Protein 6Y2X (pdb70)

Structure (mmCIF, N/CA/C/O backbone):
data_6Y2X
#
_entry.id   6Y2X
#
_cell.length_a   41.756
_cell.length_b   219.585
_cell.length_c   120.822
_cell.angle_alpha   90.000
_cell.angle_beta   90.000
_cell.angle_gamma   90.000
#
_symmetry.space_group_name_H-M   'C 2 2 21'
#
loop_
_entity.id
_entity.type
_entity.pdbx_description
1 polymer 'Probable E3 ubiquitin-protein ligase DTX2'
2 non-polymer 'ZINC ION'
3 water water
#
loop_
_atom_site.group_PDB
_atom_site.id
_atom_site.type_symbol
_atom_site.label_atom_id
_atom_site.label_alt_id
_atom_site.label_comp_id
_atom_site.label_asym_id
_atom_site.label_entity_id
_atom_site.label_seq_id
_atom_site.pdbx_PDB_ins_code
_atom_site.Cartn_x
_atom_site.Cartn_y
_atom_site.Cartn_z
_atom_site.occupancy
_atom_site.B_iso_or_equiv
_atom_site.auth_seq_id
_atom_site.auth_comp_id
_atom_site.auth_asym_id
_atom_site.auth_atom_id
_atom_site.pdbx_PDB_model_num
ATOM 1 N N . PRO A 1 4 ? -12.501 -33.158 -8.880 1.00 94.23 391 PRO A N 1
ATOM 2 C CA . PRO A 1 4 ? -12.414 -34.131 -9.975 1.00 92.03 391 PRO A CA 1
ATOM 3 C C . PRO A 1 4 ? -11.945 -33.498 -11.273 1.00 88.91 391 PRO A C 1
ATOM 4 O O . PRO A 1 4 ? -11.448 -34.201 -12.159 1.00 87.19 391 PRO A O 1
ATOM 6 N N . GLU A 1 5 ? -12.109 -32.175 -11.369 1.00 80.73 392 GLU A N 1
ATOM 7 C CA . GLU A 1 5 ? -11.787 -31.453 -12.596 1.00 79.81 392 GLU A CA 1
ATOM 8 C C . GLU A 1 5 ? -10.273 -31.348 -12.763 1.00 70.08 392 GLU A C 1
ATOM 9 O O . GLU A 1 5 ? -9.549 -31.214 -11.772 1.00 72.88 392 GLU A O 1
ATOM 11 N N . PRO A 1 6 ? -9.770 -31.388 -14.002 1.00 73.99 393 PRO A N 1
ATOM 12 C CA . PRO A 1 6 ? -8.324 -31.608 -14.198 1.00 74.74 393 PRO A CA 1
ATOM 13 C C . PRO A 1 6 ? -7.438 -30.565 -13.540 1.00 80.44 393 PRO A C 1
ATOM 14 O O . PRO A 1 6 ? -6.373 -30.916 -13.014 1.00 78.94 393 PRO A O 1
ATOM 18 N N . GLU A 1 7 ? -7.837 -29.290 -13.546 1.00 72.05 394 GLU A N 1
ATOM 19 C CA . GLU A 1 7 ? -7.074 -28.308 -12.787 1.00 63.69 394 GLU A CA 1
ATOM 20 C C . GLU A 1 7 ? -7.223 -28.536 -11.292 1.00 60.63 394 GLU A C 1
ATOM 21 O O . GLU A 1 7 ? -6.275 -28.298 -10.532 1.00 59.51 394 GLU A O 1
ATOM 23 N N . GLN A 1 8 ? -8.388 -29.015 -10.848 1.00 67.50 395 GLN A N 1
ATOM 24 C CA . GLN A 1 8 ? -8.611 -29.178 -9.413 1.00 65.96 395 GLN A CA 1
ATOM 25 C C . GLN A 1 8 ? -7.725 -30.274 -8.820 1.00 72.02 395 GLN A C 1
ATOM 26 O O . GLN A 1 8 ? -7.245 -30.145 -7.688 1.00 62.25 395 GLN A O 1
ATOM 32 N N . VAL A 1 9 ? -7.488 -31.358 -9.562 1.00 70.57 396 VAL A N 1
ATOM 33 C CA . VAL A 1 9 ? -6.726 -32.455 -8.969 1.00 64.97 396 VAL A CA 1
ATOM 34 C C . VAL A 1 9 ? -5.253 -32.081 -8.814 1.00 53.31 396 VAL A C 1
ATOM 35 O O . VAL A 1 9 ? -4.602 -32.500 -7.847 1.00 54.23 396 VAL A O 1
ATOM 39 N N . ILE A 1 10 ? -4.718 -31.257 -9.721 1.00 67.42 397 ILE A N 1
ATOM 40 C CA . ILE A 1 10 ? -3.324 -30.834 -9.613 1.00 58.48 397 ILE A CA 1
ATOM 41 C C . ILE A 1 10 ? -3.116 -29.971 -8.373 1.00 52.30 397 ILE A C 1
ATOM 42 O O . ILE A 1 10 ? -2.142 -30.152 -7.634 1.00 49.26 397 ILE A O 1
ATOM 47 N N . LYS A 1 11 ? -4.007 -29.000 -8.138 1.00 52.63 398 LYS A N 1
ATOM 48 C CA . LYS A 1 11 ? -3.958 -28.239 -6.894 1.00 57.37 398 LYS A CA 1
ATOM 49 C C . LYS A 1 11 ? -4.151 -29.141 -5.677 1.00 50.24 398 LYS A C 1
ATOM 50 O O . LYS A 1 11 ? -3.547 -28.910 -4.623 1.00 57.89 398 LYS A O 1
ATOM 56 N N . ASN A 1 12 ? -5.000 -30.167 -5.800 1.00 51.36 399 ASN A N 1
ATOM 57 C CA . ASN A 1 12 ? -5.257 -31.064 -4.678 1.00 48.38 399 ASN A CA 1
ATOM 58 C C . ASN A 1 12 ? -3.976 -31.721 -4.183 1.00 45.30 399 ASN A C 1
ATOM 59 O O . ASN A 1 12 ? -3.793 -31.907 -2.975 1.00 46.27 399 ASN A O 1
ATOM 64 N N . TYR A 1 13 ? -3.086 -32.097 -5.105 1.00 45.58 400 TYR A N 1
ATOM 65 C CA . TYR A 1 13 ? -1.903 -32.886 -4.775 1.00 45.26 400 TYR A CA 1
ATOM 66 C C . TYR A 1 13 ? -0.626 -32.061 -4.779 1.00 42.73 400 TYR A C 1
ATOM 67 O O . TYR A 1 13 ? 0.468 -32.626 -4.739 1.00 42.16 400 TYR A O 1
ATOM 76 N N . THR A 1 14 ? -0.725 -30.742 -4.831 1.00 43.33 401 THR A N 1
ATOM 77 C CA . THR A 1 14 ? 0.474 -29.927 -4.854 1.00 43.46 401 THR A CA 1
ATOM 78 C C . THR A 1 14 ? 0.355 -28.809 -3.838 1.00 44.41 401 THR A C 1
ATOM 79 O O . THR A 1 14 ? -0.742 -28.416 -3.437 1.00 43.69 401 THR A O 1
ATOM 83 N N . GLU A 1 15 ? 1.516 -28.297 -3.445 1.00 43.41 402 GLU A N 1
ATOM 84 C CA . GLU A 1 15 ? 1.631 -27.138 -2.577 1.00 41.72 402 GLU A CA 1
ATOM 85 C C . GLU A 1 15 ? 2.583 -26.150 -3.229 1.00 48.07 402 GLU A C 1
ATOM 86 O O . GLU A 1 15 ? 3.634 -26.542 -3.742 1.00 44.37 402 GLU A O 1
ATOM 92 N N . GLU A 1 16 ? 2.200 -24.870 -3.214 1.00 45.00 403 GLU A N 1
ATOM 93 C CA . GLU A 1 16 ? 2.980 -23.836 -3.881 1.00 47.34 403 GLU A CA 1
ATOM 94 C C . GLU A 1 16 ? 4.399 -23.784 -3.336 1.00 47.14 403 GLU A C 1
ATOM 95 O O . GLU A 1 16 ? 4.628 -23.926 -2.131 1.00 51.13 403 GLU A O 1
ATOM 101 N N . LEU A 1 17 ? 5.359 -23.612 -4.234 1.00 49.17 404 LEU A N 1
ATOM 102 C CA . LEU A 1 17 ? 6.745 -23.360 -3.851 1.00 51.82 404 LEU A CA 1
ATOM 103 C C . LEU A 1 17 ? 6.976 -21.867 -4.006 1.00 58.25 404 LEU A C 1
ATOM 104 O O . LEU A 1 17 ? 7.115 -21.366 -5.122 1.00 57.57 404 LEU A O 1
ATOM 109 N N . LYS A 1 18 ? 6.993 -21.159 -2.883 1.00 57.71 405 LYS A N 1
ATOM 110 C CA . LYS A 1 18 ? 7.225 -19.720 -2.872 1.00 54.54 405 LYS A CA 1
ATOM 111 C C . LYS A 1 18 ? 8.477 -19.378 -3.670 1.00 66.93 405 LYS A C 1
ATOM 112 O O . LYS A 1 18 ? 8.393 -18.759 -4.735 1.00 70.60 405 LYS A O 1
ATOM 114 N N . VAL A 1 19 ? 9.632 -19.801 -3.168 1.00 80.94 406 VAL A N 1
ATOM 115 C CA . VAL A 1 19 ? 10.904 -19.679 -3.880 1.00 88.00 406 VAL A CA 1
ATOM 116 C C . VAL A 1 19 ? 11.237 -21.041 -4.472 1.00 92.92 406 VAL A C 1
ATOM 117 O O . VAL A 1 19 ? 11.547 -21.979 -3.715 1.00 94.92 406 VAL A O 1
ATOM 121 N N . PRO A 1 20 ? 11.179 -21.216 -5.788 1.00 89.21 407 PRO A N 1
ATOM 122 C CA . PRO A 1 20 ? 11.650 -22.461 -6.393 1.00 88.64 407 PRO A CA 1
ATOM 123 C C . PRO A 1 20 ? 13.165 -22.536 -6.342 1.00 94.94 407 PRO A C 1
ATOM 124 O O . PRO A 1 20 ? 13.855 -21.658 -6.883 1.00 95.65 407 PRO A O 1
ATOM 128 N N . PRO A 1 21 ? 13.725 -23.558 -5.697 1.00 96.89 408 PRO A N 1
ATOM 129 C CA . PRO A 1 21 ? 15.186 -23.704 -5.677 1.00 97.62 408 PRO A CA 1
ATOM 130 C C . PRO A 1 21 ? 15.738 -23.898 -7.082 1.00 105.64 408 PRO A C 1
ATOM 131 O O . PRO A 1 21 ? 15.014 -24.160 -8.046 1.00 105.83 408 PRO A O 1
ATOM 135 N N . ASP A 1 22 ? 17.056 -23.752 -7.193 1.00 110.96 409 ASP A N 1
ATOM 136 C CA . ASP A 1 22 ? 17.721 -23.816 -8.489 1.00 110.14 409 ASP A CA 1
ATOM 137 C C . ASP A 1 22 ? 17.753 -25.248 -9.005 1.00 105.01 409 ASP A C 1
ATOM 138 O O . ASP A 1 22 ? 18.672 -26.007 -8.687 1.00 108.39 409 ASP A O 1
ATOM 143 N N . GLU A 1 23 ? 16.755 -25.623 -9.801 1.00 95.38 410 GLU A N 1
ATOM 144 C CA . GLU A 1 23 ? 16.669 -26.979 -10.322 1.00 88.53 410 GLU A CA 1
ATOM 145 C C . GLU A 1 23 ? 15.736 -26.985 -11.521 1.00 86.54 410 GLU A C 1
ATOM 146 O O . GLU A 1 23 ? 14.927 -26.073 -11.705 1.00 83.59 410 GLU A O 1
ATOM 148 N N . ASP A 1 24 ? 15.859 -28.031 -12.331 1.00 84.30 411 ASP A N 1
ATOM 149 C CA . ASP A 1 24 ? 15.045 -28.163 -13.527 1.00 84.71 411 ASP A CA 1
ATOM 150 C C . ASP A 1 24 ? 13.802 -28.997 -13.246 1.00 81.03 411 ASP A C 1
ATOM 151 O O . ASP A 1 24 ? 13.769 -29.815 -12.321 1.00 77.35 411 ASP A O 1
ATOM 156 N N . CYS A 1 25 ? 12.764 -28.761 -14.044 1.00 76.89 412 CYS A N 1
ATOM 157 C CA . CYS A 1 25 ? 11.539 -29.550 -13.992 1.00 75.63 412 CYS A CA 1
ATOM 158 C C . CYS A 1 25 ? 11.709 -30.751 -14.909 1.00 76.78 412 CYS A C 1
ATOM 159 O O . CYS A 1 25 ? 11.901 -30.587 -16.120 1.00 78.82 412 CYS A O 1
ATOM 162 N N . ILE A 1 26 ? 11.644 -31.955 -14.334 1.00 70.86 413 ILE A N 1
ATOM 163 C CA . ILE A 1 26 ? 11.931 -33.163 -15.097 1.00 70.63 413 ILE A CA 1
ATOM 164 C C . ILE A 1 26 ? 10.892 -33.451 -16.166 1.00 79.44 413 ILE A C 1
ATOM 165 O O . ILE A 1 26 ? 11.088 -34.371 -16.969 1.00 87.85 413 ILE A O 1
ATOM 167 N N . ILE A 1 27 ? 9.795 -32.699 -16.208 1.00 71.38 414 ILE A N 1
ATOM 168 C CA . ILE A 1 27 ? 8.796 -32.919 -17.251 1.00 75.04 414 ILE A CA 1
ATOM 169 C C . ILE A 1 27 ? 9.133 -32.147 -18.525 1.00 78.10 414 ILE A C 1
ATOM 170 O O . ILE A 1 27 ? 8.942 -32.656 -19.633 1.00 85.13 414 ILE A O 1
ATOM 175 N N . CYS A 1 28 ? 9.648 -30.923 -18.410 1.00 77.71 415 CYS A N 1
ATOM 176 C CA . CYS A 1 28 ? 9.948 -30.110 -19.584 1.00 82.55 415 CYS A CA 1
ATOM 177 C C . CYS A 1 28 ? 11.415 -29.720 -19.706 1.00 87.77 415 CYS A C 1
ATOM 178 O O . CYS A 1 28 ? 11.782 -29.078 -20.698 1.00 90.04 415 CYS A O 1
ATOM 181 N N . MET A 1 29 ? 12.252 -30.063 -18.725 1.00 88.00 416 MET A N 1
ATOM 182 C CA . MET A 1 29 ? 13.693 -29.813 -18.683 1.00 96.52 416 MET A CA 1
ATOM 183 C C . MET A 1 29 ? 14.051 -28.339 -18.499 1.00 100.76 416 MET A C 1
ATOM 184 O O . MET A 1 29 ? 15.241 -28.020 -18.372 1.00 104.47 416 MET A O 1
ATOM 186 N N . GLU A 1 30 ? 13.078 -27.431 -18.479 1.00 101.31 417 GLU A N 1
ATOM 187 C CA . GLU A 1 30 ? 13.356 -26.031 -18.190 1.00 99.67 417 GLU A CA 1
ATOM 188 C C . GLU A 1 30 ? 13.443 -25.823 -16.683 1.00 102.74 417 GLU A C 1
ATOM 189 O O . GLU A 1 30 ? 12.706 -26.449 -15.914 1.00 100.03 417 GLU A O 1
ATOM 191 N N . LYS A 1 31 ? 14.360 -24.949 -16.263 1.00 98.80 418 LYS A N 1
ATOM 192 C CA . LYS A 1 31 ? 14.563 -24.710 -14.838 1.00 83.32 418 LYS A CA 1
ATOM 193 C C . LYS A 1 31 ? 13.288 -24.171 -14.202 1.00 76.81 418 LYS A C 1
ATOM 194 O O . LYS A 1 31 ? 12.536 -23.413 -14.822 1.00 78.49 418 LYS A O 1
ATOM 196 N N . LEU A 1 32 ? 13.037 -24.588 -12.958 1.00 81.07 419 LEU A N 1
ATOM 197 C CA . LEU A 1 32 ? 11.814 -24.175 -12.277 1.00 81.84 419 LEU A CA 1
ATOM 198 C C . LEU A 1 32 ? 11.724 -22.661 -12.155 1.00 88.54 419 LEU A C 1
ATOM 199 O O . LEU A 1 32 ? 10.623 -22.101 -12.207 1.00 92.49 419 LEU A O 1
ATOM 201 N N . SER A 1 33 ? 12.866 -21.984 -12.003 1.00 85.20 420 SER A N 1
ATOM 202 C CA . SER A 1 33 ? 12.867 -20.532 -11.879 1.00 89.60 420 SER A CA 1
ATOM 203 C C . SER A 1 33 ? 12.496 -19.827 -13.176 1.00 94.87 420 SER A C 1
ATOM 204 O O . SER A 1 33 ? 12.295 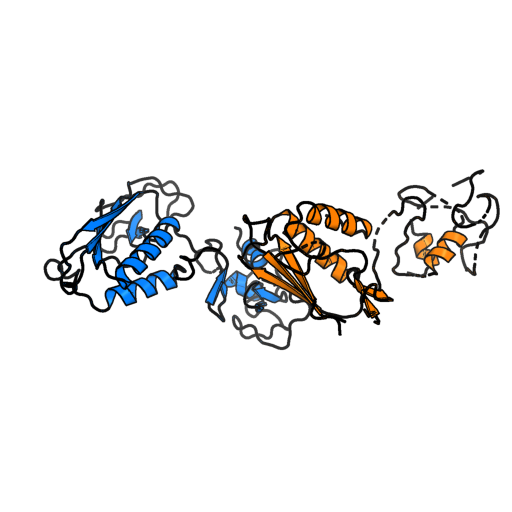-18.608 -13.159 1.00 102.00 420 SER A O 1
ATOM 207 N N . THR A 1 34 ? 12.406 -20.549 -14.287 1.00 79.08 421 THR A N 1
ATOM 208 C CA . THR A 1 34 ? 12.011 -19.994 -15.576 1.00 87.26 421 THR A CA 1
ATOM 209 C C . THR A 1 34 ? 10.725 -20.671 -16.050 1.00 80.27 421 THR A C 1
ATOM 210 O O . THR A 1 34 ? 10.152 -21.512 -15.358 1.00 76.93 421 THR A O 1
ATOM 214 N N . ALA A 1 35 ? 10.283 -20.306 -17.252 1.00 82.85 422 ALA A N 1
ATOM 215 C CA . ALA A 1 35 ? 8.951 -20.666 -17.714 1.00 81.79 422 ALA A CA 1
ATOM 216 C C . ALA A 1 35 ? 8.823 -22.166 -17.977 1.00 88.31 422 ALA A C 1
ATOM 217 O O . ALA A 1 35 ? 9.791 -22.864 -18.294 1.00 87.48 422 ALA A O 1
ATOM 219 N N . SER A 1 36 ? 7.587 -22.650 -17.850 1.00 82.20 423 SER A N 1
ATOM 220 C CA . SER A 1 36 ? 7.254 -24.024 -18.198 1.00 80.57 423 SER A CA 1
ATOM 221 C C . SER A 1 36 ? 7.463 -24.256 -19.687 1.00 87.99 423 SER A C 1
ATOM 222 O O . SER A 1 36 ? 7.005 -23.464 -20.514 1.00 84.06 423 SER A O 1
ATOM 225 N N . GLY A 1 37 ? 8.143 -25.353 -20.028 1.00 82.68 424 GLY A N 1
ATOM 226 C CA . GLY A 1 37 ? 8.355 -25.717 -21.416 1.00 90.01 424 GLY A CA 1
ATOM 227 C C . GLY A 1 37 ? 7.101 -26.123 -22.167 1.00 92.74 424 GLY A C 1
ATOM 228 O O . GLY A 1 37 ? 7.146 -26.223 -23.399 1.00 93.58 424 GLY A O 1
ATOM 229 N N . TYR A 1 38 ? 5.993 -26.361 -21.462 1.00 87.26 425 TYR A N 1
ATOM 230 C CA . TYR A 1 38 ? 4.728 -26.732 -22.086 1.00 90.18 425 TYR A CA 1
ATOM 231 C C . TYR A 1 38 ? 3.692 -25.616 -22.025 1.00 88.57 425 TYR A C 1
ATOM 232 O O . TYR A 1 38 ? 2.512 -25.865 -22.301 1.00 84.86 425 TYR A O 1
ATOM 241 N N . SER A 1 39 ? 4.105 -24.398 -21.661 1.00 85.05 426 SER A N 1
ATOM 242 C CA . SER A 1 39 ? 3.175 -23.274 -21.575 1.00 93.42 426 SER A CA 1
ATOM 243 C C . SER A 1 39 ? 2.556 -22.935 -22.925 1.00 96.48 426 SER A C 1
ATOM 244 O O . SER A 1 39 ? 1.436 -22.414 -22.980 1.00 95.15 426 SER A O 1
ATOM 246 N N . ASP A 1 40 ? 3.270 -23.199 -24.021 1.00 100.07 427 ASP A N 1
ATOM 247 C CA . ASP A 1 40 ? 2.738 -22.881 -25.340 1.00 114.62 427 ASP A CA 1
ATOM 248 C C . ASP A 1 40 ? 1.593 -23.803 -25.738 1.00 112.64 427 ASP A C 1
ATOM 249 O O . ASP A 1 40 ? 0.762 -23.417 -26.567 1.00 114.60 427 ASP A O 1
ATOM 254 N N . VAL A 1 41 ? 1.524 -24.998 -25.159 1.00 107.79 428 VAL A N 1
ATOM 255 C CA . VAL A 1 41 ? 0.549 -26.006 -25.551 1.00 106.62 428 VAL A CA 1
ATOM 256 C C . VAL A 1 41 ? -0.626 -26.071 -24.581 1.00 106.12 428 VAL A C 1
ATOM 257 O O . VAL A 1 41 ? -1.774 -26.199 -25.005 1.00 113.03 428 VAL A O 1
ATOM 259 N N . THR A 1 42 ? -0.358 -25.983 -23.281 1.00 99.83 429 THR A N 1
ATOM 260 C CA . THR A 1 42 ? -1.360 -26.213 -22.247 1.00 84.25 429 THR A CA 1
ATOM 261 C C . THR A 1 42 ? -1.907 -24.884 -21.738 1.00 90.24 429 THR A C 1
ATOM 262 O O . THR A 1 42 ? -1.135 -24.004 -21.342 1.00 82.45 429 THR A O 1
ATOM 266 N N . ASP A 1 43 ? -3.234 -24.742 -21.748 1.00 96.98 430 ASP A N 1
ATOM 267 C CA . ASP A 1 43 ? -3.910 -23.581 -21.183 1.00 96.73 430 ASP A CA 1
ATOM 268 C C . ASP A 1 43 ? -4.716 -24.002 -19.959 1.00 88.36 430 ASP A C 1
ATOM 269 O O . ASP A 1 43 ? -5.264 -25.107 -19.910 1.00 79.71 430 ASP A O 1
ATOM 274 N N . SER A 1 44 ? -4.800 -23.099 -18.978 1.00 77.91 431 SER A N 1
ATOM 275 C CA . SER A 1 44 ? -5.494 -23.351 -17.720 1.00 75.19 431 SER A CA 1
ATOM 276 C C . SER A 1 44 ? -6.158 -22.073 -17.238 1.00 80.36 431 SER A C 1
ATOM 277 O O . SER A 1 44 ? -5.917 -20.981 -17.770 1.00 76.98 431 SER A O 1
ATOM 279 N N . LYS A 1 45 ? -6.990 -22.210 -16.201 1.00 75.54 432 LYS A N 1
ATOM 280 C CA . LYS A 1 45 ? -7.674 -21.047 -15.642 1.00 73.55 432 LYS A CA 1
ATOM 281 C C . LYS A 1 45 ? -6.877 -20.398 -14.517 1.00 76.47 432 LYS A C 1
ATOM 282 O O . LYS A 1 45 ? -6.715 -19.174 -14.488 1.00 74.46 432 LYS A O 1
ATOM 284 N N . ALA A 1 46 ? -6.368 -21.203 -13.587 1.00 68.34 433 ALA A N 1
ATOM 285 C CA . ALA A 1 46 ? -5.725 -20.684 -12.388 1.00 66.11 433 ALA A CA 1
ATOM 286 C C . ALA A 1 46 ? -4.255 -21.078 -12.301 1.00 67.66 433 ALA A C 1
ATOM 287 O O . ALA A 1 46 ? -3.651 -20.944 -11.236 1.00 63.18 433 ALA A O 1
ATOM 289 N N . ILE A 1 47 ? -3.664 -21.547 -13.397 1.00 72.66 434 ILE A N 1
ATOM 290 C CA . ILE A 1 47 ? -2.280 -22.013 -13.405 1.00 65.51 434 ILE A CA 1
ATOM 291 C C . ILE A 1 47 ? -1.557 -21.338 -14.558 1.00 76.24 434 ILE A C 1
ATOM 292 O O . ILE A 1 47 ? -1.907 -21.555 -15.723 1.00 70.65 434 ILE A O 1
ATOM 297 N N . GLY A 1 48 ? -0.537 -20.540 -14.237 1.00 68.45 435 GLY A N 1
ATOM 298 C CA . GLY A 1 48 ? 0.265 -19.865 -15.232 1.00 71.28 435 GLY A CA 1
ATOM 299 C C . GLY A 1 48 ? 1.570 -20.596 -15.518 1.00 76.10 435 GLY A C 1
ATOM 300 O O . GLY A 1 48 ? 1.903 -21.621 -14.923 1.00 69.23 435 GLY A O 1
ATOM 301 N N . SER A 1 49 ? 2.328 -20.026 -16.457 1.00 74.31 436 SER A N 1
ATOM 302 C CA . SER A 1 49 ? 3.529 -20.695 -16.951 1.00 75.28 436 SER A CA 1
ATOM 303 C C . SER A 1 49 ? 4.627 -20.751 -15.897 1.00 73.56 436 SER A C 1
ATOM 304 O O . SER A 1 49 ? 5.494 -21.628 -15.955 1.00 73.37 436 SER A O 1
ATOM 307 N N . LEU A 1 50 ? 4.613 -19.829 -14.937 1.00 72.56 437 LEU A N 1
ATOM 308 C CA . LEU A 1 50 ? 5.653 -19.738 -13.925 1.00 71.37 437 LEU A CA 1
ATOM 309 C C . LEU A 1 50 ? 5.277 -20.429 -12.623 1.00 79.37 437 LEU A C 1
ATOM 310 O O . LEU A 1 50 ? 6.096 -20.455 -11.697 1.00 67.35 437 LEU A O 1
ATOM 312 N N . ALA A 1 51 ? 4.064 -20.968 -12.522 1.00 65.98 438 ALA A N 1
ATOM 313 C CA . ALA A 1 51 ? 3.631 -21.566 -11.271 1.00 62.65 438 ALA A CA 1
ATOM 314 C C . ALA A 1 51 ? 4.370 -22.877 -11.062 1.00 64.98 438 ALA A C 1
ATOM 315 O O . ALA A 1 51 ? 4.389 -23.735 -11.947 1.00 62.07 438 ALA A O 1
ATOM 317 N N . VAL A 1 52 ? 5.016 -23.001 -9.909 1.00 59.23 439 VAL A N 1
ATOM 318 C CA . VAL A 1 52 ? 5.779 -24.183 -9.537 1.00 57.74 439 VAL A CA 1
ATOM 319 C C . VAL A 1 52 ? 5.283 -24.643 -8.179 1.00 54.45 439 VAL A C 1
ATOM 320 O O . VAL A 1 52 ? 4.893 -23.824 -7.340 1.00 53.64 439 VAL A O 1
ATOM 324 N N . GLY A 1 53 ? 5.278 -25.951 -7.968 1.00 52.79 440 GLY A N 1
ATOM 325 C CA . GLY A 1 53 ? 4.786 -26.487 -6.715 1.00 49.80 440 GLY A CA 1
ATOM 326 C C . GLY A 1 53 ? 5.316 -27.893 -6.570 1.00 48.60 440 GLY A C 1
ATOM 327 O O . GLY A 1 53 ? 5.852 -28.471 -7.517 1.00 50.20 440 GLY A O 1
ATOM 328 N N . HIS A 1 54 ? 5.180 -28.432 -5.366 1.00 45.96 441 HIS A N 1
ATOM 329 C CA . HIS A 1 54 ? 5.688 -29.768 -5.087 1.00 44.72 441 HIS A CA 1
ATOM 330 C C . HIS A 1 54 ? 4.550 -30.712 -4.713 1.00 43.03 441 HIS A C 1
ATOM 331 O O . HIS A 1 54 ? 3.535 -30.302 -4.140 1.00 42.03 441 HIS A O 1
ATOM 338 N N . LEU A 1 55 ? 4.720 -31.982 -5.072 1.00 43.09 442 LEU A N 1
ATOM 339 C CA . LEU A 1 55 ? 3.762 -33.001 -4.679 1.00 41.75 442 LEU A CA 1
ATOM 340 C C . LEU A 1 55 ? 3.823 -33.202 -3.167 1.00 38.94 442 LEU A C 1
ATOM 341 O O . LEU A 1 55 ? 4.882 -33.077 -2.549 1.00 38.68 442 LEU A O 1
ATOM 346 N N . THR A 1 56 ? 2.673 -33.508 -2.571 1.00 37.73 443 THR A N 1
ATOM 347 C CA . THR A 1 56 ? 2.488 -33.310 -1.140 1.00 35.41 443 THR A CA 1
ATOM 348 C C . THR A 1 56 ? 2.956 -34.476 -0.272 1.00 37.78 443 THR A C 1
ATOM 349 O O . THR A 1 56 ? 2.845 -34.382 0.952 1.00 37.12 443 THR A O 1
ATOM 353 N N . LYS A 1 57 ? 3.479 -35.560 -0.852 1.00 34.18 444 LYS A N 1
ATOM 354 C CA . LYS A 1 57 ? 4.094 -36.631 -0.072 1.00 32.64 444 LYS A CA 1
ATOM 355 C C . LYS A 1 57 ? 5.592 -36.765 -0.282 1.00 33.16 444 LYS A C 1
ATOM 356 O O . LYS A 1 57 ? 6.313 -37.070 0.674 1.00 31.65 444 LYS A O 1
ATOM 362 N N . CYS A 1 58 ? 6.064 -36.592 -1.523 1.00 35.50 445 CYS A N 1
ATOM 363 C CA . CYS A 1 58 ? 7.444 -36.845 -1.898 1.00 36.64 445 CYS A CA 1
ATOM 364 C C . CYS A 1 58 ? 8.238 -35.569 -2.144 1.00 41.05 445 CYS A C 1
ATOM 365 O O . CYS A 1 58 ? 9.442 -35.653 -2.406 1.00 39.05 445 CYS A O 1
ATOM 368 N N . SER A 1 59 ? 7.596 -34.404 -2.098 1.00 37.80 446 SER A N 1
ATOM 369 C CA . SER A 1 59 ? 8.236 -33.097 -2.243 1.00 39.06 446 SER A CA 1
ATOM 370 C C . SER A 1 59 ? 8.954 -32.894 -3.578 1.00 42.05 446 SER A C 1
ATOM 371 O O . SER A 1 59 ? 9.730 -31.937 -3.709 1.00 43.47 446 SER A O 1
ATOM 374 N N . HIS A 1 60 ? 8.713 -33.731 -4.586 1.00 43.37 447 HIS A N 1
ATOM 375 C CA . HIS A 1 60 ? 9.275 -33.453 -5.904 1.00 46.50 447 HIS A CA 1
ATOM 376 C C . HIS A 1 60 ? 8.516 -32.299 -6.557 1.00 53.09 447 HIS A C 1
ATOM 377 O O . HIS A 1 60 ? 7.293 -32.197 -6.444 1.00 46.75 447 HIS A O 1
ATOM 384 N N . ALA A 1 61 ? 9.251 -31.431 -7.255 1.00 50.16 448 ALA A N 1
ATOM 385 C CA . ALA A 1 61 ? 8.734 -30.148 -7.719 1.00 57.41 448 ALA A CA 1
ATOM 386 C C . ALA A 1 61 ? 8.678 -30.091 -9.240 1.00 60.37 448 ALA A C 1
ATOM 387 O O . ALA A 1 61 ? 9.565 -30.610 -9.925 1.00 60.19 448 ALA A O 1
ATOM 389 N N . PHE A 1 62 ? 7.623 -29.466 -9.760 1.00 55.17 449 PHE A N 1
ATOM 390 C CA . PHE A 1 62 ? 7.427 -29.314 -11.192 1.00 58.21 449 PHE A CA 1
ATOM 391 C C . PHE A 1 62 ? 6.719 -27.994 -11.433 1.00 59.02 449 PHE A C 1
ATOM 392 O O . PHE A 1 62 ? 6.181 -27.384 -10.505 1.00 57.11 449 PHE A O 1
ATOM 400 N N . HIS A 1 63 ? 6.731 -27.555 -12.689 1.00 62.07 450 HIS A N 1
ATOM 401 C CA . HIS A 1 63 ? 5.756 -26.566 -13.121 1.00 65.66 450 HIS A CA 1
ATOM 402 C C . HIS A 1 63 ? 4.374 -27.189 -13.009 1.00 61.66 450 HIS A C 1
ATOM 403 O O . HIS A 1 63 ? 4.161 -28.322 -13.449 1.00 61.97 450 HIS A O 1
ATOM 410 N N . LEU A 1 64 ? 3.436 -26.459 -12.406 1.00 64.45 451 LEU A N 1
ATOM 411 C CA . LEU A 1 64 ? 2.094 -27.010 -12.259 1.00 59.44 451 LEU A CA 1
ATOM 412 C C . LEU A 1 64 ? 1.440 -27.246 -13.614 1.00 62.20 451 LEU A C 1
ATOM 413 O O . LEU A 1 64 ? 0.689 -28.217 -13.776 1.00 62.14 451 LEU A O 1
ATOM 418 N N . LEU A 1 65 ? 1.728 -26.391 -14.601 1.00 64.90 452 LEU A N 1
ATOM 419 C CA . LEU A 1 65 ? 1.200 -26.612 -15.944 1.00 67.86 452 LEU A CA 1
ATOM 420 C C . LEU A 1 65 ? 1.741 -27.897 -16.551 1.00 68.90 452 LEU A C 1
ATOM 421 O O . LEU A 1 65 ? 1.042 -28.567 -17.319 1.00 70.59 452 LEU A O 1
ATOM 426 N N . CYS A 1 66 ? 2.998 -28.236 -16.253 1.00 74.35 453 CYS A N 1
ATOM 427 C CA . CYS A 1 66 ? 3.558 -29.496 -16.737 1.00 69.35 453 CYS A CA 1
ATOM 428 C C . CYS A 1 66 ? 2.790 -30.683 -16.174 1.00 68.08 453 CYS A C 1
ATOM 429 O O . CYS A 1 66 ? 2.394 -31.588 -16.914 1.00 71.84 453 CYS A O 1
ATOM 432 N N . LEU A 1 67 ? 2.557 -30.681 -14.860 1.00 64.20 454 LEU A N 1
ATOM 433 C CA . LEU A 1 67 ? 1.782 -31.741 -14.222 1.00 62.47 454 LEU A CA 1
ATOM 434 C C . LEU A 1 67 ? 0.368 -31.813 -14.788 1.00 74.71 454 LEU A C 1
ATOM 435 O O . LEU A 1 67 ? -0.178 -32.904 -14.981 1.00 64.64 454 LEU A O 1
ATOM 440 N N . LEU A 1 68 ? -0.244 -30.658 -15.053 1.00 64.74 455 LEU A N 1
ATOM 441 C CA . LEU A 1 68 ? -1.573 -30.636 -15.656 1.00 66.58 455 LEU A CA 1
ATOM 442 C C . LEU A 1 68 ? -1.563 -31.260 -17.045 1.00 70.14 455 LEU A C 1
ATOM 443 O O . LEU A 1 68 ? -2.449 -32.058 -17.381 1.00 72.49 455 LEU A O 1
ATOM 448 N N . ALA A 1 69 ? -0.575 -30.907 -17.871 1.00 72.01 456 ALA A N 1
ATOM 449 C CA . ALA A 1 69 ? -0.487 -31.508 -19.200 1.00 82.18 456 ALA A CA 1
ATOM 450 C C . ALA A 1 69 ? -0.315 -33.016 -19.102 1.00 78.76 456 ALA A C 1
ATOM 451 O O . ALA A 1 69 ? -0.837 -33.771 -19.933 1.00 81.00 456 ALA A O 1
ATOM 453 N N . MET A 1 70 ? 0.401 -33.473 -18.078 1.00 78.91 457 MET A N 1
ATOM 454 C CA . MET A 1 70 ? 0.540 -34.906 -17.845 1.00 72.70 457 MET A CA 1
ATOM 455 C C . MET A 1 70 ? -0.794 -35.532 -17.453 1.00 77.55 457 MET A C 1
ATOM 456 O O . MET A 1 70 ? -1.230 -36.515 -18.065 1.00 74.71 457 MET A O 1
ATOM 461 N N . TYR A 1 71 ? -1.459 -34.984 -16.434 1.00 69.47 458 TYR A N 1
ATOM 462 C CA . TYR A 1 71 ? -2.753 -35.536 -16.020 1.00 70.99 458 TYR A CA 1
ATOM 463 C C . TYR A 1 71 ? -3.762 -35.524 -17.165 1.00 85.00 458 TYR A C 1
ATOM 464 O O . TYR A 1 71 ? -4.463 -36.507 -17.390 1.00 74.85 458 TYR A O 1
ATOM 473 N N . ASN A 1 73 ? -3.673 -35.927 -20.566 1.00 88.52 460 ASN A N 1
ATOM 474 C CA . ASN A 1 73 ? -3.078 -36.960 -21.404 1.00 104.61 460 ASN A CA 1
ATOM 475 C C . ASN A 1 73 ? -3.130 -38.340 -20.725 1.00 112.57 460 ASN A C 1
ATOM 476 O O . ASN A 1 73 ? -2.224 -39.158 -20.899 1.00 111.05 460 ASN A O 1
ATOM 478 N N . GLY A 1 74 ? -4.195 -38.596 -19.967 1.00 117.62 461 GLY A N 1
ATOM 479 C CA . GLY A 1 74 ? -4.312 -39.834 -19.225 1.00 113.99 461 GLY A CA 1
ATOM 480 C C . GLY A 1 74 ? -5.749 -40.177 -18.885 1.00 112.47 461 GLY A C 1
ATOM 481 O O . GLY A 1 74 ? -6.694 -39.638 -19.464 1.00 125.12 461 GLY A O 1
ATOM 482 N N . ASN A 1 75 ? -5.898 -41.082 -17.910 1.00 103.42 462 ASN A N 1
ATOM 483 C CA . ASN A 1 75 ? -7.203 -41.663 -17.592 1.00 93.29 462 ASN A CA 1
ATOM 484 C C . ASN A 1 75 ? -8.183 -40.645 -17.016 1.00 89.55 462 ASN A C 1
ATOM 485 O O . ASN A 1 75 ? -9.402 -40.837 -17.122 1.00 84.04 462 ASN A O 1
ATOM 490 N N . LYS A 1 76 ? -7.681 -39.581 -16.385 1.00 78.09 463 LYS A N 1
ATOM 491 C CA . LYS A 1 76 ? -8.519 -38.624 -15.659 1.00 76.26 463 LYS A CA 1
ATOM 492 C C . LYS A 1 76 ? -9.417 -39.336 -14.643 1.00 78.94 463 LYS A C 1
ATOM 493 O O . LYS A 1 76 ? -10.632 -39.137 -14.590 1.00 81.58 463 LYS A O 1
ATOM 495 N N . ASP A 1 77 ? -8.800 -40.190 -13.825 1.00 75.68 464 ASP A N 1
ATOM 496 C CA . ASP A 1 77 ? -9.510 -40.908 -12.778 1.00 72.33 464 ASP A CA 1
ATOM 497 C C . ASP A 1 77 ? -9.266 -40.298 -11.406 1.00 77.59 464 ASP A C 1
ATOM 498 O O . ASP A 1 77 ? -9.436 -40.977 -10.385 1.00 66.24 464 ASP A O 1
ATOM 503 N N . GLY A 1 78 ? -8.863 -39.030 -11.363 1.00 68.63 465 GLY A N 1
ATOM 504 C CA . GLY A 1 78 ? -8.546 -38.375 -10.119 1.00 62.55 465 GLY A CA 1
ATOM 505 C C . GLY A 1 78 ? -7.215 -38.756 -9.510 1.00 67.06 465 GLY A C 1
ATOM 506 O O . GLY A 1 78 ? -6.897 -38.267 -8.422 1.00 70.46 465 GLY A O 1
ATOM 507 N N . SER A 1 79 ? -6.428 -39.604 -10.167 1.00 61.76 466 SER A N 1
ATOM 508 C CA . SER A 1 79 ? -5.146 -40.050 -9.642 1.00 65.55 466 SER A CA 1
ATOM 509 C C . SER A 1 79 ? -4.015 -39.353 -10.383 1.00 68.55 466 SER A C 1
ATOM 510 O O . SER A 1 79 ? -4.165 -38.935 -11.534 1.00 70.62 466 SER A O 1
ATOM 513 N N . LEU A 1 80 ? -2.878 -39.230 -9.704 1.00 57.31 467 LEU A N 1
ATOM 514 C CA . LEU A 1 80 ? -1.709 -38.555 -10.255 1.00 60.02 467 LEU A CA 1
ATOM 515 C C . LEU A 1 80 ? -0.465 -39.269 -9.767 1.00 54.05 467 LEU A C 1
ATOM 516 O O . LEU A 1 80 ? -0.341 -39.548 -8.576 1.00 53.16 467 LEU A O 1
ATOM 521 N N . GLN A 1 81 ? 0.459 -39.530 -10.679 1.00 56.03 468 GLN A N 1
ATOM 522 C CA . GLN A 1 81 ? 1.665 -40.282 -10.387 1.00 55.35 468 GLN A CA 1
ATOM 523 C C . GLN A 1 81 ? 2.892 -39.410 -10.598 1.00 55.18 468 GLN A C 1
ATOM 524 O O . GLN A 1 81 ? 3.065 -38.831 -11.674 1.00 57.60 468 GLN A O 1
ATOM 530 N N . CYS A 1 82 ? 3.737 -39.315 -9.573 1.00 52.56 469 CYS A N 1
ATOM 531 C CA . CYS A 1 82 ? 4.965 -38.535 -9.674 1.00 52.61 469 CYS A CA 1
ATOM 532 C C . CYS A 1 82 ? 5.836 -39.085 -10.798 1.00 59.47 469 CYS A C 1
ATOM 533 O O . CYS A 1 82 ? 6.188 -40.266 -10.767 1.00 56.33 469 CYS A O 1
ATOM 536 N N . PRO A 1 83 ? 6.205 -38.288 -11.799 1.00 58.15 470 PRO A N 1
ATOM 537 C CA . PRO A 1 83 ? 7.108 -38.821 -12.831 1.00 62.76 470 PRO A CA 1
ATOM 538 C C . PRO A 1 83 ? 8.487 -39.149 -12.292 1.00 66.49 470 PRO A C 1
ATOM 539 O O . PRO A 1 83 ? 9.187 -39.975 -12.891 1.00 75.17 470 PRO A O 1
ATOM 543 N N . SER A 1 84 ? 8.871 -38.577 -11.150 1.00 59.84 471 SER A N 1
ATOM 544 C CA . SER A 1 84 ? 10.199 -38.813 -10.596 1.00 65.96 471 SER A CA 1
ATOM 545 C C . SER A 1 84 ? 10.255 -40.121 -9.812 1.00 75.12 471 SER A C 1
ATOM 546 O O . SER A 1 84 ? 11.021 -41.030 -10.150 1.00 81.16 471 SER A O 1
ATOM 549 N N . CYS A 1 85 ? 9.446 -40.242 -8.763 1.00 58.90 472 CYS A N 1
ATOM 550 C CA . CYS A 1 85 ? 9.516 -41.410 -7.899 1.00 54.17 472 CYS A CA 1
ATOM 551 C C . CYS A 1 85 ? 8.346 -42.373 -8.073 1.00 53.55 472 CYS A C 1
ATOM 552 O O . CYS A 1 85 ? 8.324 -43.421 -7.410 1.00 50.32 472 CYS A O 1
ATOM 555 N N . LYS A 1 86 ? 7.405 -42.069 -8.971 1.00 53.08 473 LYS A N 1
ATOM 556 C CA . LYS A 1 86 ? 6.229 -42.875 -9.293 1.00 54.09 473 LYS A CA 1
ATOM 557 C C . LYS A 1 86 ? 5.262 -43.026 -8.122 1.00 51.10 473 LYS A C 1
ATOM 558 O O . LYS A 1 86 ? 4.333 -43.840 -8.196 1.00 51.88 473 LYS A O 1
ATOM 560 N N . THR A 1 87 ? 5.449 -42.262 -7.046 1.00 48.02 474 THR A N 1
ATOM 561 C CA . THR A 1 87 ? 4.460 -42.213 -5.977 1.00 48.35 474 THR A CA 1
ATOM 562 C C . THR A 1 87 ? 3.089 -41.859 -6.540 1.00 46.68 474 THR A C 1
ATOM 563 O O . THR A 1 87 ? 2.951 -40.929 -7.342 1.00 50.14 474 THR A O 1
ATOM 567 N N . ILE A 1 88 ? 2.078 -42.621 -6.132 1.00 46.46 475 ILE A N 1
ATOM 568 C CA . ILE A 1 88 ? 0.726 -42.463 -6.647 1.00 52.24 475 ILE A CA 1
ATOM 569 C C . ILE A 1 88 ? -0.048 -41.584 -5.689 1.00 45.71 475 ILE A C 1
ATOM 570 O O . ILE A 1 88 ? -0.124 -41.872 -4.491 1.00 49.68 475 ILE A O 1
ATOM 575 N N . TYR A 1 89 ? -0.598 -40.500 -6.215 1.00 46.57 476 TYR A N 1
ATOM 576 C CA . TYR A 1 89 ? -1.482 -39.629 -5.467 1.00 45.06 476 TYR A CA 1
ATOM 577 C C . TYR A 1 89 ? -2.916 -39.984 -5.823 1.00 47.07 476 TYR A C 1
ATOM 578 O O . TYR A 1 89 ? -3.262 -40.089 -7.002 1.00 50.01 476 TYR A O 1
ATOM 587 N N . GLY A 1 90 ? -3.735 -40.181 -4.800 1.00 45.75 477 GLY A N 1
ATOM 588 C CA . GLY A 1 90 ? -5.085 -40.626 -5.029 1.00 55.48 477 GLY A CA 1
ATOM 589 C C . GLY A 1 90 ? -5.105 -42.128 -5.256 1.00 49.44 477 GLY A C 1
ATOM 590 O O . GLY A 1 90 ? -4.263 -42.879 -4.755 1.00 48.00 477 GLY A O 1
ATOM 591 N N . GLU A 1 91 ? -6.073 -42.567 -6.040 1.00 53.58 478 GLU A N 1
ATOM 592 C CA . GLU A 1 91 ? -6.255 -44.001 -6.220 1.00 54.71 478 GLU A CA 1
ATOM 593 C C . GLU A 1 91 ? -6.734 -44.258 -7.635 1.00 58.96 478 GLU A C 1
ATOM 594 O O . GLU A 1 91 ? -7.778 -43.741 -8.031 1.00 60.85 478 GLU A O 1
ATOM 600 N N . LYS A 1 92 ? -5.976 -45.048 -8.390 1.00 60.69 479 LYS A N 1
ATOM 601 C CA . LYS A 1 92 ? -6.422 -45.438 -9.718 1.00 65.14 479 LYS A CA 1
ATOM 602 C C . LYS A 1 92 ? -7.643 -46.337 -9.593 1.00 67.80 479 LYS A C 1
ATOM 603 O O . LYS A 1 92 ? -7.622 -47.316 -8.844 1.00 67.22 479 LYS A O 1
ATOM 609 N N . THR A 1 93 ? -8.715 -45.988 -10.303 1.00 38.46 480 THR A N 1
ATOM 610 C CA . THR A 1 93 ? -9.867 -46.868 -10.442 1.00 33.59 480 THR A CA 1
ATOM 611 C C . THR A 1 93 ? -10.203 -47.011 -11.918 1.00 38.91 480 THR A C 1
ATOM 612 O O . THR A 1 93 ? -9.668 -46.298 -12.772 1.00 47.30 480 THR A O 1
ATOM 616 N N . GLY A 1 94 ? -11.106 -47.942 -12.218 1.00 35.56 481 GLY A N 1
ATOM 617 C CA . GLY A 1 94 ? -11.452 -48.221 -13.594 1.00 34.69 481 GLY A CA 1
ATOM 618 C C . GLY A 1 94 ? -12.935 -48.166 -13.899 1.00 36.90 481 GLY A C 1
ATOM 619 O O . GLY A 1 94 ? -13.723 -47.593 -13.142 1.00 39.67 481 GLY A O 1
ATOM 620 N N . THR A 1 95 ? -13.329 -48.802 -14.999 1.00 31.72 482 THR A N 1
ATOM 621 C CA . THR A 1 95 ? -14.687 -48.718 -15.524 1.00 30.07 482 THR A CA 1
ATOM 622 C C . THR A 1 95 ? -15.399 -50.066 -15.491 1.00 30.78 482 THR A C 1
ATOM 623 O O . THR A 1 95 ? -16.407 -50.252 -16.174 1.00 31.36 482 THR A O 1
ATOM 627 N N . GLN A 1 96 ? -14.896 -51.004 -14.705 1.00 28.43 483 GLN A N 1
ATOM 628 C CA . GLN A 1 96 ? -15.555 -52.279 -14.509 1.00 24.85 483 GLN A CA 1
ATOM 629 C C . GLN A 1 96 ? -17.026 -52.085 -14.171 1.00 23.85 483 GLN A C 1
ATOM 630 O O . GLN A 1 96 ? -17.339 -51.419 -13.179 1.00 27.54 483 GLN A O 1
ATOM 636 N N . PRO A 1 97 ? -17.943 -52.684 -14.919 1.00 25.34 484 PRO A N 1
ATOM 637 C CA . PRO A 1 97 ? -19.363 -52.532 -14.592 1.00 29.95 484 PRO A CA 1
ATOM 638 C C . PRO A 1 97 ? -19.714 -53.334 -13.349 1.00 28.46 484 PRO A C 1
ATOM 639 O O . PRO A 1 97 ? -18.901 -54.073 -12.800 1.00 25.07 484 PRO A O 1
ATOM 643 N N . GLN A 1 98 ? -20.946 -53.165 -12.888 1.00 27.47 485 GLN A N 1
ATOM 644 C CA . GLN A 1 98 ? -21.363 -53.844 -11.668 1.00 30.77 485 GLN A CA 1
ATOM 645 C C . GLN A 1 98 ? -21.384 -55.345 -11.910 1.00 27.55 485 GLN A C 1
ATOM 646 O O . GLN A 1 98 ? -21.684 -55.803 -13.016 1.00 22.87 485 GLN A O 1
ATOM 652 N N . GLY A 1 99 ? -21.083 -56.098 -10.858 1.00 29.26 486 GLY A N 1
ATOM 653 C CA . GLY A 1 99 ? -21.076 -57.548 -10.959 1.00 22.53 486 GLY A CA 1
ATOM 654 C C . GLY A 1 99 ? -20.735 -58.187 -9.628 1.00 24.31 486 GLY A C 1
ATOM 655 O O . GLY A 1 99 ? -20.882 -57.573 -8.568 1.00 23.59 486 GLY A O 1
ATOM 656 N N . LYS A 1 100 ? -20.256 -59.426 -9.686 1.00 18.70 487 LYS A N 1
ATOM 657 C CA . LYS A 1 100 ? -20.100 -60.226 -8.473 1.00 21.10 487 LYS A CA 1
ATOM 658 C C . LYS A 1 100 ? -18.812 -61.022 -8.560 1.00 20.65 487 LYS A C 1
ATOM 659 O O . LYS A 1 100 ? -18.482 -61.562 -9.618 1.00 21.00 487 LYS A O 1
ATOM 665 N N . MET A 1 101 ? -18.063 -61.059 -7.461 1.00 17.44 488 MET A N 1
ATOM 666 C CA . MET A 1 101 ? -16.852 -61.865 -7.377 1.00 19.97 488 MET A CA 1
ATOM 667 C C . MET A 1 101 ? -16.989 -62.813 -6.194 1.00 20.92 488 MET A C 1
ATOM 668 O O . MET A 1 101 ? -17.328 -62.388 -5.085 1.00 19.34 488 MET A O 1
ATOM 673 N N . GLU A 1 102 ? -16.720 -64.093 -6.418 1.00 17.25 489 GLU A N 1
ATOM 674 C CA . GLU A 1 102 ? -16.860 -65.076 -5.356 1.00 20.53 489 GLU A CA 1
ATOM 675 C C . GLU A 1 102 ? -15.577 -65.883 -5.306 1.00 19.70 489 GLU A C 1
ATOM 676 O O . GLU A 1 102 ? -14.968 -66.148 -6.349 1.00 22.52 489 GLU A O 1
ATOM 682 N N . VAL A 1 103 ? -15.162 -66.281 -4.108 1.00 17.99 490 VAL A N 1
ATOM 683 C CA . VAL A 1 103 ? -13.881 -66.956 -3.937 1.00 18.58 490 VAL A CA 1
ATOM 684 C C . VAL A 1 103 ? -14.113 -68.255 -3.187 1.00 24.47 490 VAL A C 1
ATOM 685 O O . VAL A 1 103 ? -14.839 -68.275 -2.188 1.00 25.06 490 VAL A O 1
ATOM 689 N N . LEU A 1 104 ? -13.543 -69.345 -3.708 1.00 21.45 491 LEU A N 1
ATOM 690 C CA . LEU A 1 104 ? -13.625 -70.671 -3.111 1.00 23.16 491 LEU A CA 1
ATOM 691 C C . LEU A 1 104 ? -12.225 -71.248 -2.993 1.00 25.20 491 LEU A C 1
ATOM 692 O O . LEU A 1 104 ? -11.269 -70.766 -3.599 1.00 22.62 491 LEU A O 1
ATOM 697 N N . ARG A 1 105 ? -12.110 -72.324 -2.236 1.00 27.46 492 ARG A N 1
ATOM 698 C CA . ARG A 1 105 ? -10.823 -72.981 -2.101 1.00 30.93 492 ARG A CA 1
ATOM 699 C C . ARG A 1 105 ? -11.064 -74.483 -2.058 1.00 34.17 492 ARG A C 1
ATOM 700 O O . ARG A 1 105 ? -11.913 -74.935 -1.289 1.00 30.61 492 ARG A O 1
ATOM 708 N N . PHE A 1 106 ? -10.347 -75.255 -2.876 1.00 27.87 493 PHE A N 1
ATOM 709 C CA . PHE A 1 106 ? -10.471 -76.706 -2.782 1.00 32.78 493 PHE A CA 1
ATOM 710 C C . PHE A 1 106 ? -9.098 -77.359 -2.699 1.00 35.84 493 PHE A C 1
ATOM 711 O O . PHE A 1 106 ? -8.065 -76.731 -2.949 1.00 28.40 493 PHE A O 1
ATOM 719 N N . GLN A 1 107 ? -9.103 -78.648 -2.330 1.00 31.52 494 GLN A N 1
ATOM 720 C CA . GLN A 1 107 ? -7.853 -79.332 -2.009 1.00 30.31 494 GLN A CA 1
ATOM 721 C C . GLN A 1 107 ? -7.090 -79.798 -3.243 1.00 39.59 494 GLN A C 1
ATOM 722 O O . GLN A 1 107 ? -5.861 -79.934 -3.183 1.00 32.56 494 GLN A O 1
ATOM 728 N N . MET A 1 108 ? -7.783 -80.061 -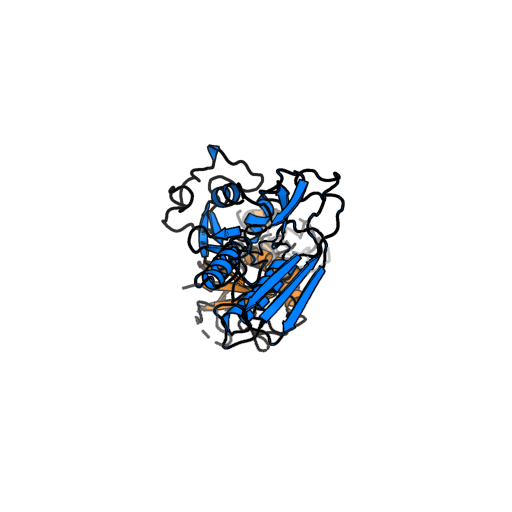4.349 1.00 38.97 495 MET A N 1
ATOM 729 C CA . MET A 1 108 ? -7.109 -80.545 -5.547 1.00 45.82 495 MET A CA 1
ATOM 730 C C . MET A 1 108 ? -6.047 -79.547 -5.999 1.00 46.33 495 MET A C 1
ATOM 731 O O . MET A 1 108 ? -6.215 -78.332 -5.858 1.00 38.97 495 MET A O 1
ATOM 736 N N . SER A 1 109 ? -4.946 -80.071 -6.538 1.00 38.91 496 SER A N 1
ATOM 737 C CA . SER A 1 109 ? -3.794 -79.261 -6.905 1.00 32.71 496 SER A CA 1
ATOM 738 C C . SER A 1 109 ? -3.850 -78.873 -8.375 1.00 40.49 496 SER A C 1
ATOM 739 O O . SER A 1 109 ? -4.367 -79.609 -9.219 1.00 36.45 496 SER A O 1
ATOM 742 N N . LEU A 1 110 ? -3.314 -77.698 -8.667 1.00 30.11 497 LEU A N 1
ATOM 743 C CA . LEU A 1 110 ? -3.034 -77.302 -10.034 1.00 29.04 497 LEU A CA 1
ATOM 744 C C . LEU A 1 110 ? -1.768 -77.981 -10.542 1.00 38.77 497 LEU A C 1
ATOM 745 O O . LEU A 1 110 ? -0.849 -78.242 -9.764 1.00 37.32 497 LEU A O 1
ATOM 750 N N . PRO A 1 111 ? -1.687 -78.243 -11.846 1.00 32.65 498 PRO A N 1
ATOM 751 C CA . PRO A 1 111 ? -0.429 -78.733 -12.429 1.00 38.54 498 PRO A CA 1
ATOM 752 C C . PRO A 1 111 ? 0.725 -77.790 -12.111 1.00 42.52 498 PRO A C 1
ATOM 753 O O . PRO A 1 111 ? 0.631 -76.576 -12.307 1.00 39.37 498 PRO A O 1
ATOM 757 N N . GLY A 1 112 ? 1.812 -78.357 -11.606 1.00 46.34 499 GLY A N 1
ATOM 758 C CA . GLY A 1 112 ? 2.960 -77.588 -11.181 1.00 47.08 499 GLY A CA 1
ATOM 759 C C . GLY A 1 112 ? 2.902 -77.108 -9.749 1.00 54.84 499 GLY A C 1
ATOM 760 O O . GLY A 1 112 ? 3.852 -76.457 -9.292 1.00 52.19 499 GLY A O 1
ATOM 761 N N . HIS A 1 113 ? 1.821 -77.402 -9.029 1.00 45.90 500 HIS A N 1
ATOM 762 C CA . HIS A 1 113 ? 1.631 -76.941 -7.653 1.00 34.42 500 HIS A CA 1
ATOM 763 C C . HIS A 1 113 ? 1.044 -78.071 -6.821 1.00 39.56 500 HIS A C 1
ATOM 764 O O . HIS A 1 113 ? 0.025 -77.921 -6.145 1.00 36.08 500 HIS A O 1
ATOM 771 N N . GLU A 1 114 ? 1.693 -79.237 -6.887 1.00 43.20 501 GLU A N 1
ATOM 772 C CA . GLU A 1 114 ? 1.211 -80.434 -6.212 1.00 41.95 501 GLU A CA 1
ATOM 773 C C . GLU A 1 114 ? 1.349 -80.356 -4.700 1.00 46.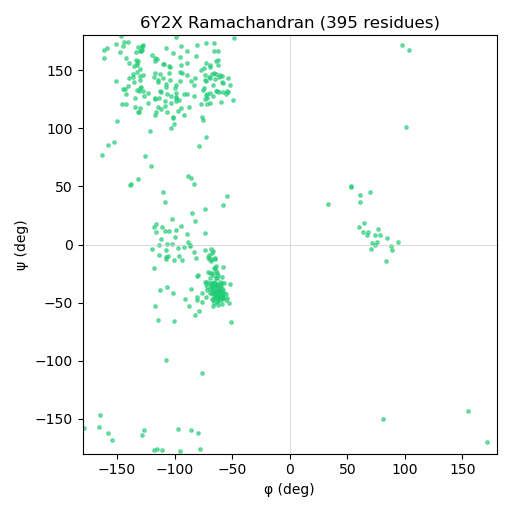33 501 GLU A C 1
ATOM 774 O O . GLU A 1 114 ? 0.786 -81.200 -3.998 1.00 49.13 501 GLU A O 1
ATOM 780 N N . ASP A 1 115 ? 2.063 -79.366 -4.183 1.00 45.02 502 ASP A N 1
ATOM 781 C CA . ASP A 1 115 ? 2.241 -79.198 -2.750 1.00 41.57 502 ASP A CA 1
ATOM 782 C C . ASP A 1 115 ? 1.149 -78.352 -2.091 1.00 47.28 502 ASP A C 1
ATOM 783 O O . ASP A 1 115 ? 1.226 -78.113 -0.883 1.00 42.68 502 ASP A O 1
ATOM 788 N N . CYS A 1 116 ? 0.138 -77.890 -2.833 1.00 37.72 503 CYS A N 1
ATOM 789 C CA . CYS A 1 116 ? -0.930 -77.096 -2.231 1.00 33.33 503 CYS A CA 1
ATOM 790 C C . CYS A 1 116 ? -2.226 -77.305 -3.006 1.00 36.29 503 CYS A C 1
ATOM 791 O O . CYS A 1 116 ? -2.250 -77.959 -4.054 1.00 38.93 503 CYS A O 1
ATOM 794 N N . GLY A 1 117 ? -3.308 -76.751 -2.465 1.00 31.54 504 GLY A N 1
ATOM 795 C CA . GLY A 1 117 ? -4.608 -76.756 -3.110 1.00 32.48 504 GLY A CA 1
ATOM 796 C C . GLY A 1 117 ? -4.786 -75.602 -4.088 1.00 31.38 504 GLY A C 1
ATOM 797 O O . GLY A 1 117 ? -3.823 -74.992 -4.566 1.00 28.76 504 GLY A O 1
ATOM 798 N N . THR A 1 118 ? -6.048 -75.296 -4.387 1.00 25.87 505 THR A N 1
ATOM 799 C CA . THR A 1 118 ? -6.361 -74.357 -5.461 1.00 22.92 505 THR A CA 1
ATOM 800 C C . THR A 1 118 ? -7.354 -73.300 -5.006 1.00 34.74 505 THR A C 1
ATOM 801 O O . THR A 1 118 ? -8.388 -73.620 -4.413 1.00 29.38 505 THR A O 1
ATOM 805 N N . ILE A 1 119 ? -7.048 -72.046 -5.307 1.00 20.46 506 ILE A N 1
ATOM 806 C CA . ILE A 1 119 ? -7.995 -70.952 -5.140 1.00 18.35 506 ILE A CA 1
ATOM 807 C C . ILE A 1 119 ? -8.805 -70.804 -6.424 1.00 19.21 506 ILE A C 1
ATOM 808 O O . ILE A 1 119 ? -8.243 -70.655 -7.520 1.00 23.64 506 ILE A O 1
ATOM 813 N N . LEU A 1 120 ? -10.124 -70.764 -6.281 1.00 20.62 507 LEU A N 1
ATOM 814 C CA . LEU A 1 120 ? -11.046 -70.597 -7.395 1.00 18.61 507 LEU A CA 1
ATOM 815 C C . LEU A 1 120 ? -11.756 -69.258 -7.244 1.00 22.35 507 LEU A C 1
ATOM 816 O O . LEU A 1 120 ? -12.420 -69.009 -6.237 1.00 20.82 507 LEU A O 1
ATOM 821 N N . ILE A 1 121 ? -11.573 -68.377 -8.212 1.00 20.04 508 ILE A N 1
ATOM 822 C CA . ILE A 1 121 ? -12.269 -67.094 -8.243 1.00 16.76 508 ILE A CA 1
ATOM 823 C C . ILE A 1 121 ? -13.312 -67.214 -9.331 1.00 18.83 508 ILE A C 1
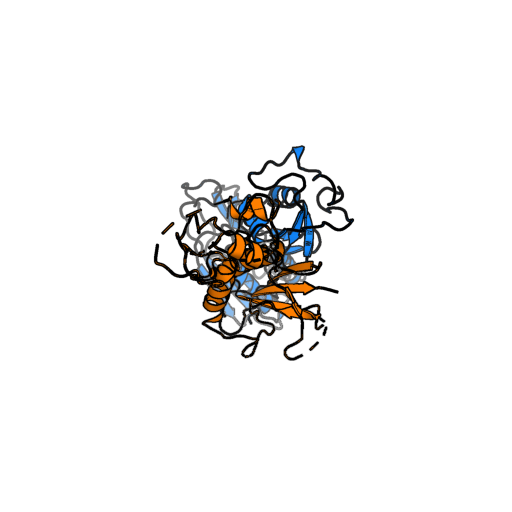ATOM 824 O O . ILE A 1 121 ? -12.991 -67.622 -10.457 1.00 19.96 508 ILE A O 1
ATOM 829 N N . VAL A 1 122 ? -14.551 -66.863 -9.011 1.00 17.70 509 VAL A N 1
ATOM 830 C CA . VAL A 1 122 ? -15.615 -66.839 -10.009 1.00 22.03 509 VAL A CA 1
ATOM 831 C C . VAL A 1 122 ? -16.108 -65.403 -10.147 1.00 24.92 509 VAL A C 1
ATOM 832 O O . VAL A 1 122 ? -16.538 -64.799 -9.155 1.00 20.64 509 VAL A O 1
ATOM 836 N N . TYR A 1 123 ? -16.097 -64.888 -11.376 1.00 20.91 510 TYR A N 1
ATOM 837 C CA . TYR A 1 123 ? -16.592 -63.549 -11.678 1.00 23.00 510 TYR A CA 1
ATOM 838 C C . TYR A 1 123 ? -17.883 -63.622 -12.474 1.00 21.69 510 TYR A C 1
ATOM 839 O O . TYR A 1 123 ? -18.047 -64.470 -13.357 1.00 18.04 510 TYR A O 1
ATOM 848 N N . SER A 1 124 ? -18.801 -62.711 -12.202 1.00 17.42 511 SER A N 1
ATOM 849 C CA . SER A 1 124 ? -19.983 -62.649 -13.045 1.00 24.05 511 SER A CA 1
ATOM 850 C C . SER A 1 124 ? -20.371 -61.192 -13.236 1.00 30.62 511 SER A C 1
ATOM 851 O O . SER A 1 124 ? -20.619 -60.490 -12.256 1.00 26.09 511 SER A O 1
ATOM 854 N N . ILE A 1 125 ? -20.413 -60.729 -14.481 1.00 23.30 512 ILE A N 1
ATOM 855 C CA . ILE A 1 125 ? -20.834 -59.367 -14.786 1.00 23.70 512 ILE A CA 1
ATOM 856 C C . ILE A 1 125 ? -22.008 -59.440 -15.757 1.00 27.42 512 ILE A C 1
ATOM 857 O O . ILE A 1 125 ? -21.894 -60.052 -16.825 1.00 23.26 512 ILE A O 1
ATOM 862 N N . PRO A 1 126 ? -23.164 -58.885 -15.415 1.00 27.66 513 PRO A N 1
ATOM 863 C CA . PRO A 1 126 ? -24.296 -58.907 -16.343 1.00 29.71 513 PRO A CA 1
ATOM 864 C C . PRO A 1 126 ? -24.166 -57.816 -17.390 1.00 24.50 513 PRO A C 1
ATOM 865 O O . PRO A 1 126 ? -23.411 -56.850 -17.238 1.00 27.22 513 PRO A O 1
ATOM 869 N N A HIS A 1 127 ? -24.916 -57.995 -18.472 0.50 25.94 514 HIS A N 1
ATOM 870 N N B HIS A 1 127 ? -24.934 -57.975 -18.462 0.50 25.91 514 HIS A N 1
ATOM 871 C CA A HIS A 1 127 ? -25.098 -56.924 -19.435 0.50 23.91 514 HIS A CA 1
ATOM 872 C CA B HIS A 1 127 ? -25.051 -56.899 -19.431 0.50 23.12 514 HIS A CA 1
ATOM 873 C C A HIS A 1 127 ? -25.689 -55.702 -18.735 0.50 29.22 514 HIS A C 1
ATOM 874 C C B HIS A 1 127 ? -25.805 -55.727 -18.816 0.50 29.56 514 HIS A C 1
ATOM 875 O O A HIS A 1 127 ? -26.206 -55.789 -17.615 0.50 25.60 514 HIS A O 1
ATOM 876 O O B HIS A 1 127 ? -26.568 -55.879 -17.857 0.50 33.77 514 HIS A O 1
ATOM 889 N N . GLY A 1 128 ? -25.607 -54.554 -19.399 1.00 31.78 515 GLY A N 1
ATOM 890 C CA . GLY A 1 128 ? -26.191 -53.344 -18.844 1.00 27.60 515 GLY A CA 1
ATOM 891 C C . GLY A 1 128 ? -26.050 -52.150 -19.765 1.00 39.91 515 GLY A C 1
ATOM 892 O O . GLY A 1 128 ? -25.903 -52.292 -20.982 1.00 34.33 515 GLY A O 1
ATOM 893 N N . ILE A 1 129 ? -26.131 -50.959 -19.169 1.00 35.31 516 ILE A N 1
ATOM 894 C CA . ILE A 1 129 ? -26.076 -49.692 -19.899 1.00 38.77 516 ILE A CA 1
ATOM 895 C C . ILE A 1 129 ? -24.785 -48.981 -19.521 1.00 29.93 516 ILE A C 1
ATOM 896 O O . ILE A 1 129 ? -24.462 -48.868 -18.333 1.00 36.77 516 ILE A O 1
ATOM 901 N N . GLN A 1 130 ? -24.051 -48.500 -20.520 1.00 34.71 517 GLN A N 1
ATOM 902 C CA . GLN A 1 130 ? -22.814 -47.784 -20.247 1.00 33.54 517 GLN A CA 1
ATOM 903 C C . GLN A 1 130 ? -23.103 -46.487 -19.493 1.00 39.68 517 GLN A C 1
ATOM 904 O O . GLN A 1 130 ? -24.110 -45.816 -19.736 1.00 39.89 517 GLN A O 1
ATOM 910 N N . GLY A 1 131 ? -22.218 -46.156 -18.554 1.00 41.99 518 GLY A N 1
ATOM 911 C CA . GLY A 1 131 ? -22.290 -44.915 -17.821 1.00 46.25 518 GLY A CA 1
ATOM 912 C C . GLY A 1 131 ? -21.405 -43.847 -18.432 1.00 44.18 518 GLY A C 1
ATOM 913 O O . GLY A 1 131 ? -20.771 -44.049 -19.475 1.00 40.43 518 GLY A O 1
ATOM 914 N N . PRO A 1 132 ? -21.354 -42.674 -17.797 1.00 50.60 519 PRO A N 1
ATOM 915 C CA . PRO A 1 132 ? -20.568 -41.568 -18.369 1.00 46.63 519 PRO A CA 1
ATOM 916 C C . PRO A 1 132 ? -19.074 -41.853 -18.443 1.00 50.82 519 PRO A C 1
ATOM 917 O O . PRO A 1 132 ? -18.371 -41.185 -19.210 1.00 47.78 519 PRO A O 1
ATOM 921 N N . GLU A 1 133 ? -18.568 -42.834 -17.696 1.00 46.16 520 GLU A N 1
ATOM 922 C CA . GLU A 1 133 ? -17.150 -43.184 -17.726 1.00 42.28 520 GLU A CA 1
ATOM 923 C C . GLU A 1 133 ? -16.804 -44.176 -18.831 1.00 46.71 520 GLU A C 1
ATOM 924 O O . GLU A 1 133 ? -15.630 -44.526 -18.988 1.00 54.21 520 GLU A O 1
ATOM 930 N N . HIS A 1 134 ? -17.784 -44.619 -19.598 1.00 44.92 521 HIS A N 1
ATOM 931 C CA . HIS A 1 134 ? -17.646 -45.674 -20.588 1.00 41.34 521 HIS A CA 1
ATOM 932 C C . HIS A 1 134 ? -17.544 -45.092 -21.999 1.00 47.97 521 HIS A C 1
ATOM 933 O O . HIS A 1 134 ? -17.860 -43.921 -22.232 1.00 57.29 521 HIS A O 1
ATOM 940 N N . PRO A 1 135 ? -17.104 -45.897 -22.977 1.00 45.39 522 PRO A N 1
ATOM 941 C CA . PRO A 1 135 ? -16.914 -45.363 -24.344 1.00 45.85 522 PRO A CA 1
ATOM 942 C C . PRO A 1 135 ? -18.137 -44.678 -24.935 1.00 57.91 522 PRO A C 1
ATOM 943 O O . PRO A 1 135 ? -18.020 -43.587 -25.512 1.00 64.09 522 PRO A O 1
ATOM 947 N N . ASN A 1 136 ? -19.315 -45.295 -24.814 1.00 51.74 523 ASN A N 1
ATOM 948 C CA . ASN A 1 136 ? -20.553 -44.787 -25.397 1.00 48.09 523 ASN A CA 1
ATOM 949 C C . ASN A 1 136 ? -21.603 -44.671 -24.302 1.00 46.40 523 ASN A C 1
ATOM 950 O O . ASN A 1 136 ? -22.520 -45.505 -24.214 1.00 48.47 523 ASN A O 1
ATOM 955 N N . PRO A 1 137 ? -21.496 -43.651 -23.453 1.00 46.96 524 PRO A N 1
ATOM 956 C CA . PRO A 1 137 ? -22.437 -43.502 -22.336 1.00 45.84 524 PRO A CA 1
ATOM 957 C C . PRO A 1 137 ? -23.884 -43.568 -22.799 1.00 48.28 524 PRO A C 1
ATOM 958 O O . PRO A 1 137 ? -24.262 -42.984 -23.818 1.00 51.88 524 PRO A O 1
ATOM 962 N N . GLY A 1 138 ? -24.701 -44.286 -22.034 1.00 41.20 525 GLY A N 1
ATOM 963 C CA . GLY A 1 138 ? -26.092 -44.474 -22.382 1.00 53.69 525 GLY A CA 1
ATOM 964 C C . GLY A 1 138 ? -26.368 -45.599 -23.357 1.00 49.82 525 GLY A C 1
ATOM 965 O O . GLY A 1 138 ? -27.531 -45.991 -23.507 1.00 54.25 525 GLY A O 1
ATOM 966 N N . LYS A 1 139 ? -25.348 -46.126 -24.031 1.00 44.23 526 LYS A N 1
ATOM 967 C CA . LYS A 1 139 ? -25.548 -47.234 -24.950 1.00 39.91 526 LYS A CA 1
ATOM 968 C C . LYS A 1 139 ? -25.407 -48.560 -24.208 1.00 41.94 526 LYS A C 1
ATOM 969 O O . LYS A 1 139 ? -24.767 -48.634 -23.159 1.00 40.18 526 LYS A O 1
ATOM 975 N N . PRO A 1 140 ? -26.007 -49.636 -24.709 1.00 43.56 527 PRO A N 1
ATOM 976 C CA . PRO A 1 140 ? -25.847 -50.929 -24.036 1.00 39.28 527 PRO A CA 1
ATOM 977 C C . PRO A 1 140 ? -24.398 -51.383 -24.070 1.00 33.13 527 PRO A C 1
ATOM 978 O O . PRO A 1 140 ? -23.603 -50.951 -24.910 1.00 34.68 527 PRO A O 1
ATOM 982 N N . PHE A 1 141 ? -24.058 -52.272 -23.136 1.00 36.83 528 PHE A N 1
ATOM 983 C CA . PHE A 1 141 ? -22.865 -53.097 -23.253 1.00 32.31 528 PHE A CA 1
ATOM 984 C C . PHE A 1 141 ? -23.258 -54.538 -22.999 1.00 32.95 528 PHE A C 1
ATOM 985 O O . PHE A 1 141 ? -24.199 -54.818 -22.254 1.00 27.33 528 PHE A O 1
ATOM 993 N N . THR A 1 142 ? -22.518 -55.451 -23.611 1.00 31.52 529 THR A N 1
ATOM 994 C CA . THR A 1 142 ? -22.756 -56.876 -23.449 1.00 24.87 529 THR A CA 1
ATOM 995 C C . THR A 1 142 ? -21.651 -57.467 -22.601 1.00 24.69 529 THR A C 1
ATOM 996 O O . THR A 1 142 ? -20.632 -56.826 -22.324 1.00 27.10 529 THR A O 1
ATOM 1000 N N . ALA A 1 143 ? -21.868 -58.706 -22.184 1.00 22.36 530 ALA A N 1
ATOM 1001 C CA . ALA A 1 143 ? -20.941 -59.361 -21.260 1.00 23.62 530 ALA A CA 1
ATOM 1002 C C . ALA A 1 143 ? -20.999 -60.848 -21.571 1.00 25.15 530 ALA A C 1
ATOM 1003 O O . ALA A 1 143 ? -21.984 -61.514 -21.232 1.00 27.43 530 ALA A O 1
ATOM 1005 N N . ARG A 1 144 ? -19.949 -61.355 -22.205 1.00 19.49 531 ARG A N 1
ATOM 1006 C CA . ARG A 1 144 ? -19.918 -62.708 -22.722 1.00 21.50 531 ARG A CA 1
ATOM 1007 C C . ARG A 1 144 ? -19.073 -63.605 -21.827 1.00 27.59 531 ARG A C 1
ATOM 1008 O O . ARG A 1 144 ? -18.129 -63.154 -21.176 1.00 21.00 531 ARG A O 1
ATOM 1016 N N . GLY A 1 145 ? -19.406 -64.890 -21.836 1.00 24.64 532 GLY A N 1
ATOM 1017 C CA . GLY A 1 145 ? -18.536 -65.846 -21.183 1.00 24.70 532 GLY A CA 1
ATOM 1018 C C . GLY A 1 145 ? -18.663 -65.898 -19.678 1.00 26.23 532 GLY A C 1
ATOM 1019 O O . GLY A 1 145 ? -17.874 -66.591 -19.033 1.00 25.87 532 GLY A O 1
ATOM 1020 N N . PHE A 1 146 ? -19.641 -65.214 -19.095 1.00 23.44 533 PHE A N 1
ATOM 1021 C CA . PHE A 1 146 ? -19.809 -65.278 -17.639 1.00 19.87 533 PHE A CA 1
ATOM 1022 C C . PHE A 1 146 ? -20.802 -66.363 -17.248 1.00 25.81 533 PHE A C 1
ATOM 1023 O O . PHE A 1 146 ? -21.754 -66.613 -17.970 1.00 25.49 533 PHE A O 1
ATOM 1031 N N . PRO A 1 147 ? -20.606 -66.991 -16.082 1.00 22.04 534 PRO A N 1
ATOM 1032 C CA . PRO A 1 147 ? -19.567 -66.726 -15.068 1.00 22.14 534 PRO A CA 1
ATOM 1033 C C . PRO A 1 147 ? -18.202 -67.202 -15.527 1.00 21.62 534 PRO A C 1
ATOM 1034 O O . PRO A 1 147 ? -18.121 -68.226 -16.173 1.00 22.77 534 PRO A O 1
ATOM 1038 N N . ARG A 1 148 ? -17.150 -66.449 -15.239 1.00 21.26 535 ARG A N 1
ATOM 1039 C CA . ARG A 1 148 ? -15.797 -66.807 -15.642 1.00 25.18 535 ARG A CA 1
ATOM 1040 C C . ARG A 1 148 ? -15.059 -67.358 -14.425 1.00 28.27 535 ARG A C 1
ATOM 1041 O O . ARG A 1 148 ? -15.031 -66.725 -13.369 1.00 27.13 535 ARG A O 1
ATOM 1049 N N . GLN A 1 149 ? -14.469 -68.528 -14.572 1.00 22.04 536 GLN A N 1
ATOM 1050 C CA . GLN A 1 149 ? -13.697 -69.142 -13.493 1.00 25.20 536 GLN A CA 1
ATOM 1051 C C . GLN A 1 149 ? -12.222 -68.876 -13.712 1.00 23.13 536 GLN A C 1
ATOM 1052 O O . GLN A 1 149 ? -11.717 -69.053 -14.828 1.00 24.33 536 GLN A O 1
ATOM 1058 N N . CYS A 1 150 ? -11.518 -68.539 -12.630 1.00 20.77 537 CYS A N 1
ATOM 1059 C CA . CYS A 1 150 ? -10.079 -68.297 -12.636 1.00 17.95 537 CYS A CA 1
ATOM 1060 C C . CYS A 1 150 ? -9.432 -69.038 -11.473 1.00 19.09 537 CYS A C 1
ATOM 1061 O O . CYS A 1 150 ? -10.082 -69.340 -10.465 1.00 21.89 537 CYS A O 1
ATOM 1064 N N . TYR A 1 151 ? -8.137 -69.352 -11.625 1.00 21.21 538 TYR A N 1
ATOM 1065 C CA . TYR A 1 151 ? -7.451 -70.285 -10.744 1.00 19.44 538 TYR A CA 1
ATOM 1066 C C . TYR A 1 151 ? -6.151 -69.687 -10.238 1.00 25.79 538 TYR A C 1
ATOM 1067 O O . TYR A 1 151 ? -5.424 -69.033 -10.994 1.00 22.20 538 TYR A O 1
ATOM 1076 N N . LEU A 1 152 ? -5.844 -69.950 -8.966 1.00 20.08 539 LEU A N 1
ATOM 1077 C CA . LEU A 1 152 ? -4.597 -69.565 -8.348 1.00 18.88 539 LEU A CA 1
ATOM 1078 C C . LEU A 1 152 ? -4.153 -70.718 -7.457 1.00 20.13 539 LEU A C 1
ATOM 1079 O O . LEU A 1 152 ? -5.005 -71.366 -6.817 1.00 24.31 539 LEU A O 1
ATOM 1084 N N . PRO A 1 153 ? -2.855 -70.989 -7.370 1.00 23.27 540 PRO A N 1
ATOM 1085 C CA . PRO A 1 153 ? -2.405 -72.015 -6.417 1.00 26.65 540 PRO A CA 1
ATOM 1086 C C . PRO A 1 153 ? -2.600 -71.493 -5.006 1.00 32.84 540 PRO A C 1
ATOM 1087 O O . PRO A 1 153 ? -2.408 -70.306 -4.745 1.00 28.70 540 PRO A O 1
ATOM 1091 N N . ASP A 1 154 ? -2.985 -72.378 -4.090 1.00 29.03 541 ASP A N 1
ATOM 1092 C CA . ASP A 1 154 ? -3.244 -71.938 -2.718 1.00 30.10 541 ASP A CA 1
ATOM 1093 C C . ASP A 1 154 ? -1.965 -71.991 -1.884 1.00 33.82 541 ASP A C 1
ATOM 1094 O O . ASP A 1 154 ? -1.856 -72.697 -0.877 1.00 32.72 541 ASP A O 1
ATOM 1099 N N . ASN A 1 155 ? -0.961 -71.243 -2.338 1.00 28.69 542 ASN A N 1
ATOM 1100 C CA . ASN A 1 155 ? 0.290 -71.144 -1.601 1.00 31.69 542 ASN A CA 1
ATOM 1101 C C . ASN A 1 155 ? 0.431 -69.697 -1.141 1.00 38.00 542 ASN A C 1
ATOM 1102 O O . ASN A 1 155 ? -0.470 -68.878 -1.350 1.00 30.02 542 ASN A O 1
ATOM 1107 N N . ALA A 1 156 ? 1.567 -69.381 -0.510 1.00 37.85 543 ALA A N 1
ATOM 1108 C CA . ALA A 1 156 ? 1.733 -68.041 0.051 1.00 33.20 543 ALA A CA 1
ATOM 1109 C C . ALA A 1 156 ? 1.584 -66.970 -1.019 1.00 33.94 543 ALA A C 1
ATOM 1110 O O . ALA A 1 156 ? 0.873 -65.978 -0.815 1.00 33.69 543 ALA A O 1
ATOM 1112 N N . GLN A 1 157 ? 2.217 -67.163 -2.182 1.00 34.80 544 GLN A N 1
ATOM 1113 C CA . GLN A 1 157 ? 2.138 -66.149 -3.229 1.00 34.07 544 GLN A CA 1
ATOM 1114 C C . GLN A 1 157 ? 0.733 -66.062 -3.824 1.00 34.37 544 GLN A C 1
ATOM 1115 O O . GLN A 1 157 ? 0.237 -64.965 -4.093 1.00 28.37 544 GLN A O 1
ATOM 1121 N N . GLY A 1 158 ? 0.085 -67.198 -4.069 1.00 24.71 545 GLY A N 1
ATOM 1122 C CA . GLY A 1 158 ? -1.256 -67.151 -4.631 1.00 23.80 545 GLY A CA 1
ATOM 1123 C C . GLY A 1 158 ? -2.246 -66.486 -3.694 1.00 21.38 545 GLY A C 1
ATOM 1124 O O . GLY A 1 158 ? -3.155 -65.771 -4.133 1.00 21.10 545 GLY A O 1
ATOM 1125 N N . ARG A 1 159 ? -2.066 -66.684 -2.393 1.00 24.19 546 ARG A N 1
ATOM 1126 C CA . ARG A 1 159 ? -2.942 -66.057 -1.413 1.00 21.20 546 ARG A CA 1
ATOM 1127 C C . ARG A 1 159 ? -2.750 -64.550 -1.391 1.00 27.01 546 ARG A C 1
ATOM 1128 O O . ARG A 1 159 ? -3.710 -63.802 -1.200 1.00 25.22 546 ARG A O 1
ATOM 1136 N N . LYS A 1 160 ? -1.515 -64.094 -1.597 1.00 27.39 547 LYS A N 1
ATOM 1137 C CA . LYS A 1 160 ? -1.242 -62.668 -1.688 1.00 27.82 547 LYS A CA 1
ATOM 1138 C C . LYS A 1 160 ? -1.884 -62.083 -2.934 1.00 26.59 547 LYS A C 1
ATOM 1139 O O . LYS A 1 160 ? -2.563 -61.052 -2.874 1.00 23.05 547 LYS A O 1
ATOM 1145 N N . VAL A 1 161 ? -1.687 -62.747 -4.082 1.00 23.36 548 VAL A N 1
ATOM 1146 C CA . VAL A 1 161 ? -2.329 -62.309 -5.321 1.00 21.74 548 VAL A CA 1
ATOM 1147 C C . VAL A 1 161 ? -3.839 -62.224 -5.141 1.00 23.97 548 VAL A C 1
ATOM 1148 O O . VAL A 1 161 ? -4.489 -61.296 -5.637 1.00 18.07 548 VAL A O 1
ATOM 1152 N N . LEU A 1 162 ? -4.431 -63.217 -4.464 1.00 23.67 549 LEU A N 1
ATOM 1153 C CA . LEU A 1 162 ? -5.873 -63.174 -4.242 1.00 21.84 549 LEU A CA 1
ATOM 1154 C C . LEU A 1 162 ? -6.272 -61.898 -3.494 1.00 21.40 549 LEU A C 1
ATOM 1155 O O . LEU A 1 162 ? -7.237 -61.218 -3.872 1.00 20.66 549 LEU A O 1
ATOM 1160 N N . GLU A 1 163 ? -5.534 -61.564 -2.435 1.00 19.85 550 GLU A N 1
ATOM 1161 C CA . GLU A 1 163 ? -5.857 -60.366 -1.655 1.00 19.66 550 GLU A CA 1
ATOM 1162 C C . GLU A 1 163 ? -5.741 -59.119 -2.522 1.00 21.16 550 GLU A C 1
ATOM 1163 O O . GLU A 1 163 ? -6.579 -58.209 -2.438 1.00 24.95 550 GLU A O 1
ATOM 1169 N N . LEU A 1 164 ? -4.750 -59.081 -3.406 1.00 23.77 551 LEU A N 1
ATOM 1170 C CA . LEU A 1 164 ? -4.610 -57.930 -4.310 1.00 20.28 551 LEU A CA 1
ATOM 1171 C C . LEU A 1 164 ? -5.701 -57.915 -5.372 1.00 23.38 551 LEU A C 1
ATOM 1172 O O . LEU A 1 164 ? -6.185 -56.845 -5.759 1.00 25.76 551 LEU A O 1
ATOM 1177 N N . LEU A 1 165 ? -6.114 -59.088 -5.864 1.00 20.39 552 LEU A N 1
ATOM 1178 C CA . LEU A 1 165 ? -7.197 -59.103 -6.838 1.00 17.45 552 LEU A CA 1
ATOM 1179 C C . LEU A 1 165 ? -8.486 -58.579 -6.234 1.00 17.62 552 LEU A C 1
ATOM 1180 O O . LEU A 1 165 ? -9.270 -57.920 -6.934 1.00 21.63 552 LEU A O 1
ATOM 1185 N N . LYS A 1 166 ? -8.730 -58.865 -4.949 1.00 18.68 553 LYS A N 1
ATOM 1186 C CA . LYS A 1 166 ? -9.933 -58.331 -4.306 1.00 21.93 553 LYS A CA 1
ATOM 1187 C C . LYS A 1 166 ? -9.886 -56.816 -4.235 1.00 24.76 553 LYS A C 1
ATOM 1188 O O . LYS A 1 166 ? -10.905 -56.133 -4.420 1.00 21.02 553 LYS A O 1
ATOM 1194 N N . VAL A 1 167 ? -8.712 -56.269 -3.966 1.00 20.35 554 VAL A N 1
ATOM 1195 C CA . VAL A 1 167 ? -8.570 -54.806 -4.001 1.00 20.85 554 VAL A CA 1
ATOM 1196 C C . VAL A 1 167 ? -8.811 -54.274 -5.414 1.00 25.38 554 VAL A C 1
ATOM 1197 O O . VAL A 1 167 ? -9.497 -53.253 -5.608 1.00 24.45 554 VAL A O 1
ATOM 1201 N N . ALA A 1 168 ? -8.209 -54.911 -6.428 1.00 26.47 555 ALA A N 1
ATOM 1202 C CA . ALA A 1 168 ? -8.424 -54.457 -7.801 1.00 26.96 555 ALA A CA 1
ATOM 1203 C C . ALA A 1 168 ? -9.895 -54.544 -8.187 1.00 23.09 555 ALA A C 1
ATOM 1204 O O . ALA A 1 168 ? -10.426 -53.649 -8.866 1.00 23.11 555 ALA A O 1
ATOM 1206 N N . TRP A 1 169 ? -10.581 -55.606 -7.749 1.00 22.12 556 TRP A N 1
ATOM 1207 C CA . TRP A 1 169 ? -12.017 -55.715 -7.988 1.00 24.14 556 TRP A CA 1
ATOM 1208 C C . TRP A 1 169 ? -12.771 -54.532 -7.374 1.00 21.09 556 TRP A C 1
ATOM 1209 O O . TRP A 1 169 ? -13.615 -53.906 -8.034 1.00 26.50 556 TRP A O 1
ATOM 1220 N N . LYS A 1 170 ? -12.448 -54.187 -6.139 1.00 23.26 557 LYS A N 1
ATOM 1221 C CA . LYS A 1 170 ? -13.156 -53.089 -5.488 1.00 24.99 557 LYS A CA 1
ATOM 1222 C C . LYS A 1 170 ? -12.838 -51.761 -6.154 1.00 29.59 557 LYS A C 1
ATOM 1223 O O . LYS A 1 170 ? -13.661 -50.843 -6.127 1.00 33.44 557 LYS A O 1
ATOM 1229 N N . ARG A 1 171 ? -11.688 -51.666 -6.808 1.00 27.61 558 ARG A N 1
ATOM 1230 C CA . ARG A 1 171 ? -11.297 -50.491 -7.563 1.00 27.90 558 ARG A CA 1
ATOM 1231 C C . ARG A 1 171 ? -11.751 -50.533 -9.012 1.00 34.01 558 ARG A C 1
ATOM 1232 O O . ARG A 1 171 ? -11.361 -49.664 -9.798 1.00 29.39 558 ARG A O 1
ATOM 1240 N N . ARG A 1 172 ? -12.584 -51.509 -9.381 1.00 26.61 559 ARG A N 1
ATOM 1241 C CA . ARG A 1 172 ? -13.139 -51.593 -10.725 1.00 24.34 559 ARG A CA 1
ATOM 1242 C C . ARG A 1 172 ? -12.049 -51.737 -11.781 1.00 28.70 559 ARG A C 1
ATOM 1243 O O . ARG A 1 172 ? -12.160 -51.218 -12.889 1.00 28.27 559 ARG A O 1
ATOM 1251 N N . LEU A 1 173 ? -10.998 -52.470 -11.451 1.00 23.53 560 LEU A N 1
ATOM 1252 C CA . LEU A 1 173 ? -9.862 -52.642 -12.341 1.00 22.48 560 LEU A CA 1
ATOM 1253 C C . LEU A 1 173 ? -9.776 -54.010 -13.007 1.00 28.26 560 LEU A C 1
ATOM 1254 O O . LEU A 1 173 ? -8.945 -54.179 -13.895 1.00 26.93 560 LEU A O 1
ATOM 1259 N N . ILE A 1 174 ? -10.573 -54.995 -12.605 1.00 19.53 561 ILE A N 1
ATOM 1260 C CA . ILE A 1 174 ? -10.401 -56.325 -13.209 1.00 18.15 561 ILE A CA 1
ATOM 1261 C C . ILE A 1 174 ? -10.914 -56.350 -14.651 1.00 22.44 561 ILE A C 1
ATOM 1262 O O . ILE A 1 174 ? -10.260 -56.907 -15.547 1.00 24.58 561 ILE A O 1
ATOM 1267 N N . PHE A 1 175 ? -12.092 -55.777 -14.897 1.00 20.73 562 PHE A N 1
ATOM 1268 C CA . PHE A 1 175 ? -12.684 -55.736 -16.228 1.00 20.63 562 PHE A CA 1
ATOM 1269 C C . PHE A 1 175 ? -12.884 -54.286 -16.646 1.00 32.28 562 PHE A C 1
ATOM 1270 O O . PHE A 1 175 ? -12.891 -53.371 -15.816 1.00 26.32 562 PHE A O 1
ATOM 1278 N N . THR A 1 176 ? -13.072 -54.104 -17.951 1.00 28.40 563 THR A N 1
ATOM 1279 C CA . THR A 1 176 ? -13.406 -52.811 -18.528 1.00 26.12 563 THR A CA 1
ATOM 1280 C C . THR A 1 176 ? -14.434 -53.050 -19.624 1.00 29.34 563 THR A C 1
ATOM 1281 O O . THR A 1 176 ? -14.791 -54.191 -19.940 1.00 25.73 563 THR A O 1
ATOM 1285 N N . VAL A 1 177 ? -14.949 -51.976 -20.200 1.00 30.19 564 VAL A N 1
ATOM 1286 C CA . VAL A 1 177 ? -15.822 -52.083 -21.358 1.00 26.27 564 VAL A CA 1
ATOM 1287 C C . VAL A 1 177 ? -14.980 -51.711 -22.563 1.00 30.32 564 VAL A C 1
ATOM 1288 O O . VAL A 1 177 ? -14.400 -50.617 -22.601 1.00 35.49 564 VAL A O 1
ATOM 1292 N N . GLY A 1 178 ? -14.877 -52.613 -23.517 1.00 30.51 565 GLY A N 1
ATOM 1293 C CA . GLY A 1 178 ? -14.012 -52.409 -24.663 1.00 32.69 565 GLY A CA 1
ATOM 1294 C C . GLY A 1 178 ? -14.304 -53.368 -25.781 1.00 32.54 565 GLY A C 1
ATOM 1295 O O . GLY A 1 178 ? -15.469 -53.779 -25.975 1.00 32.16 565 GLY A O 1
ATOM 1296 N N . THR A 1 179 ? -13.270 -53.746 -26.515 1.00 32.27 566 THR A N 1
ATOM 1297 C CA . THR A 1 179 ? -13.382 -54.583 -27.705 1.00 31.57 566 THR A CA 1
ATOM 1298 C C . THR A 1 179 ? -12.749 -55.932 -27.406 1.00 34.53 566 THR A C 1
ATOM 1299 O O . THR A 1 179 ? -11.641 -55.999 -26.873 1.00 31.81 566 THR A O 1
ATOM 1303 N N . SER A 1 180 ? -13.449 -57.001 -27.724 1.00 28.53 567 SER A N 1
ATOM 1304 C CA . SER A 1 180 ? -12.949 -58.319 -27.387 1.00 37.71 567 SER A CA 1
ATOM 1305 C C . SER A 1 180 ? -11.800 -58.674 -28.318 1.00 42.23 567 SER A C 1
ATOM 1306 O O . SER A 1 180 ? -11.936 -58.626 -29.546 1.00 35.99 567 SER A O 1
ATOM 1309 N N . SER A 1 181 ? -10.657 -59.009 -27.732 1.00 36.76 568 SER A N 1
ATOM 1310 C CA . SER A 1 181 ? -9.516 -59.428 -28.530 1.00 38.61 568 SER A CA 1
ATOM 1311 C C . SER A 1 181 ? -9.770 -60.736 -29.264 1.00 41.64 568 SER A C 1
ATOM 1312 O O . SER A 1 181 ? -8.982 -61.088 -30.146 1.00 48.90 568 SER A O 1
ATOM 1315 N N . THR A 1 182 ? -10.837 -61.466 -28.945 1.00 38.11 569 THR A N 1
ATOM 1316 C CA . THR A 1 182 ? -11.085 -62.736 -29.627 1.00 43.10 569 THR A CA 1
ATOM 1317 C C . THR A 1 182 ? -12.226 -62.697 -30.633 1.00 39.50 569 THR A C 1
ATOM 1318 O O . THR A 1 182 ? -12.141 -63.361 -31.655 1.00 39.33 569 THR A O 1
ATOM 1322 N N . THR A 1 183 ? -13.309 -61.962 -30.378 1.00 37.43 570 THR A N 1
ATOM 1323 C CA . THR A 1 183 ? -14.434 -61.934 -31.308 1.00 30.48 570 THR A CA 1
ATOM 1324 C C . THR A 1 183 ? -14.546 -60.633 -32.078 1.00 39.89 570 THR A C 1
ATOM 1325 O O . THR A 1 183 ? -15.366 -60.552 -32.998 1.00 33.30 570 THR A O 1
ATOM 1329 N N . GLY A 1 184 ? -13.797 -59.602 -31.694 1.00 34.10 571 GLY A N 1
ATOM 1330 C CA . GLY A 1 184 ? -13.985 -58.298 -32.286 1.00 34.94 571 GLY A CA 1
ATOM 1331 C C . GLY A 1 184 ? -15.230 -57.567 -31.823 1.00 31.93 571 GLY A C 1
ATOM 1332 O O . GLY A 1 184 ? -15.472 -56.446 -32.290 1.00 33.22 571 GLY A O 1
ATOM 1333 N N . GLU A 1 185 ? -16.031 -58.162 -30.938 1.00 29.98 572 GLU A N 1
ATOM 1334 C CA . GLU A 1 185 ? -17.213 -57.476 -30.438 1.00 33.25 572 GLU A CA 1
ATOM 1335 C C . GLU A 1 185 ? -16.814 -56.205 -29.704 1.00 33.48 572 GLU A C 1
ATOM 1336 O O . GLU A 1 185 ? -15.937 -56.222 -28.834 1.00 27.97 572 GLU A O 1
ATOM 1342 N N . THR A 1 186 ? -17.481 -55.109 -30.046 1.00 34.45 573 THR A N 1
ATOM 1343 C CA . THR A 1 186 ? -17.243 -53.816 -29.432 1.00 32.13 573 THR A CA 1
ATOM 1344 C C . THR A 1 186 ? -18.236 -53.580 -28.306 1.00 33.60 573 THR A C 1
ATOM 1345 O O . THR A 1 186 ? -19.276 -54.239 -28.215 1.00 28.23 573 THR A O 1
ATOM 1349 N N . ASP A 1 187 ? -17.886 -52.630 -27.435 1.00 28.55 574 ASP A N 1
ATOM 1350 C CA . ASP A 1 187 ? -18.733 -52.236 -26.310 1.00 28.25 574 ASP A CA 1
ATOM 1351 C C . ASP A 1 187 ? -19.129 -53.452 -25.474 1.00 30.79 574 ASP A C 1
ATOM 1352 O O . ASP A 1 187 ? -20.299 -53.665 -25.156 1.00 27.29 574 ASP A O 1
ATOM 1357 N N . THR A 1 188 ? -18.135 -54.267 -25.116 1.00 29.77 575 THR A N 1
ATOM 1358 C CA . THR A 1 188 ? -18.391 -55.493 -24.375 1.00 28.49 575 THR A CA 1
ATOM 1359 C C . THR A 1 188 ? -17.409 -55.582 -23.217 1.00 25.18 575 THR A C 1
ATOM 1360 O O . THR A 1 188 ? -16.362 -54.929 -23.216 1.00 28.28 575 THR A O 1
ATOM 1364 N N . VAL A 1 189 ? -17.775 -56.378 -22.214 1.00 21.43 576 VAL A N 1
ATOM 1365 C CA . VAL A 1 189 ? -16.970 -56.519 -21.000 1.00 24.32 576 VAL A CA 1
ATOM 1366 C C . VAL A 1 189 ? -15.775 -57.416 -21.302 1.00 28.85 576 VAL A C 1
ATOM 1367 O O . VAL A 1 189 ? -15.949 -58.579 -21.703 1.00 22.54 576 VAL A O 1
ATOM 1371 N N . VAL A 1 190 ? -14.557 -56.877 -21.114 1.00 22.45 577 VAL A N 1
ATOM 1372 C CA . VAL A 1 190 ? -13.324 -57.587 -21.440 1.00 21.83 577 VAL A CA 1
ATOM 1373 C C . VAL A 1 190 ? -12.345 -57.448 -20.281 1.00 27.26 577 VAL A C 1
ATOM 1374 O O . VAL A 1 190 ? -12.498 -56.597 -19.407 1.00 23.79 577 VAL A O 1
ATOM 1378 N N . TRP A 1 191 ? -11.300 -58.271 -20.305 1.00 26.94 578 TRP A N 1
ATOM 1379 C CA . TRP A 1 191 ? -10.216 -58.117 -19.331 1.00 27.79 578 TRP A CA 1
ATOM 1380 C C . TRP A 1 191 ? -9.513 -56.760 -19.479 1.00 25.32 578 TRP A C 1
ATOM 1381 O O . TRP A 1 191 ? -9.517 -56.138 -20.539 1.00 31.47 578 TRP A O 1
ATOM 1392 N N . ASN A 1 192 ? -8.832 -56.341 -18.409 1.00 32.16 579 ASN A N 1
ATOM 1393 C CA . ASN A 1 192 ? -8.267 -54.987 -18.301 1.00 38.36 579 ASN A CA 1
ATOM 1394 C C . ASN A 1 192 ? -6.804 -55.036 -17.838 1.00 42.28 579 ASN A C 1
ATOM 1395 O O . ASN A 1 192 ? -6.433 -54.429 -16.835 1.00 47.72 579 ASN A O 1
ATOM 1400 N N . GLU A 1 193 ? -5.960 -55.759 -18.577 1.00 44.13 580 GLU A N 1
ATOM 1401 C CA . GLU A 1 193 ? -4.511 -55.810 -18.321 1.00 48.30 580 GLU A CA 1
ATOM 1402 C C . GLU A 1 193 ? -4.141 -56.444 -16.975 1.00 36.20 580 GLU A C 1
ATOM 1403 O O . GLU A 1 193 ? -3.033 -56.224 -16.478 1.00 31.41 580 GLU A O 1
ATOM 1409 N N . ILE A 1 194 ? -5.020 -57.209 -16.339 1.00 27.97 581 ILE A N 1
ATOM 1410 C CA . ILE A 1 194 ? -4.634 -58.024 -15.188 1.00 25.59 581 ILE A CA 1
ATOM 1411 C C . ILE A 1 194 ? -4.962 -59.458 -15.576 1.00 28.65 581 ILE A C 1
ATOM 1412 O O . ILE A 1 194 ? -6.119 -59.882 -15.481 1.00 29.42 581 ILE A O 1
ATOM 1417 N N . HIS A 1 195 ? -3.942 -60.193 -16.037 1.00 31.08 582 HIS A N 1
ATOM 1418 C CA . HIS A 1 195 ? -4.135 -61.487 -16.679 1.00 34.09 582 HIS A CA 1
ATOM 1419 C C . HIS A 1 195 ? -4.541 -62.527 -15.647 1.00 24.74 582 HIS A C 1
ATOM 1420 O O . HIS A 1 195 ? -3.901 -62.662 -14.605 1.00 29.94 582 HIS A O 1
ATOM 1427 N N . HIS A 1 196 ? -5.616 -63.248 -15.927 1.00 24.68 583 HIS A N 1
ATOM 1428 C CA . HIS A 1 196 ? -6.055 -64.347 -15.093 1.00 24.45 583 HIS A CA 1
ATOM 1429 C C . HIS A 1 196 ? -5.828 -65.662 -15.825 1.00 29.41 583 HIS A C 1
ATOM 1430 O O . HIS A 1 196 ? -5.820 -65.704 -17.054 1.00 27.26 583 HIS A O 1
ATOM 1437 N N . LYS A 1 197 ? -5.688 -66.736 -15.056 1.00 24.18 584 LYS A N 1
ATOM 1438 C CA . LYS A 1 197 ? -5.660 -68.091 -15.597 1.00 29.53 584 LYS A CA 1
ATOM 1439 C C . LYS A 1 197 ? -7.067 -68.664 -15.534 1.00 27.13 584 LYS A C 1
ATOM 1440 O O . LYS A 1 197 ? -7.613 -68.825 -14.438 1.00 30.13 584 LYS A O 1
ATOM 1446 N N . THR A 1 198 ? -7.649 -68.980 -16.695 1.00 28.14 585 THR A N 1
ATOM 1447 C CA . THR A 1 198 ? -9.024 -69.452 -16.798 1.00 27.81 585 THR A CA 1
ATOM 1448 C C . THR A 1 198 ? -9.134 -70.960 -17.009 1.00 38.46 585 THR A C 1
ATOM 1449 O O . THR A 1 198 ? -10.243 -71.489 -17.124 1.00 30.80 585 THR A O 1
ATOM 1453 N N . GLU A 1 199 ? -8.018 -71.667 -17.064 1.00 31.04 586 GLU A N 1
ATOM 1454 C CA . GLU A 1 199 ? -8.036 -73.121 -17.141 1.00 34.20 586 GLU A CA 1
ATOM 1455 C C . GLU A 1 199 ? -6.998 -73.654 -16.167 1.00 37.97 586 GLU A C 1
ATOM 1456 O O . GLU A 1 199 ? -6.025 -72.970 -15.847 1.00 36.31 586 GLU A O 1
ATOM 1462 N N . MET A 1 200 ? -7.205 -74.878 -15.688 1.00 36.45 587 MET A N 1
ATOM 1463 C CA . MET A 1 200 ? -6.186 -75.447 -14.818 1.00 39.61 587 MET A CA 1
ATOM 1464 C C . MET A 1 200 ? -5.025 -76.015 -15.623 1.00 39.82 587 MET A C 1
ATOM 1465 O O . MET A 1 200 ? -3.861 -75.750 -15.305 1.00 42.73 587 MET A O 1
ATOM 1470 N N . ASP A 1 201 ? -5.312 -76.760 -16.679 1.00 43.76 588 ASP A N 1
ATOM 1471 C CA . ASP A 1 201 ? -4.290 -77.490 -17.428 1.00 44.09 588 ASP A CA 1
ATOM 1472 C C . ASP A 1 201 ? -4.045 -76.786 -18.759 1.00 46.05 588 ASP A C 1
ATOM 1473 O O . ASP A 1 201 ? -4.916 -76.793 -19.638 1.00 51.37 588 ASP A O 1
ATOM 1478 N N . ARG A 1 202 ? -2.838 -76.230 -18.926 1.00 41.94 589 ARG A N 1
ATOM 1479 C CA . ARG A 1 202 ? -2.517 -75.458 -20.124 1.00 51.92 589 ARG A CA 1
ATOM 1480 C C . ARG A 1 202 ? -2.515 -76.287 -21.403 1.00 60.51 589 ARG A C 1
ATOM 1481 O O . ARG A 1 202 ? -2.470 -75.703 -22.491 1.00 63.82 589 ARG A O 1
ATOM 1489 N N . ASN A 1 203 ? -2.550 -77.616 -21.317 1.00 69.28 590 ASN A N 1
ATOM 1490 C CA . ASN A 1 203 ? -2.423 -78.424 -22.524 1.00 74.20 590 ASN A CA 1
ATOM 1491 C C . ASN A 1 203 ? -3.722 -78.556 -23.303 1.00 80.13 590 ASN A C 1
ATOM 1492 O O . ASN A 1 203 ? -3.691 -79.035 -24.444 1.00 90.95 590 ASN A O 1
ATOM 1497 N N . ILE A 1 204 ? -4.854 -78.157 -22.732 1.00 67.76 591 ILE A N 1
ATOM 1498 C CA . ILE A 1 204 ? -6.119 -78.282 -23.450 1.00 76.30 591 ILE A CA 1
ATOM 1499 C C . ILE A 1 204 ? -6.273 -77.152 -24.459 1.00 75.51 591 ILE A C 1
ATOM 1500 O O . ILE A 1 204 ? -6.447 -77.387 -25.659 1.00 80.10 591 ILE A O 1
ATOM 1505 N N . THR A 1 205 ? -6.211 -75.907 -23.987 1.00 55.56 592 THR A N 1
ATOM 1506 C CA . THR A 1 205 ? -6.357 -74.757 -24.868 1.00 58.10 592 THR A CA 1
ATOM 1507 C C . THR A 1 205 ? -5.033 -74.108 -25.250 1.00 60.80 592 THR A C 1
ATOM 1508 O O . THR A 1 205 ? -5.007 -73.310 -26.194 1.00 69.24 592 THR A O 1
ATOM 1512 N N . GLY A 1 206 ? -3.939 -74.441 -24.570 1.00 55.00 593 GLY A N 1
ATOM 1513 C CA . GLY A 1 206 ? -2.716 -73.681 -24.692 1.00 55.69 593 GLY A CA 1
ATOM 1514 C C . GLY A 1 206 ? -2.571 -72.607 -23.641 1.00 58.99 593 GLY A C 1
ATOM 1515 O O . GLY A 1 206 ? -1.578 -71.867 -23.658 1.00 60.65 593 GLY A O 1
ATOM 1516 N N . HIS A 1 207 ? -3.532 -72.503 -22.723 1.00 58.94 594 HIS A N 1
ATOM 1517 C CA . HIS A 1 207 ? -3.542 -71.498 -21.668 1.00 49.16 594 HIS A CA 1
ATOM 1518 C C . HIS A 1 207 ? -3.896 -72.170 -20.353 1.00 41.78 594 HIS A C 1
ATOM 1519 O O . HIS A 1 207 ? -4.930 -72.836 -20.259 1.00 41.74 594 HIS A O 1
ATOM 1526 N N . GLY A 1 208 ? -3.064 -71.983 -19.345 1.00 40.62 595 GLY A N 1
ATOM 1527 C CA . GLY A 1 208 ? -3.355 -72.481 -18.015 1.00 38.01 595 GLY A CA 1
ATOM 1528 C C . GLY A 1 208 ? -2.071 -72.701 -17.220 1.00 35.08 595 GLY A C 1
ATOM 1529 O O . GLY A 1 208 ? -1.113 -71.925 -17.348 1.00 42.28 595 GLY A O 1
ATOM 1530 N N . TYR A 1 209 ? -2.073 -73.763 -16.417 1.00 36.87 596 TYR A N 1
ATOM 1531 C CA . TYR A 1 209 ? -0.921 -74.143 -15.602 1.00 36.52 596 TYR A CA 1
ATOM 1532 C C . TYR A 1 209 ? -0.265 -75.415 -16.144 1.00 38.24 596 TYR A C 1
ATOM 1533 O O . TYR A 1 209 ? -0.923 -76.212 -16.811 1.00 41.79 596 TYR A O 1
ATOM 1542 N N . PRO A 1 210 ? 1.037 -75.621 -15.858 1.00 44.83 597 PRO A N 1
ATOM 1543 C CA . PRO A 1 210 ? 1.919 -74.739 -15.079 1.00 43.71 597 PRO A CA 1
ATOM 1544 C C . PRO A 1 210 ? 2.306 -73.478 -15.837 1.00 43.74 597 PRO A C 1
ATOM 1545 O O . PRO A 1 210 ? 2.283 -73.425 -17.070 1.00 39.94 597 PRO A O 1
ATOM 1549 N N . ASP A 1 211 ? 2.651 -72.452 -15.065 1.00 38.04 598 ASP A N 1
ATOM 1550 C CA . ASP A 1 211 ? 3.178 -71.207 -15.615 1.00 41.79 598 ASP A CA 1
ATOM 1551 C C . ASP A 1 211 ? 4.054 -70.600 -14.532 1.00 39.88 598 ASP A C 1
ATOM 1552 O O . ASP A 1 211 ? 3.588 -69.822 -13.692 1.00 33.77 598 ASP A O 1
ATOM 1557 N N . PRO A 1 212 ? 5.331 -70.969 -14.494 1.00 48.57 599 PRO A N 1
ATOM 1558 C CA . PRO A 1 212 ? 6.196 -70.503 -13.398 1.00 47.16 599 PRO A CA 1
ATOM 1559 C C . PRO A 1 212 ? 6.271 -68.993 -13.250 1.00 41.39 599 PRO A C 1
ATOM 1560 O O . PRO A 1 212 ? 6.399 -68.510 -12.120 1.00 54.02 599 PRO A O 1
ATOM 1564 N N . ASN A 1 213 ? 6.184 -68.228 -14.336 1.00 49.03 600 ASN A N 1
ATOM 1565 C CA . ASN A 1 213 ? 6.260 -66.776 -14.232 1.00 48.07 600 ASN A CA 1
ATOM 1566 C C . ASN A 1 213 ? 4.938 -66.114 -13.868 1.00 50.11 600 ASN A C 1
ATOM 1567 O O . ASN A 1 213 ? 4.936 -64.900 -13.628 1.00 36.23 600 ASN A O 1
ATOM 1569 N N . TYR A 1 214 ? 3.826 -66.863 -13.814 1.00 41.33 601 TYR A N 1
ATOM 1570 C CA . TYR A 1 214 ? 2.509 -66.228 -13.775 1.00 35.27 601 TYR A CA 1
ATOM 1571 C C . TYR A 1 214 ? 2.347 -65.302 -12.574 1.00 34.50 601 TYR A C 1
ATOM 1572 O O . TYR A 1 214 ? 1.899 -64.155 -12.713 1.00 34.69 601 TYR A O 1
ATOM 1581 N N . LEU A 1 215 ? 2.646 -65.803 -11.375 1.00 27.33 602 LEU A N 1
ATOM 1582 C CA . LEU A 1 215 ? 2.301 -65.050 -10.171 1.00 34.43 602 LEU A CA 1
ATOM 1583 C C . LEU A 1 215 ? 3.136 -63.782 -10.081 1.00 36.94 602 LEU A C 1
ATOM 1584 O O . LEU A 1 215 ? 2.646 -62.721 -9.673 1.00 31.13 602 LEU A O 1
ATOM 1589 N N . GLN A 1 216 ? 4.400 -63.883 -10.473 1.00 34.36 603 GLN A N 1
ATOM 1590 C CA . GLN A 1 216 ? 5.272 -62.720 -10.541 1.00 36.38 603 GLN A CA 1
ATOM 1591 C C . GLN A 1 216 ? 4.748 -61.722 -11.566 1.00 42.08 603 GLN A C 1
ATOM 1592 O O . GLN A 1 216 ? 4.713 -60.512 -11.307 1.00 32.43 603 GLN A O 1
ATOM 1598 N N . ASN A 1 217 ? 4.303 -62.222 -12.725 1.00 39.48 604 ASN A N 1
ATOM 1599 C CA . ASN A 1 217 ? 3.754 -61.355 -13.768 1.00 38.28 604 ASN A CA 1
ATOM 1600 C C . ASN A 1 217 ? 2.509 -60.610 -13.296 1.00 34.26 604 ASN A C 1
ATOM 1601 O O . ASN A 1 217 ? 2.372 -59.405 -13.547 1.00 33.60 604 ASN A O 1
ATOM 1606 N N . VAL A 1 218 ? 1.572 -61.308 -12.648 1.00 29.00 605 VAL A N 1
ATOM 1607 C CA . VAL A 1 218 ? 0.321 -60.645 -12.308 1.00 24.53 605 VAL A CA 1
ATOM 1608 C C . VAL A 1 218 ? 0.527 -59.654 -11.148 1.00 31.04 605 VAL A C 1
ATOM 1609 O O . VAL A 1 218 ? -0.154 -58.622 -11.074 1.00 28.20 605 VAL A O 1
ATOM 1613 N N . LEU A 1 219 ? 1.445 -59.936 -10.229 1.00 26.76 606 LEU A N 1
ATOM 1614 C CA . LEU A 1 219 ? 1.775 -58.939 -9.218 1.00 31.42 606 LEU A CA 1
ATOM 1615 C C . LEU A 1 219 ? 2.278 -57.660 -9.875 1.00 35.76 606 LEU A C 1
ATOM 1616 O O . LEU A 1 219 ? 1.925 -56.551 -9.459 1.00 35.49 606 LEU A O 1
ATOM 1621 N N . ALA A 1 220 ? 3.111 -57.804 -10.901 1.00 31.38 607 ALA A N 1
ATOM 1622 C CA . ALA A 1 220 ? 3.610 -56.643 -11.624 1.00 37.42 607 ALA A CA 1
ATOM 1623 C C . ALA A 1 220 ? 2.475 -55.911 -12.324 1.00 39.21 607 ALA A C 1
ATOM 1624 O O . ALA A 1 220 ? 2.438 -54.675 -12.335 1.00 35.40 607 ALA A O 1
ATOM 1626 N N . GLU A 1 221 ? 1.537 -56.658 -12.909 1.00 35.29 608 GLU A N 1
ATOM 1627 C CA . GLU A 1 221 ? 0.400 -56.029 -13.571 1.00 33.06 608 GLU A CA 1
ATOM 1628 C C . GLU A 1 221 ? -0.475 -55.288 -12.573 1.00 31.79 608 GLU A C 1
ATOM 1629 O O . GLU A 1 221 ? -0.968 -54.193 -12.859 1.00 36.61 608 GLU A O 1
ATOM 1635 N N . LEU A 1 222 ? -0.682 -55.879 -11.401 1.00 26.32 609 LEU A N 1
ATOM 1636 C CA . LEU A 1 222 ? -1.433 -55.217 -10.342 1.00 27.21 609 LEU A CA 1
ATOM 1637 C C . LEU A 1 222 ? -0.724 -53.942 -9.894 1.00 31.24 609 LEU A C 1
ATOM 1638 O O . LEU A 1 222 ? -1.350 -52.887 -9.746 1.00 37.46 609 LEU A O 1
ATOM 1643 N N . ALA A 1 223 ? 0.590 -54.016 -9.701 1.00 32.37 610 ALA A N 1
ATOM 1644 C CA . ALA A 1 223 ? 1.337 -52.845 -9.251 1.00 39.13 610 ALA A CA 1
ATOM 1645 C C . ALA A 1 223 ? 1.284 -51.722 -10.283 1.00 41.51 610 ALA A C 1
ATOM 1646 O O . ALA A 1 223 ? 1.185 -50.549 -9.919 1.00 37.95 610 ALA A O 1
ATOM 1648 N N . ALA A 1 224 ? 1.324 -52.064 -11.576 1.00 43.13 611 ALA A N 1
ATOM 1649 C CA . ALA A 1 224 ? 1.222 -51.048 -12.621 1.00 45.32 611 ALA A CA 1
ATOM 1650 C C . ALA A 1 224 ? -0.109 -50.317 -12.564 1.00 45.06 611 ALA A C 1
ATOM 1651 O O . ALA A 1 224 ? -0.190 -49.158 -12.983 1.00 43.33 611 ALA A O 1
ATOM 1653 N N . GLN A 1 225 ? -1.149 -50.959 -12.039 1.00 39.36 612 GLN A N 1
ATOM 1654 C CA . GLN A 1 225 ? -2.437 -50.319 -11.824 1.00 37.52 612 GLN A CA 1
ATOM 1655 C C . GLN A 1 225 ? -2.577 -49.763 -10.417 1.00 34.10 612 GLN A C 1
ATOM 1656 O O . GLN A 1 225 ? -3.700 -49.504 -9.968 1.00 32.44 612 GLN A O 1
ATOM 1662 N N . GLY A 1 226 ? -1.465 -49.626 -9.696 1.00 30.96 613 GLY A N 1
ATOM 1663 C CA . GLY A 1 226 ? -1.480 -49.053 -8.365 1.00 36.07 613 GLY A CA 1
ATOM 1664 C C . GLY A 1 226 ? -1.979 -49.957 -7.265 1.00 37.84 613 GLY A C 1
ATOM 1665 O O . GLY A 1 226 ? -2.270 -49.471 -6.167 1.00 27.84 613 GLY A O 1
ATOM 1666 N N . VAL A 1 227 ? -2.106 -51.255 -7.513 1.00 26.04 614 VAL A N 1
ATOM 1667 C CA . VAL A 1 227 ? -2.554 -52.204 -6.501 1.00 28.35 614 VAL A CA 1
ATOM 1668 C C . VAL A 1 227 ? -1.311 -52.911 -5.977 1.00 30.87 614 VAL A C 1
ATOM 1669 O O . VAL A 1 227 ? -0.696 -53.708 -6.691 1.00 29.54 614 VAL A O 1
ATOM 1673 N N . THR A 1 228 ? -0.921 -52.612 -4.734 1.00 25.72 615 THR A N 1
ATOM 1674 C CA . THR A 1 228 ? 0.352 -53.069 -4.187 1.00 28.78 615 THR A CA 1
ATOM 1675 C C . THR A 1 228 ? 0.149 -53.687 -2.809 1.00 28.51 615 THR A C 1
ATOM 1676 O O . THR A 1 228 ? -0.915 -53.580 -2.197 1.00 28.07 615 THR A O 1
ATOM 1680 N N . GLU A 1 229 ? 1.210 -54.320 -2.305 1.00 33.65 616 GLU A N 1
ATOM 1681 C CA . GLU A 1 229 ? 1.144 -54.901 -0.973 1.00 36.66 616 GLU A CA 1
ATOM 1682 C C . GLU A 1 229 ? 0.770 -53.850 0.059 1.00 32.32 616 GLU A C 1
ATOM 1683 O O . GLU A 1 229 ? 0.037 -54.149 1.009 1.00 33.45 616 GLU A O 1
ATOM 1689 N N A ASP A 1 230 ? 1.262 -52.615 -0.104 0.50 30.72 617 ASP A N 1
ATOM 1690 N N B ASP A 1 230 ? 1.279 -52.621 -0.100 0.50 30.58 617 ASP A N 1
ATOM 1691 C CA A ASP A 1 230 ? 0.908 -51.551 0.838 0.50 27.94 617 ASP A CA 1
ATOM 1692 C CA B ASP A 1 230 ? 0.905 -51.536 0.807 0.50 28.61 617 ASP A CA 1
ATOM 1693 C C A ASP A 1 230 ? -0.601 -51.336 0.896 0.50 31.57 617 ASP A C 1
ATOM 1694 C C B ASP A 1 230 ? -0.606 -51.404 0.913 0.50 31.36 617 ASP A C 1
ATOM 1695 O O A ASP A 1 230 ? -1.128 -50.938 1.941 0.50 32.84 617 ASP A O 1
ATOM 1696 O O B ASP A 1 230 ? -1.137 -51.124 1.993 0.50 29.82 617 ASP A O 1
ATOM 1705 N N . CYS A 1 231 ? -1.319 -51.616 -0.201 1.00 27.34 618 CYS A N 1
ATOM 1706 C CA . CYS A 1 231 ? -2.773 -51.421 -0.213 1.00 26.26 618 CYS A CA 1
ATOM 1707 C C . CYS A 1 231 ? -3.484 -52.366 0.726 1.00 29.92 618 CYS A C 1
ATOM 1708 O O . CYS A 1 231 ? -4.630 -52.110 1.106 1.00 34.85 618 CYS A O 1
ATOM 1711 N N . LEU A 1 232 ? -2.839 -53.466 1.085 1.00 29.88 619 LEU A N 1
ATOM 1712 C CA . LEU A 1 232 ? -3.431 -54.425 1.992 1.00 31.47 619 LEU A CA 1
ATOM 1713 C C . LEU A 1 232 ? -3.313 -54.019 3.453 1.00 38.69 619 LEU A C 1
ATOM 1714 O O . LEU A 1 232 ? -3.989 -54.619 4.295 1.00 38.43 619 LEU A O 1
ATOM 1719 N N A GLU A 1 233 ? -2.426 -53.063 3.774 0.38 30.49 620 GLU A N 1
ATOM 1720 N N C GLU A 1 233 ? -2.519 -53.016 3.785 0.62 30.62 620 GLU A N 1
ATOM 1721 C CA A GLU A 1 233 ? -2.161 -52.623 5.143 0.38 29.99 620 GLU A CA 1
ATOM 1722 C CA C GLU A 1 233 ? -2.262 -52.767 5.192 0.62 26.90 620 GLU A CA 1
ATOM 1723 C C A GLU A 1 233 ? -3.243 -51.655 5.614 0.38 30.81 620 GLU A C 1
ATOM 1724 C C C GLU A 1 233 ? -3.031 -51.541 5.668 0.62 30.41 620 GLU A C 1
ATOM 1725 O O A GLU A 1 233 ? -3.883 -50.971 4.815 0.38 34.90 620 GLU A O 1
ATOM 1726 O O C GLU A 1 233 ? -3.287 -50.603 4.911 0.62 35.54 620 GLU A O 1
ATOM 1737 N N . GLN A 1 234 ? -3.428 -51.588 6.934 1.00 33.33 621 GLN A N 1
ATOM 1738 C CA . GLN A 1 234 ? -4.376 -50.650 7.515 1.00 50.03 621 GLN A CA 1
ATOM 1739 C C . GLN A 1 234 ? -3.879 -50.205 8.878 1.00 40.04 621 GLN A C 1
ATOM 1740 O O . GLN A 1 234 ? -3.420 -51.019 9.691 1.00 37.16 621 GLN A O 1
ATOM 1746 N N . GLN A 1 235 ? -3.970 -48.905 9.138 1.00 35.01 622 GLN A N 1
ATOM 1747 C CA . GLN A 1 235 ? -3.442 -48.415 10.398 1.00 39.33 622 GLN A CA 1
ATOM 1748 C C . GLN A 1 235 ? -4.302 -48.867 11.575 1.00 49.30 622 GLN A C 1
ATOM 1749 O O . GLN A 1 235 ? -3.880 -48.764 12.728 1.00 57.25 622 GLN A O 1
ATOM 1756 N N . PRO B 1 4 ? 1.714 3.806 4.237 1.00 89.17 391 PRO B N 1
ATOM 1757 C CA . PRO B 1 4 ? 1.438 5.243 4.324 1.00 95.84 391 PRO B CA 1
ATOM 1758 C C . PRO B 1 4 ? 1.905 5.863 5.638 1.00 97.43 391 PRO B C 1
ATOM 1759 O O . PRO B 1 4 ? 2.129 5.139 6.613 1.00 100.42 391 PRO B O 1
ATOM 1763 N N . GLU B 1 5 ? 2.048 7.190 5.649 1.00 88.49 392 GLU B N 1
ATOM 1764 C CA . GLU B 1 5 ? 2.521 7.889 6.833 1.00 82.12 392 GLU B CA 1
ATOM 1765 C C . GLU B 1 5 ? 1.519 7.720 7.975 1.00 80.12 392 GLU B C 1
ATOM 1766 O O . GLU B 1 5 ? 0.310 7.646 7.739 1.00 76.37 392 GLU B O 1
ATOM 1768 N N . PRO B 1 6 ? 1.998 7.662 9.223 1.00 76.48 393 PRO B N 1
ATOM 1769 C CA . PRO B 1 6 ? 1.097 7.369 10.351 1.00 76.51 393 PRO B CA 1
ATOM 1770 C C . PRO B 1 6 ? -0.141 8.247 10.417 1.00 81.71 393 PRO B C 1
ATOM 1771 O O . PRO B 1 6 ? -1.202 7.771 10.841 1.00 76.31 393 PRO B O 1
ATOM 1775 N N . GLU B 1 7 ? -0.042 9.519 10.015 1.00 75.66 394 GLU B N 1
ATOM 1776 C CA . GLU B 1 7 ? -1.201 10.404 10.096 1.00 75.37 394 GLU B CA 1
ATOM 1777 C C . GLU B 1 7 ? -2.242 10.065 9.038 1.00 75.52 394 GLU B C 1
ATOM 1778 O O . GLU B 1 7 ? -3.445 10.201 9.283 1.00 75.62 394 GLU B O 1
ATOM 1784 N N . GLN B 1 8 ? -1.808 9.626 7.853 1.00 75.69 395 GLN B N 1
ATOM 1785 C CA . GLN B 1 8 ? -2.773 9.272 6.816 1.00 76.01 395 GLN B CA 1
ATOM 1786 C C . GLN B 1 8 ? -3.548 8.013 7.189 1.00 78.91 395 GLN B C 1
ATOM 1787 O O . GLN B 1 8 ? -4.751 7.919 6.920 1.00 79.07 395 GLN B O 1
ATOM 1793 N N . VAL B 1 9 ? -2.878 7.034 7.806 1.00 76.67 396 VAL B N 1
ATOM 1794 C CA . VAL B 1 9 ? -3.573 5.815 8.211 1.00 79.45 396 VAL B CA 1
ATOM 1795 C C . VAL B 1 9 ? -4.688 6.138 9.200 1.00 77.26 396 VAL B C 1
ATOM 1796 O O . VAL B 1 9 ? -5.734 5.475 9.207 1.00 83.89 396 VAL B O 1
ATOM 1798 N N . ILE B 1 10 ? -4.501 7.169 10.031 1.00 78.30 397 ILE B N 1
ATOM 1799 C CA . ILE B 1 10 ? -5.565 7.574 10.942 1.00 77.05 397 ILE B CA 1
ATOM 1800 C C . ILE B 1 10 ? -6.739 8.145 10.157 1.00 80.41 397 ILE B C 1
ATOM 1801 O O . ILE B 1 10 ? -7.896 7.776 10.387 1.00 81.21 397 ILE B O 1
ATOM 1806 N N . LYS B 1 11 ? -6.456 9.044 9.204 1.00 82.19 398 LYS B N 1
ATOM 1807 C CA . LYS B 1 11 ? -7.513 9.680 8.422 1.00 84.00 398 LYS B CA 1
ATOM 1808 C C . LYS B 1 11 ? -8.289 8.681 7.571 1.00 86.76 398 LYS B C 1
ATOM 1809 O O . LYS B 1 11 ? -9.432 8.965 7.189 1.00 89.11 398 LYS B O 1
ATOM 1811 N N . ASN B 1 12 ? -7.698 7.533 7.256 1.00 88.53 399 ASN B N 1
ATOM 1812 C CA . ASN B 1 12 ? -8.411 6.473 6.555 1.00 90.65 399 ASN B CA 1
ATOM 1813 C C . ASN B 1 12 ? -9.391 5.791 7.504 1.00 85.65 399 ASN B C 1
ATOM 1814 O O . ASN B 1 12 ? -10.354 5.163 7.073 1.00 94.17 399 ASN B O 1
ATOM 1819 N N . ASP B 1 22 ? -20.292 14.865 25.055 1.00 107.43 409 ASP B N 1
ATOM 1820 C CA . ASP B 1 22 ? -19.738 14.919 26.403 1.00 102.07 409 ASP B CA 1
ATOM 1821 C C . ASP B 1 22 ? -19.310 13.529 26.878 1.00 103.22 409 ASP B C 1
ATOM 1822 O O . ASP B 1 22 ? -19.541 13.154 28.027 1.00 107.51 409 ASP B O 1
ATOM 1824 N N . GLU B 1 23 ? -18.688 12.770 25.985 1.00 94.48 410 GLU B N 1
ATOM 1825 C CA . GLU B 1 23 ? -18.132 11.472 26.332 1.00 100.94 410 GLU B CA 1
ATOM 1826 C C . GLU B 1 23 ? -16.654 11.611 26.695 1.00 105.46 410 GLU B C 1
ATOM 1827 O O . GLU B 1 23 ? -16.039 12.665 26.516 1.00 106.20 410 GLU B O 1
ATOM 1829 N N . ASP B 1 24 ? -16.080 10.523 27.205 1.00 107.55 411 ASP B N 1
ATOM 1830 C CA . ASP B 1 24 ? -14.698 10.504 27.667 1.00 104.45 411 ASP B CA 1
ATOM 1831 C C . ASP B 1 24 ? -13.818 9.723 26.696 1.00 100.76 411 ASP B C 1
ATOM 1832 O O . ASP B 1 24 ? -14.211 8.664 26.195 1.00 94.02 411 ASP B O 1
ATOM 1834 N N . CYS B 1 25 ? -12.624 10.258 26.433 1.00 101.44 412 CYS B N 1
ATOM 1835 C CA . CYS B 1 25 ? -11.664 9.650 25.514 1.00 97.12 412 CYS B CA 1
ATOM 1836 C C . CYS B 1 25 ? -11.009 8.470 26.220 1.00 94.00 412 CYS B C 1
ATOM 1837 O O . CYS B 1 25 ? -10.217 8.659 27.149 1.00 93.16 412 CYS B O 1
ATOM 1840 N N . ILE B 1 26 ? -11.332 7.250 25.780 1.00 93.88 413 ILE B N 1
ATOM 1841 C CA . ILE B 1 26 ? -10.931 6.053 26.512 1.00 94.94 413 ILE B CA 1
ATOM 1842 C C . ILE B 1 26 ? -9.432 5.799 26.484 1.00 94.50 413 ILE B C 1
ATOM 1843 O O . ILE B 1 26 ? -8.946 4.979 27.270 1.00 89.09 413 ILE B O 1
ATOM 1845 N N . ILE B 1 27 ? -8.682 6.473 25.607 1.00 86.61 414 ILE B N 1
ATOM 1846 C CA . ILE B 1 27 ? -7.234 6.275 25.569 1.00 86.05 414 ILE B CA 1
ATOM 1847 C C . ILE B 1 27 ? -6.550 7.076 26.672 1.00 93.76 414 ILE B C 1
ATOM 1848 O O . ILE B 1 27 ? -5.692 6.554 27.395 1.00 91.79 414 ILE B O 1
ATOM 1853 N N . CYS B 1 28 ? -6.906 8.356 26.805 1.00 86.48 415 CYS B N 1
ATOM 1854 C CA . CYS B 1 28 ? -6.380 9.199 27.875 1.00 87.02 415 CYS B CA 1
ATOM 1855 C C . CYS B 1 28 ? -7.457 9.468 28.927 1.00 88.51 415 CYS B C 1
ATOM 1856 O O . CYS B 1 28 ? -7.464 10.517 29.568 1.00 97.93 415 CYS B O 1
ATOM 1859 N N . GLU B 1 30 ? -9.378 12.106 29.326 1.00 98.09 417 GLU B N 1
ATOM 1860 C CA . GLU B 1 30 ? -10.003 13.427 29.276 1.00 98.16 417 GLU B CA 1
ATOM 1861 C C . GLU B 1 30 ? -11.259 13.398 28.408 1.00 99.21 417 GLU B C 1
ATOM 1862 O O . GLU B 1 30 ? -11.501 12.431 27.689 1.00 103.13 417 GLU B O 1
ATOM 1864 N N . LYS B 1 31 ? -12.058 14.459 28.485 1.00 93.06 418 LYS B N 1
ATOM 1865 C CA . LYS B 1 31 ? -13.304 14.519 27.736 1.00 91.82 418 LYS B CA 1
ATOM 1866 C C . LYS B 1 31 ? -13.025 14.564 26.233 1.00 95.58 418 LYS B C 1
ATOM 1867 O O . LYS B 1 31 ? -11.893 14.773 25.786 1.00 95.13 418 LYS B O 1
ATOM 1869 N N . LEU B 1 32 ? -14.082 14.345 25.442 1.00 100.63 419 LEU B N 1
ATOM 1870 C CA . LEU B 1 32 ? -13.963 14.530 23.998 1.00 97.07 419 LEU B CA 1
ATOM 1871 C C . LEU B 1 32 ? -13.763 16.000 23.659 1.00 96.86 419 LEU B C 1
ATOM 1872 O O . LEU B 1 32 ? -13.077 16.340 22.688 1.00 91.87 419 LEU B O 1
ATOM 1874 N N . SER B 1 33 ? -14.357 16.887 24.454 1.00 95.78 420 SER B N 1
ATOM 1875 C CA . SER B 1 33 ? -14.129 18.314 24.273 1.00 87.14 420 SER B CA 1
ATOM 1876 C C . SER B 1 33 ? -12.699 18.692 24.634 1.00 86.27 420 SER B C 1
ATOM 1877 O O . SER B 1 33 ? -12.104 19.566 23.996 1.00 94.37 420 SER B O 1
ATOM 1879 N N . THR B 1 34 ? -12.125 18.036 25.641 1.00 91.81 421 THR B N 1
ATOM 1880 C CA . THR B 1 34 ? -10.814 18.408 26.150 1.00 91.47 421 THR B CA 1
ATOM 1881 C C . THR B 1 34 ? -9.694 17.840 25.272 1.00 93.88 421 THR B C 1
ATOM 1882 O O . THR B 1 34 ? -9.914 17.023 24.370 1.00 84.24 421 THR B O 1
ATOM 1884 N N . ALA B 1 35 ? -8.469 18.280 25.562 1.00 96.46 422 ALA B N 1
ATOM 1885 C CA . ALA B 1 35 ? -7.305 17.957 24.751 1.00 97.78 422 ALA B CA 1
ATOM 1886 C C . ALA B 1 35 ? -6.750 16.574 25.093 1.00 102.58 422 ALA B C 1
ATOM 1887 O O . ALA B 1 35 ? -7.031 16.002 26.150 1.00 116.89 422 ALA B O 1
ATOM 1889 N N . SER B 1 36 ? -5.945 16.042 24.174 1.00 100.16 423 SER B N 1
ATOM 1890 C CA . SER B 1 36 ? -5.326 14.727 24.344 1.00 103.08 423 SER B CA 1
ATOM 1891 C C . SER B 1 36 ? -4.152 14.790 25.311 1.00 117.68 423 SER B C 1
ATOM 1892 O O . SER B 1 36 ? -3.014 15.029 24.902 1.00 123.38 423 SER B O 1
ATOM 1894 N N . THR B 1 42 ? 3.565 13.767 22.511 1.00 81.39 429 THR B N 1
ATOM 1895 C CA . THR B 1 42 ? 2.904 13.305 21.294 1.00 88.76 429 THR B CA 1
ATOM 1896 C C . THR B 1 42 ? 2.897 14.393 20.220 1.00 93.70 429 THR B C 1
ATOM 1897 O O . THR B 1 42 ? 2.075 15.308 20.261 1.00 90.67 429 THR B O 1
ATOM 1899 N N . ASP B 1 43 ? 3.802 14.281 19.250 1.00 87.30 430 ASP B N 1
ATOM 1900 C CA . ASP B 1 43 ? 4.003 15.310 18.237 1.00 88.46 430 ASP B CA 1
ATOM 1901 C C . ASP B 1 43 ? 3.379 14.892 16.909 1.00 83.99 430 ASP B C 1
ATOM 1902 O O . ASP B 1 43 ? 3.448 13.725 16.520 1.00 76.33 430 ASP B O 1
ATOM 1907 N N . SER B 1 44 ? 2.787 15.861 16.206 1.00 81.04 431 SER B N 1
ATOM 1908 C CA . SER B 1 44 ? 2.068 15.603 14.962 1.00 74.95 431 SER B CA 1
ATOM 1909 C C . SER B 1 44 ? 2.278 16.765 13.992 1.00 80.12 431 SER B C 1
ATOM 1910 O O . SER B 1 44 ? 2.884 17.787 14.335 1.00 74.35 431 SER B O 1
ATOM 1913 N N . LYS B 1 45 ? 1.768 16.595 12.766 1.00 74.08 432 LYS B N 1
ATOM 1914 C CA . LYS B 1 45 ? 1.791 17.653 11.757 1.00 76.52 432 LYS B CA 1
ATOM 1915 C C . LYS B 1 45 ? 0.379 18.114 11.422 1.00 73.38 432 LYS B C 1
ATOM 1916 O O . LYS B 1 45 ? 0.036 19.261 11.709 1.00 73.15 432 LYS B O 1
ATOM 1922 N N . ALA B 1 46 ? -0.462 17.262 10.831 1.00 73.49 433 ALA B N 1
ATOM 1923 C CA . ALA B 1 46 ? -1.803 17.666 10.430 1.00 73.42 433 ALA B CA 1
ATOM 1924 C C . ALA B 1 46 ? -2.881 17.246 11.421 1.00 74.55 433 ALA B C 1
ATOM 1925 O O . ALA B 1 46 ? -4.069 17.428 11.135 1.00 76.51 433 ALA B O 1
ATOM 1927 N N . ILE B 1 47 ? -2.499 16.689 12.569 1.00 73.98 434 ILE B N 1
ATOM 1928 C CA . ILE B 1 47 ? -3.440 16.288 13.613 1.00 74.43 434 ILE B CA 1
ATOM 1929 C C . ILE B 1 47 ? -3.144 17.112 14.861 1.00 74.54 434 ILE B C 1
ATOM 1930 O O . ILE B 1 47 ? -2.094 16.938 15.491 1.00 74.66 434 ILE B O 1
ATOM 1935 N N . GLY B 1 48 ? -4.069 18.009 15.228 1.00 74.61 435 GLY B N 1
ATOM 1936 C CA . GLY B 1 48 ? -3.917 18.778 16.445 1.00 74.86 435 GLY B CA 1
ATOM 1937 C C . GLY B 1 48 ? -4.515 18.085 17.665 1.00 75.69 435 GLY B C 1
ATOM 1938 O O . GLY B 1 48 ? -5.277 17.127 17.556 1.00 76.06 435 GLY B O 1
ATOM 1939 N N . SER B 1 49 ? -4.151 18.604 18.845 1.00 76.10 436 SER B N 1
ATOM 1940 C CA . SER B 1 49 ? -4.587 18.046 20.124 1.00 86.13 436 SER B CA 1
ATOM 1941 C C . SER B 1 49 ? -6.088 18.192 20.367 1.00 86.67 436 SER B C 1
ATOM 1942 O O . SER B 1 49 ? -6.585 17.661 21.368 1.00 78.58 436 SER B O 1
ATOM 1945 N N . LEU B 1 50 ? -6.822 18.881 19.492 1.00 88.36 437 LEU B N 1
ATOM 1946 C CA . LEU B 1 50 ? -8.260 19.052 19.646 1.00 88.40 437 LEU B CA 1
ATOM 1947 C C . LEU B 1 50 ? -9.080 18.231 18.658 1.00 78.68 437 LEU B C 1
ATOM 1948 O O . LEU B 1 50 ? -10.298 18.126 18.829 1.00 78.58 437 LEU B O 1
ATOM 1950 N N . ALA B 1 51 ? -8.457 17.660 17.632 1.00 77.13 438 ALA B N 1
ATOM 1951 C CA . ALA B 1 51 ? -9.207 16.921 16.629 1.00 81.86 438 ALA B CA 1
ATOM 1952 C C . ALA B 1 51 ? -9.743 15.625 17.223 1.00 78.07 438 ALA B C 1
ATOM 1953 O O . ALA B 1 51 ? -9.093 14.991 18.058 1.00 78.30 438 ALA B O 1
ATOM 1955 N N . VAL B 1 52 ? -10.941 15.242 16.789 1.00 78.64 439 VAL B N 1
ATOM 1956 C CA . VAL B 1 52 ? -11.640 14.081 17.324 1.00 79.62 439 VAL B CA 1
ATOM 1957 C C . VAL B 1 52 ? -12.525 13.501 16.226 1.00 85.80 439 VAL B C 1
ATOM 1958 O O . VAL B 1 52 ? -12.878 14.201 15.270 1.00 79.58 439 VAL B O 1
ATOM 1960 N N . LEU B 1 55 ? -14.245 5.722 14.206 1.00 98.35 442 LEU B N 1
ATOM 1961 C CA . LEU B 1 55 ? -13.789 4.811 13.158 1.00 93.76 442 LEU B CA 1
ATOM 1962 C C . LEU B 1 55 ? -14.853 4.656 12.076 1.00 100.91 442 LEU B C 1
ATOM 1963 O O . LEU B 1 55 ? -16.049 4.725 12.359 1.00 107.52 442 LEU B O 1
ATOM 1965 N N . THR B 1 56 ? -14.408 4.450 10.833 1.00 101.92 443 THR B N 1
ATOM 1966 C CA . THR B 1 56 ? -15.341 4.372 9.715 1.00 98.80 443 THR B CA 1
ATOM 1967 C C . THR B 1 56 ? -16.299 3.201 9.847 1.00 104.05 443 THR B C 1
ATOM 1968 O O . THR B 1 56 ? -17.399 3.250 9.287 1.00 109.16 443 THR B O 1
ATOM 1970 N N . LYS B 1 57 ? -15.916 2.163 10.592 1.00 107.21 444 LYS B N 1
ATOM 1971 C CA . LYS B 1 57 ? -16.672 0.917 10.632 1.00 104.25 444 LYS B CA 1
ATOM 1972 C C . LYS B 1 57 ? -17.552 0.808 11.871 1.00 107.75 444 LYS B C 1
ATOM 1973 O O . LYS B 1 57 ? -18.782 0.794 11.760 1.00 114.00 444 LYS B O 1
ATOM 1975 N N . CYS B 1 58 ? -16.941 0.722 13.055 1.00 102.79 445 CYS B N 1
ATOM 1976 C CA . CYS B 1 58 ? -17.692 0.488 14.283 1.00 101.11 445 CYS B CA 1
ATOM 1977 C C . CYS B 1 58 ? -18.082 1.772 15.011 1.00 109.36 445 CYS B C 1
ATOM 1978 O O . CYS B 1 58 ? -18.906 1.712 15.932 1.00 113.05 445 CYS B O 1
ATOM 1981 N N . SER B 1 59 ? -17.500 2.917 14.640 1.00 108.57 446 SER B N 1
ATOM 1982 C CA . SER B 1 59 ? -17.973 4.238 15.070 1.00 110.64 446 SER B CA 1
ATOM 1983 C C . SER B 1 59 ? -17.715 4.491 16.561 1.00 106.58 446 SER B C 1
ATOM 1984 O O . SER B 1 59 ? -18.581 4.987 17.284 1.00 109.69 446 SER B O 1
ATOM 1987 N N . HIS B 1 60 ? -16.510 4.157 17.013 1.00 99.26 447 HIS B N 1
ATOM 1988 C CA . HIS B 1 60 ? -16.062 4.538 18.353 1.00 87.60 447 HIS B CA 1
ATOM 1989 C C . HIS B 1 60 ? -15.219 5.808 18.272 1.00 91.62 447 HIS B C 1
ATOM 1990 O O . HIS B 1 60 ? -14.158 5.813 17.643 1.00 84.40 447 HIS B O 1
ATOM 1997 N N . HIS B 1 63 ? -9.678 11.200 20.912 1.00 81.43 450 HIS B N 1
ATOM 1998 C CA . HIS B 1 63 ? -8.905 12.233 20.221 1.00 89.17 450 HIS B CA 1
ATOM 1999 C C . HIS B 1 63 ? -8.065 11.568 19.129 1.00 86.39 450 HIS B C 1
ATOM 2000 O O . HIS B 1 63 ? -7.504 10.496 19.341 1.00 79.66 450 HIS B O 1
ATOM 2007 N N . LEU B 1 64 ? -7.969 12.205 17.960 1.00 88.18 451 LEU B N 1
ATOM 2008 C CA . LEU B 1 64 ? -7.169 11.614 16.891 1.00 82.22 451 LEU B CA 1
ATOM 2009 C C . LEU B 1 64 ? -5.690 11.570 17.251 1.00 78.80 451 LEU B C 1
ATOM 2010 O O . LEU B 1 64 ? -4.980 10.640 16.838 1.00 77.49 451 LEU B O 1
ATOM 2015 N N . LEU B 1 65 ? -5.215 12.548 18.028 1.00 77.52 452 LEU B N 1
ATOM 2016 C CA . LEU B 1 65 ? -3.835 12.515 18.502 1.00 77.48 452 LEU B CA 1
ATOM 2017 C C . LEU B 1 65 ? -3.583 11.329 19.431 1.00 82.36 452 LEU B C 1
ATOM 2018 O O . LEU B 1 65 ? -2.453 10.831 19.505 1.00 78.39 452 LEU B O 1
ATOM 2023 N N . CYS B 1 66 ? -4.613 10.861 20.144 1.00 79.68 453 CYS B N 1
ATOM 2024 C CA . CYS B 1 66 ? -4.434 9.701 21.01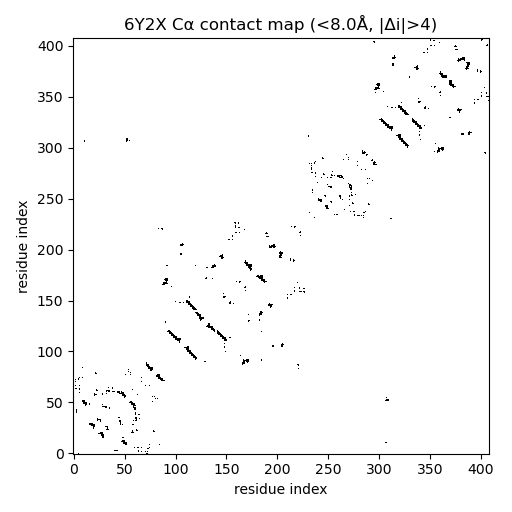6 1.00 80.08 453 CYS B CA 1
ATOM 2025 C C . CYS B 1 66 ? -4.389 8.402 20.215 1.00 82.08 453 CYS B C 1
ATOM 2026 O O . CYS B 1 66 ? -3.568 7.522 20.505 1.00 87.99 453 CYS B O 1
ATOM 2029 N N . LEU B 1 67 ? -5.261 8.252 19.213 1.00 82.55 454 LEU B N 1
ATOM 2030 C CA . LEU B 1 67 ? -5.090 7.149 18.271 1.00 79.45 454 LEU B CA 1
ATOM 2031 C C . LEU B 1 67 ? -3.718 7.213 17.618 1.00 83.88 454 LEU B C 1
ATOM 2032 O O . LEU B 1 67 ? -3.049 6.191 17.454 1.00 79.00 454 LEU B O 1
ATOM 2037 N N . LEU B 1 68 ? -3.278 8.417 17.246 1.00 78.10 455 LEU B N 1
ATOM 2038 C CA . LEU B 1 68 ? -1.987 8.553 16.584 1.00 77.61 455 LEU B CA 1
ATOM 2039 C C . LEU B 1 68 ? -0.849 8.126 17.498 1.00 78.14 455 LEU B C 1
ATOM 2040 O O . LEU B 1 68 ? 0.099 7.473 17.053 1.00 78.19 455 LEU B O 1
ATOM 2045 N N . ALA B 1 69 ? -0.916 8.494 18.777 1.00 78.69 456 ALA B N 1
ATOM 2046 C CA . ALA B 1 69 ? 0.109 8.047 19.713 1.00 79.43 456 ALA B CA 1
ATOM 2047 C C . ALA B 1 69 ? 0.042 6.537 19.910 1.00 80.13 456 ALA B C 1
ATOM 2048 O O . ALA B 1 69 ? 1.080 5.867 19.970 1.00 82.52 456 ALA B O 1
ATOM 2050 N N . MET B 1 70 ? -1.171 5.985 19.987 1.00 80.38 457 MET B N 1
ATOM 2051 C CA . MET B 1 70 ? -1.326 4.532 20.057 1.00 81.02 457 MET B CA 1
ATOM 2052 C C . MET B 1 70 ? -0.781 3.856 18.805 1.00 80.96 457 MET B C 1
ATOM 2053 O O . MET B 1 70 ? -0.049 2.860 18.890 1.00 81.02 457 MET B O 1
ATOM 2058 N N . TYR B 1 71 ? -1.138 4.372 17.626 1.00 79.67 458 TYR B N 1
ATOM 2059 C CA . TYR B 1 71 ? -0.693 3.740 16.388 1.00 83.83 458 TYR B CA 1
ATOM 2060 C C . TYR B 1 71 ? 0.799 3.905 16.147 1.00 89.15 458 TYR B C 1
ATOM 2061 O O . TYR B 1 71 ? 1.339 3.234 15.261 1.00 96.40 458 TYR B O 1
ATOM 2063 N N . CYS B 1 72 ? 1.473 4.774 16.904 1.00 94.40 459 CYS B N 1
ATOM 2064 C CA . CYS B 1 72 ? 2.911 4.966 16.778 1.00 98.50 459 CYS B CA 1
ATOM 2065 C C . CYS B 1 72 ? 3.718 4.156 17.785 1.00 107.18 459 CYS B C 1
ATOM 2066 O O . CYS B 1 72 ? 4.944 4.089 17.658 1.00 113.76 459 CYS B O 1
ATOM 2069 N N . ASN B 1 73 ? 3.072 3.542 18.772 1.00 106.44 460 ASN B N 1
ATOM 2070 C CA . ASN B 1 73 ? 3.790 2.761 19.773 1.00 106.57 460 ASN B CA 1
ATOM 2071 C C . ASN B 1 73 ? 3.522 1.262 19.616 1.00 102.13 460 ASN B C 1
ATOM 2072 O O . ASN B 1 73 ? 4.195 0.575 18.845 1.00 102.53 460 ASN B O 1
ATOM 2074 N N . LYS B 1 76 ? 4.025 -0.260 12.873 1.00 86.87 463 LYS B N 1
ATOM 2075 C CA . LYS B 1 76 ? 3.016 0.522 12.163 1.00 90.54 463 LYS B CA 1
ATOM 2076 C C . LYS B 1 76 ? 2.789 -0.060 10.776 1.00 83.26 463 LYS B C 1
ATOM 2077 O O . LYS B 1 76 ? 3.264 0.476 9.770 1.00 79.66 463 LYS B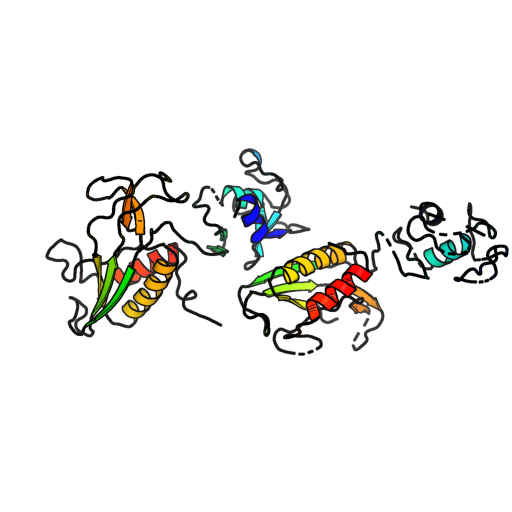 O 1
ATOM 2079 N N . ASP B 1 77 ? 2.053 -1.170 10.741 1.00 96.84 464 ASP B N 1
ATOM 2080 C CA . ASP B 1 77 ? 1.768 -1.914 9.522 1.00 95.62 464 ASP B CA 1
ATOM 2081 C C . ASP B 1 77 ? 0.576 -1.360 8.758 1.00 96.82 464 ASP B C 1
ATOM 2082 O O . ASP B 1 77 ? -0.101 -2.113 8.037 1.00 88.45 464 ASP B O 1
ATOM 2084 N N . GLY B 1 78 ? 0.286 -0.068 8.899 1.00 79.42 465 GLY B N 1
ATOM 2085 C CA . GLY B 1 78 ? -0.892 0.460 8.255 1.00 79.16 465 GLY B CA 1
ATOM 2086 C C . GLY B 1 78 ? -2.199 -0.049 8.813 1.00 79.42 465 GLY B C 1
ATOM 2087 O O . GLY B 1 78 ? -3.251 0.179 8.204 1.00 84.62 465 GLY B O 1
ATOM 2088 N N . SER B 1 79 ? -2.165 -0.737 9.951 1.00 79.76 466 SER B N 1
ATOM 2089 C CA . SER B 1 79 ? -3.346 -1.308 10.581 1.00 88.55 466 SER B CA 1
ATOM 2090 C C . SER B 1 79 ? -3.561 -0.687 11.954 1.00 80.13 466 SER B C 1
ATOM 2091 O O . SER B 1 79 ? -2.601 -0.413 12.682 1.00 80.03 466 SER B O 1
ATOM 2094 N N . LEU B 1 80 ? -4.825 -0.492 12.314 1.00 80.35 467 LEU B N 1
ATOM 2095 C CA . LEU B 1 80 ? -5.193 0.101 13.591 1.00 83.89 467 LEU B CA 1
ATOM 2096 C C . LEU B 1 80 ? -6.284 -0.738 14.233 1.00 81.36 467 LEU B C 1
ATOM 2097 O O . LEU B 1 80 ? -7.266 -1.096 13.574 1.00 84.53 467 LEU B O 1
ATOM 2099 N N . GLN B 1 81 ? -6.113 -1.044 15.513 1.00 82.26 468 GLN B N 1
ATOM 2100 C CA . GLN B 1 81 ? -7.064 -1.853 16.265 1.00 83.68 468 GLN B CA 1
ATOM 2101 C C . GLN B 1 81 ? -7.736 -0.974 17.312 1.00 86.29 468 GLN B C 1
ATOM 2102 O O . GLN B 1 81 ? -7.063 -0.451 18.206 1.00 86.59 468 GLN B O 1
ATOM 2104 N N . CYS B 1 82 ? -9.053 -0.808 17.189 1.00 83.70 469 CYS B N 1
ATOM 2105 C CA . CYS B 1 82 ? -9.813 -0.010 18.140 1.00 86.81 469 CYS B CA 1
ATOM 2106 C C . CYS B 1 82 ? -9.557 -0.501 19.564 1.00 87.24 469 CYS B C 1
ATOM 2107 O O . CYS B 1 82 ? -9.634 -1.707 19.817 1.00 85.96 469 CYS B O 1
ATOM 2110 N N . PRO B 1 83 ? -9.244 0.388 20.513 1.00 85.64 470 PRO B N 1
ATOM 2111 C CA . PRO B 1 83 ? -9.013 -0.071 21.889 1.00 88.15 470 PRO B CA 1
ATOM 2112 C C . PRO B 1 83 ? -10.296 -0.256 22.689 1.00 99.20 470 PRO B C 1
ATOM 2113 O O . PRO B 1 83 ? -10.255 -0.278 23.923 1.00 103.77 470 PRO B O 1
ATOM 2117 N N . SER B 1 84 ? -11.436 -0.400 22.012 1.00 105.68 471 SER B N 1
ATOM 2118 C CA . SER B 1 84 ? -12.709 -0.646 22.685 1.00 111.60 471 SER B CA 1
ATOM 2119 C C . SER B 1 84 ? -13.319 -1.989 22.316 1.00 110.93 471 SER B C 1
ATOM 2120 O O . SER B 1 84 ? -13.651 -2.781 23.208 1.00 123.03 471 SER B O 1
ATOM 2122 N N . CYS B 1 85 ? -13.475 -2.274 21.023 1.00 98.28 472 CYS B N 1
ATOM 2123 C CA . CYS B 1 85 ? -14.031 -3.539 20.553 1.00 95.59 472 CYS B CA 1
ATOM 2124 C C . CYS B 1 85 ? -13.001 -4.403 19.836 1.00 96.11 472 CYS B C 1
ATOM 2125 O O . CYS B 1 85 ? -13.359 -5.453 19.290 1.00 89.84 472 CYS B O 1
ATOM 2128 N N . LYS B 1 86 ? -11.738 -3.975 19.800 1.00 88.30 473 LYS B N 1
ATOM 2129 C CA . LYS B 1 86 ? -10.608 -4.763 19.315 1.00 89.65 473 LYS B CA 1
ATOM 2130 C C . LYS B 1 86 ? -10.664 -5.034 17.816 1.00 86.99 473 LYS B C 1
ATOM 2131 O O . LYS B 1 86 ? -9.848 -5.813 17.306 1.00 86.69 473 LYS B O 1
ATOM 2133 N N . THR B 1 87 ? -11.592 -4.406 17.097 1.00 86.83 474 THR B N 1
ATOM 2134 C CA . THR B 1 87 ? -11.730 -4.553 15.648 1.00 94.07 474 THR B CA 1
ATOM 2135 C C . THR B 1 87 ? -10.409 -4.401 14.888 1.00 99.55 474 THR B C 1
ATOM 2136 O O . THR B 1 87 ? -9.474 -3.763 15.368 1.00 103.12 474 THR B O 1
ATOM 2140 N N . GLU B 1 91 ? -5.275 -4.358 7.504 1.00 83.55 478 GLU B N 1
ATOM 2141 C CA . GLU B 1 91 ? -4.677 -5.689 7.491 1.00 86.81 478 GLU B CA 1
ATOM 2142 C C . GLU B 1 91 ? -3.567 -5.771 8.533 1.00 88.00 478 GLU B C 1
ATOM 2143 O O . GLU B 1 91 ? -2.488 -5.196 8.352 1.00 81.93 478 GLU B O 1
ATOM 2149 N N . LYS B 1 92 ? -3.839 -6.479 9.627 1.00 82.78 479 LYS B N 1
ATOM 2150 C CA . LYS B 1 92 ? -2.864 -6.588 10.702 1.00 82.80 479 LYS B CA 1
ATOM 2151 C C . LYS B 1 92 ? -1.751 -7.542 10.307 1.00 94.50 479 LYS B C 1
ATOM 2152 O O . LYS B 1 92 ? -2.006 -8.642 9.804 1.00 92.59 479 LYS B O 1
ATOM 2158 N N . THR B 1 93 ? -0.513 -7.122 10.529 1.00 87.30 480 THR B N 1
ATOM 2159 C CA . THR B 1 93 ? 0.625 -8.006 10.361 1.00 83.52 480 THR B CA 1
ATOM 2160 C C . THR B 1 93 ? 1.454 -7.963 11.634 1.00 83.76 480 THR B C 1
ATOM 2161 O O . THR B 1 93 ? 1.209 -7.156 12.535 1.00 83.46 480 THR B O 1
ATOM 2165 N N . GLY B 1 94 ? 2.436 -8.854 11.704 1.00 84.45 481 GLY B N 1
ATOM 2166 C CA . GLY B 1 94 ? 3.243 -8.993 12.898 1.00 84.96 481 GLY B CA 1
ATOM 2167 C C . GLY B 1 94 ? 4.736 -8.942 12.650 1.00 85.30 481 GLY B C 1
ATOM 2168 O O . GLY B 1 94 ? 5.188 -8.518 11.582 1.00 85.01 481 GLY B O 1
ATOM 2169 N N . THR B 1 95 ? 5.508 -9.386 13.639 1.00 80.62 482 THR B N 1
ATOM 2170 C CA . THR B 1 95 ? 6.962 -9.263 13.654 1.00 87.04 482 THR B CA 1
ATOM 2171 C C . THR B 1 95 ? 7.631 -10.614 13.442 1.00 98.73 482 THR B C 1
ATOM 2172 O O . THR B 1 95 ? 8.669 -10.916 14.036 1.00 100.53 482 THR B O 1
ATOM 2176 N N . GLN B 1 96 ? 7.027 -11.438 12.606 1.00 96.05 483 GLN B N 1
ATOM 2177 C CA . GLN B 1 96 ? 7.555 -12.756 12.320 1.00 78.79 483 GLN B CA 1
ATOM 2178 C C . GLN B 1 96 ? 8.844 -12.650 11.517 1.00 73.04 483 GLN B C 1
ATOM 2179 O O . GLN B 1 96 ? 8.835 -12.068 10.425 1.00 77.48 483 GLN B O 1
ATOM 2185 N N . PRO B 1 97 ? 9.959 -13.188 12.006 1.00 73.58 484 PRO B N 1
ATOM 2186 C CA . PRO B 1 97 ? 11.215 -13.131 11.247 1.00 72.06 484 PRO B CA 1
ATOM 2187 C C . PRO B 1 97 ? 11.130 -13.945 9.964 1.00 84.76 484 PRO B C 1
ATOM 2188 O O . PRO B 1 97 ? 10.165 -14.671 9.704 1.00 77.30 484 PRO B O 1
ATOM 2192 N N . GLN B 1 98 ? 12.180 -13.824 9.153 1.00 75.61 485 GLN B N 1
ATOM 2193 C CA . GLN B 1 98 ? 12.252 -14.591 7.920 1.00 68.92 485 GLN B CA 1
ATOM 2194 C C . GLN B 1 98 ? 12.272 -16.082 8.237 1.00 69.92 485 GLN B C 1
ATOM 2195 O O . GLN B 1 98 ? 12.676 -16.506 9.322 1.00 66.65 485 GLN B O 1
ATOM 2197 N N . GLY B 1 99 ? 11.823 -16.886 7.286 1.00 62.56 486 GLY B N 1
ATOM 2198 C CA . GLY B 1 99 ? 11.760 -18.309 7.543 1.00 59.36 486 GLY B CA 1
ATOM 2199 C C . GLY B 1 99 ? 11.032 -19.033 6.434 1.00 64.72 486 GLY B C 1
ATOM 2200 O O . GLY B 1 99 ? 10.757 -18.474 5.365 1.00 58.07 486 GLY B O 1
ATOM 2201 N N . LYS B 1 100 ? 10.747 -20.306 6.711 1.00 55.94 487 LYS B N 1
ATOM 2202 C CA . LYS B 1 100 ? 10.151 -21.198 5.735 1.00 58.34 487 LYS B CA 1
ATOM 2203 C C . LYS B 1 100 ? 9.057 -21.998 6.414 1.00 52.28 487 LYS B C 1
ATOM 2204 O O . LYS B 1 100 ? 9.161 -22.343 7.595 1.00 50.16 487 LYS B O 1
ATOM 2210 N N . MET B 1 101 ? 7.994 -22.249 5.660 1.00 55.55 488 MET B N 1
ATOM 2211 C CA . MET B 1 101 ? 6.836 -23.015 6.102 1.00 50.19 488 MET B CA 1
ATOM 2212 C C . MET B 1 101 ? 6.584 -24.031 5.004 1.00 58.52 488 MET B C 1
ATOM 2213 O O . MET B 1 101 ? 6.262 -23.653 3.874 1.00 63.24 488 MET B O 1
ATOM 2218 N N . GLU B 1 102 ? 6.763 -25.311 5.321 1.00 44.75 489 GLU B N 1
ATOM 2219 C CA . GLU B 1 102 ? 6.628 -26.373 4.339 1.00 38.60 489 GLU B CA 1
ATOM 2220 C C . GLU B 1 102 ? 5.441 -27.238 4.734 1.00 36.18 489 GLU B C 1
ATOM 2221 O O .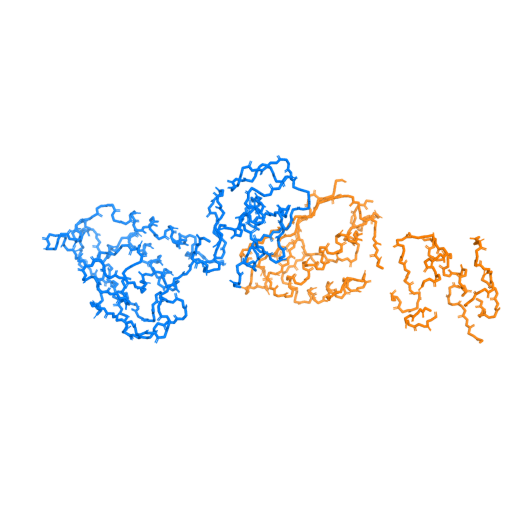 GLU B 1 102 ? 5.211 -27.469 5.924 1.00 39.51 489 GLU B O 1
ATOM 2227 N N . VAL B 1 103 ? 4.656 -27.666 3.745 1.00 35.58 490 VAL B N 1
ATOM 2228 C CA . VAL B 1 103 ? 3.398 -28.363 3.992 1.00 36.72 490 VAL B CA 1
ATOM 2229 C C . VAL B 1 103 ? 3.396 -29.676 3.228 1.00 32.23 490 VAL B C 1
ATOM 2230 O O . VAL B 1 103 ? 3.630 -29.697 2.014 1.00 38.98 490 VAL B O 1
ATOM 2234 N N . LEU B 1 104 ? 3.118 -30.766 3.937 1.00 30.14 491 LEU B N 1
ATOM 2235 C CA . LEU B 1 104 ? 2.937 -32.084 3.345 1.00 28.68 491 LEU B CA 1
ATOM 2236 C C . LEU B 1 104 ? 1.624 -32.652 3.838 1.00 31.01 491 LEU B C 1
ATOM 2237 O O . LEU B 1 104 ? 1.014 -32.148 4.774 1.00 32.70 491 LEU B O 1
ATOM 2242 N N . ARG B 1 105 ? 1.220 -33.758 3.244 1.00 30.21 492 ARG B N 1
ATOM 2243 C CA . ARG B 1 105 ? -0.022 -34.378 3.670 1.00 32.23 492 ARG B CA 1
ATOM 2244 C C . ARG B 1 105 ? 0.190 -35.875 3.587 1.00 40.88 492 ARG B C 1
ATOM 2245 O O . ARG B 1 105 ? 0.796 -36.350 2.631 1.00 42.44 492 ARG B O 1
ATOM 2253 N N . PHE B 1 106 ? -0.214 -36.609 4.611 1.00 40.65 493 PHE B N 1
ATOM 2254 C CA . PHE B 1 106 ? -0.135 -38.056 4.490 1.00 44.03 493 PHE B CA 1
ATOM 2255 C C . PHE B 1 106 ? -1.463 -38.690 4.862 1.00 40.80 493 PHE B C 1
ATOM 2256 O O . PHE B 1 106 ? -2.374 -38.047 5.394 1.00 30.61 493 PHE B O 1
ATOM 2264 N N . GLN B 1 107 ? -1.575 -39.967 4.510 1.00 29.23 494 GLN B N 1
ATOM 2265 C CA . GLN B 1 107 ? -2.846 -40.659 4.655 1.00 31.51 494 GLN B CA 1
ATOM 2266 C C . GLN B 1 107 ? -3.075 -41.107 6.089 1.00 24.46 494 GLN B C 1
ATOM 2267 O O . GLN B 1 107 ? -4.226 -41.255 6.507 1.00 30.49 494 GLN B O 1
ATOM 2273 N N . MET B 1 108 ? -2.000 -41.319 6.846 1.00 24.93 495 MET B N 1
ATOM 2274 C CA . MET B 1 108 ? -2.126 -41.741 8.241 1.00 26.22 495 MET B CA 1
ATOM 2275 C C . MET B 1 108 ? -3.027 -40.782 9.018 1.00 36.83 495 MET B C 1
ATOM 2276 O O . MET B 1 108 ? -2.986 -39.567 8.812 1.00 31.55 495 MET B O 1
ATOM 2281 N N . SER B 1 109 ? -3.815 -41.340 9.937 1.00 33.37 496 SER B N 1
ATOM 2282 C CA . SER B 1 109 ? -4.842 -40.617 10.681 1.00 33.78 496 SER B CA 1
ATOM 2283 C C . SER B 1 109 ? -4.302 -40.146 12.022 1.00 37.18 496 SER B C 1
ATOM 2284 O O . SER B 1 109 ? -3.558 -40.866 12.687 1.00 36.57 496 SER B O 1
ATOM 2287 N N . LEU B 1 110 ? -4.679 -38.928 12.426 1.00 30.24 497 LEU B N 1
ATOM 2288 C CA . LEU B 1 110 ? -4.408 -38.489 13.787 1.00 27.84 497 LEU B CA 1
ATOM 2289 C C . LEU B 1 110 ? -5.361 -39.173 14.765 1.00 25.56 497 LEU B C 1
ATOM 2290 O O . LEU B 1 110 ? -6.493 -39.506 14.402 1.00 32.29 497 LEU B O 1
ATOM 2295 N N . PRO B 1 111 ? -4.935 -39.367 16.010 1.00 31.71 498 PRO B N 1
ATOM 2296 C CA . PRO B 1 111 ? -5.865 -39.847 17.043 1.00 39.84 498 PRO B CA 1
ATOM 2297 C C . PRO B 1 111 ? -7.037 -38.894 17.171 1.00 37.27 498 PRO B C 1
ATOM 2298 O O . PRO B 1 111 ? -6.855 -37.686 17.288 1.00 41.06 498 PRO B O 1
ATOM 2302 N N . GLY B 1 112 ? -8.244 -39.438 17.172 1.00 34.11 499 GLY B N 1
ATOM 2303 C CA . GLY B 1 112 ? -9.426 -38.609 17.252 1.00 38.81 499 GLY B CA 1
ATOM 2304 C C . GLY B 1 112 ? -9.943 -38.147 15.915 1.00 39.84 499 GLY B C 1
ATOM 2305 O O . GLY B 1 112 ? -10.999 -37.506 15.863 1.00 43.16 499 GLY B O 1
ATOM 2306 N N . HIS B 1 113 ? -9.233 -38.454 14.834 1.00 36.51 500 HIS B N 1
ATOM 2307 C CA . HIS B 1 113 ? -9.642 -38.092 13.486 1.00 37.59 500 HIS B CA 1
ATOM 2308 C C . HIS B 1 113 ? -9.385 -39.271 12.563 1.00 41.84 500 HIS B C 1
ATOM 2309 O O . HIS B 1 113 ? -8.745 -39.154 11.515 1.00 38.07 500 HIS B O 1
ATOM 2316 N N . GLU B 1 114 ? -9.893 -40.439 12.961 1.00 45.47 501 GLU B N 1
ATOM 2317 C CA . GLU B 1 114 ? -9.618 -41.672 12.236 1.00 44.74 501 GLU B CA 1
ATOM 2318 C C . GLU B 1 114 ? -10.268 -41.702 10.872 1.00 41.22 501 GLU B C 1
ATOM 2319 O O . GLU B 1 114 ? -10.028 -42.652 10.119 1.00 47.69 501 GLU B O 1
ATOM 2325 N N . ASP B 1 115 ? -11.058 -40.683 10.530 1.00 34.66 502 ASP B N 1
ATOM 2326 C CA . ASP B 1 115 ? -11.765 -40.618 9.263 1.00 37.11 502 ASP B CA 1
ATOM 2327 C C . ASP B 1 115 ? -11.068 -39.750 8.229 1.00 36.80 502 ASP B C 1
ATOM 2328 O O . ASP B 1 115 ? -11.672 -39.434 7.201 1.00 47.40 502 ASP B O 1
ATOM 2333 N N . CYS B 1 116 ? -9.815 -39.359 8.461 1.00 38.50 503 CYS B N 1
ATOM 2334 C CA . CYS B 1 116 ? -9.102 -38.568 7.471 1.00 30.60 503 CYS B CA 1
ATOM 2335 C C . CYS B 1 116 ? -7.603 -38.697 7.713 1.00 23.47 503 CYS B C 1
ATOM 2336 O O . CYS B 1 116 ? -7.157 -39.232 8.726 1.00 27.74 503 CYS B O 1
ATOM 2339 N N . GLY B 1 117 ? -6.838 -38.210 6.751 1.00 29.96 504 GLY B N 1
ATOM 2340 C CA . GLY B 1 117 ? -5.400 -38.150 6.864 1.00 29.53 504 GLY B CA 1
ATOM 2341 C C . GLY B 1 117 ? -4.940 -36.968 7.692 1.00 27.46 504 GLY B C 1
ATOM 2342 O O . GLY B 1 117 ? -5.706 -36.348 8.441 1.00 29.49 504 GLY B O 1
ATOM 2343 N N . THR B 1 118 ? -3.663 -36.637 7.528 1.00 26.61 505 THR B N 1
ATOM 2344 C CA . THR B 1 118 ? -3.002 -35.651 8.376 1.00 24.95 505 THR B CA 1
ATOM 2345 C C . THR B 1 118 ? -2.290 -34.628 7.512 1.00 30.21 505 THR B C 1
ATOM 2346 O O . THR B 1 118 ? -1.585 -34.989 6.563 1.00 30.30 505 THR B O 1
ATOM 2350 N N . ILE B 1 119 ? -2.452 -33.369 7.858 1.00 25.71 506 ILE B N 1
ATOM 2351 C CA . ILE B 1 119 ? -1.665 -32.294 7.277 1.00 26.84 506 ILE B CA 1
ATOM 2352 C C . ILE B 1 119 ? -0.447 -32.064 8.162 1.00 26.95 506 ILE B C 1
ATOM 2353 O O . ILE B 1 119 ? -0.582 -31.901 9.375 1.00 27.35 506 ILE B O 1
ATOM 2358 N N . LEU B 1 120 ? 0.737 -32.042 7.560 1.00 26.96 507 LEU B N 1
ATOM 2359 C CA . LEU B 1 120 ? 1.982 -31.788 8.275 1.00 27.51 507 LEU B CA 1
ATOM 2360 C C . LEU B 1 120 ? 2.499 -30.398 7.908 1.00 29.44 507 LEU B C 1
ATOM 2361 O O . LEU B 1 120 ? 2.707 -30.099 6.730 1.00 30.28 507 LEU B O 1
ATOM 2366 N N . ILE B 1 121 ? 2.711 -29.556 8.912 1.00 30.78 508 ILE B N 1
ATOM 2367 C CA . ILE B 1 121 ? 3.290 -28.230 8.708 1.00 32.92 508 ILE B CA 1
ATOM 2368 C C . ILE B 1 121 ? 4.650 -28.217 9.385 1.00 33.64 508 ILE B C 1
ATOM 2369 O O . ILE B 1 121 ? 4.761 -28.553 10.573 1.00 38.17 508 ILE B O 1
ATOM 2374 N N . VAL B 1 122 ? 5.682 -27.849 8.636 1.00 35.10 509 VAL B N 1
ATOM 2375 C CA . VAL B 1 122 ? 7.029 -27.744 9.170 1.00 38.52 509 VAL B CA 1
ATOM 2376 C C . VAL B 1 122 ? 7.447 -26.284 9.067 1.00 45.88 509 VAL B C 1
ATOM 2377 O O . VAL B 1 122 ? 7.571 -25.740 7.960 1.00 43.33 509 VAL B O 1
ATOM 2381 N N . TYR B 1 123 ? 7.638 -25.647 10.220 1.00 40.35 510 TYR B N 1
ATOM 2382 C CA . TYR B 1 123 ? 8.129 -24.284 10.318 1.00 49.39 510 TYR B CA 1
ATOM 2383 C C . TYR B 1 123 ? 9.616 -24.307 10.628 1.00 51.51 510 TYR B C 1
ATOM 2384 O O . TYR B 1 123 ? 10.062 -25.049 11.508 1.00 57.42 510 TYR B O 1
ATOM 2393 N N . SER B 1 124 ? 10.385 -23.488 9.915 1.00 50.06 511 SER B N 1
ATOM 2394 C CA . SER B 1 124 ? 11.808 -23.362 10.196 1.00 55.65 511 SER B CA 1
ATOM 2395 C C . SER B 1 124 ? 12.188 -21.890 10.206 1.00 58.88 511 SER B C 1
ATOM 2396 O O . SER B 1 124 ? 12.054 -21.202 9.189 1.00 53.00 511 SER B O 1
ATOM 2399 N N . ILE B 1 125 ? 12.664 -21.422 11.353 1.00 57.10 512 ILE B N 1
ATOM 2400 C CA . ILE B 1 125 ? 13.147 -20.054 11.515 1.00 62.83 512 ILE B CA 1
ATOM 2401 C C . ILE B 1 125 ? 14.504 -20.126 12.202 1.00 64.27 512 ILE B C 1
ATOM 2402 O O . ILE B 1 125 ? 14.591 -20.564 13.358 1.00 67.61 512 ILE B O 1
ATOM 2407 N N . PRO B 1 126 ? 15.590 -19.739 11.526 1.00 78.06 513 PRO B N 1
ATOM 2408 C CA . PRO B 1 126 ? 16.951 -19.796 12.073 1.00 83.43 513 PRO B CA 1
ATOM 2409 C C . PRO B 1 126 ? 17.281 -18.641 13.022 1.00 73.24 513 PRO B C 1
ATOM 2410 O O . PRO B 1 126 ? 16.721 -17.554 12.875 1.00 69.84 513 PRO B O 1
ATOM 2414 N N . ARG B 1 144 ? 14.697 -21.234 18.745 1.00 68.97 531 ARG B N 1
ATOM 2415 C CA . ARG B 1 144 ? 14.662 -22.421 19.596 1.00 70.43 531 ARG B CA 1
ATOM 2416 C C . ARG B 1 144 ? 13.636 -23.457 19.112 1.00 77.18 531 ARG B C 1
ATOM 2417 O O . ARG B 1 144 ? 12.519 -23.111 18.719 1.00 70.09 531 ARG B O 1
ATOM 2419 N N . GLY B 1 145 ? 14.035 -24.730 19.134 1.00 74.27 532 GLY B N 1
ATOM 2420 C CA . GLY B 1 145 ? 13.137 -25.823 18.818 1.00 78.34 532 GLY B CA 1
ATOM 2421 C C . GLY B 1 145 ? 12.782 -25.989 17.359 1.00 68.39 532 GLY B C 1
ATOM 2422 O O . GLY B 1 145 ? 11.897 -26.786 17.044 1.00 64.68 532 GLY B O 1
ATOM 2423 N N . PHE B 1 146 ? 13.427 -25.255 16.459 1.00 71.52 533 PHE B N 1
ATOM 2424 C CA . PHE B 1 146 ? 13.159 -25.403 15.031 1.00 70.32 533 PHE B CA 1
ATOM 2425 C C . PHE B 1 146 ? 14.074 -26.475 14.446 1.00 70.67 533 PHE B C 1
ATOM 2426 O O . PHE B 1 146 ? 15.203 -26.621 14.904 1.00 65.32 533 PHE B O 1
ATOM 2434 N N . PRO B 1 147 ? 13.590 -27.246 13.446 1.00 71.49 534 PRO B N 1
ATOM 2435 C CA . PRO B 1 147 ? 12.280 -27.215 12.776 1.00 66.56 534 PRO B CA 1
ATOM 2436 C C . PRO B 1 147 ? 11.132 -27.668 13.667 1.00 56.21 534 PRO B C 1
ATOM 2437 O O . PRO B 1 147 ? 11.233 -28.727 14.277 1.00 63.13 534 PRO B O 1
ATOM 2441 N N . ARG B 1 148 ? 10.061 -26.876 13.721 1.00 49.08 535 ARG B N 1
ATOM 2442 C CA . ARG B 1 148 ? 8.889 -27.181 14.530 1.00 47.56 535 ARG B CA 1
ATOM 2443 C C . ARG B 1 148 ? 7.824 -27.844 13.658 1.00 52.14 535 ARG B C 1
ATOM 2444 O O . ARG B 1 148 ? 7.282 -27.216 12.737 1.00 51.11 535 ARG B O 1
ATOM 2452 N N . GLN B 1 149 ? 7.528 -29.105 13.949 1.00 49.86 536 GLN B N 1
ATOM 2453 C CA . GLN B 1 149 ? 6.497 -29.848 13.236 1.00 46.18 536 GLN B CA 1
ATOM 2454 C C . GLN B 1 149 ? 5.128 -29.595 13.847 1.00 47.57 536 GLN B C 1
ATOM 2455 O O . GLN B 1 149 ? 4.978 -29.548 15.072 1.00 40.73 536 GLN B O 1
ATOM 2461 N N . CYS B 1 150 ? 4.122 -29.466 12.983 1.00 39.97 537 CYS B N 1
ATOM 2462 C CA . CYS B 1 150 ? 2.761 -29.225 13.431 1.00 35.73 537 CYS B CA 1
ATOM 2463 C C . CYS B 1 150 ? 1.794 -30.044 12.585 1.00 31.42 537 CYS B C 1
ATOM 2464 O O . CYS B 1 150 ? 2.073 -30.380 11.432 1.00 30.33 537 CYS B O 1
ATOM 2467 N N . TYR B 1 151 ? 0.632 -30.320 13.159 1.00 31.31 538 TYR B N 1
ATOM 2468 C CA . TYR B 1 151 ? -0.294 -31.284 12.582 1.00 33.93 538 TYR B CA 1
ATOM 2469 C C . TYR B 1 151 ? -1.709 -30.742 12.611 1.00 30.55 538 TYR B C 1
ATOM 2470 O O . TYR B 1 151 ? -2.122 -30.098 13.589 1.00 32.28 538 TYR B O 1
ATOM 2479 N N . LEU B 1 152 ? -2.436 -31.001 11.527 1.00 29.75 539 LEU B N 1
ATOM 2480 C CA . LEU B 1 152 ? -3.867 -30.761 11.418 1.00 30.64 539 LEU B CA 1
ATOM 2481 C C . LEU B 1 152 ? -4.532 -31.993 10.836 1.00 30.22 539 LEU B C 1
ATOM 2482 O O . LEU B 1 152 ? -3.933 -32.682 10.010 1.00 27.97 539 LEU B O 1
ATOM 2487 N N . PRO B 1 153 ? -5.776 -32.276 11.215 1.00 29.68 540 PRO B N 1
ATOM 2488 C CA . PRO B 1 153 ? -6.524 -33.323 10.509 1.00 35.17 540 PRO B CA 1
ATOM 2489 C C . PRO B 1 153 ? -6.793 -32.883 9.082 1.00 30.87 540 PRO B C 1
ATOM 2490 O O . PRO B 1 153 ? -7.125 -31.727 8.834 1.00 30.85 540 PRO B O 1
ATOM 2494 N N . ASP B 1 154 ? -6.622 -33.804 8.134 1.00 29.86 541 ASP B N 1
ATOM 2495 C CA . ASP B 1 154 ? -6.861 -33.476 6.725 1.00 30.50 541 ASP B CA 1
ATOM 2496 C C . ASP B 1 154 ? -8.339 -33.651 6.369 1.00 38.74 541 ASP B C 1
ATOM 2497 O O . ASP B 1 154 ? -8.723 -34.415 5.486 1.00 44.52 541 ASP B O 1
ATOM 2502 N N . ASN B 1 155 ? -9.178 -32.937 7.090 1.00 36.68 542 ASN B N 1
ATOM 2503 C CA . ASN B 1 155 ? -10.598 -32.894 6.787 1.00 35.35 542 ASN B CA 1
ATOM 2504 C C . ASN B 1 155 ? -10.949 -31.498 6.281 1.00 44.30 542 ASN B C 1
ATOM 2505 O O . ASN B 1 155 ? -10.081 -30.636 6.118 1.00 48.13 542 ASN B O 1
ATOM 2510 N N . ALA B 1 156 ? -12.241 -31.282 6.030 1.00 50.56 543 ALA B N 1
ATOM 2511 C CA . ALA B 1 156 ? -12.676 -30.011 5.462 1.00 50.51 543 ALA B CA 1
ATOM 2512 C C . ALA B 1 156 ? -12.287 -28.842 6.361 1.00 49.52 543 ALA B C 1
ATOM 2513 O O . ALA B 1 156 ? -11.792 -27.812 5.886 1.00 43.85 543 ALA B O 1
ATOM 2515 N N . GLN B 1 157 ? -12.505 -28.982 7.671 1.00 44.61 544 GLN B N 1
ATOM 2516 C CA . GLN B 1 157 ? -12.197 -27.877 8.575 1.00 57.26 544 GLN B CA 1
ATOM 2517 C C . GLN B 1 157 ? -10.691 -27.703 8.733 1.00 59.43 544 GLN B C 1
ATOM 2518 O O . GLN B 1 157 ? -10.191 -26.572 8.795 1.00 43.30 544 GLN B O 1
ATOM 2524 N N . GLY B 1 158 ? -9.953 -28.813 8.801 1.00 39.88 545 GLY B N 1
ATOM 2525 C CA . GLY B 1 158 ? -8.503 -28.720 8.850 1.00 41.52 545 GLY B CA 1
ATOM 2526 C C . GLY B 1 158 ? -7.919 -28.035 7.631 1.00 42.63 545 GLY B C 1
ATOM 2527 O O . GLY B 1 158 ? -7.018 -27.201 7.750 1.00 38.21 545 GLY B O 1
ATOM 2528 N N . ARG B 1 159 ? -8.430 -28.368 6.440 1.00 38.53 546 ARG B N 1
ATOM 2529 C CA . ARG B 1 159 ? -7.914 -27.729 5.235 1.00 43.22 546 ARG B CA 1
ATOM 2530 C C . ARG B 1 159 ? -8.211 -26.234 5.228 1.00 43.09 546 ARG B C 1
ATOM 2531 O O . ARG B 1 159 ? -7.405 -25.443 4.728 1.00 47.78 546 ARG B O 1
ATOM 2539 N N . LYS B 1 160 ? -9.346 -25.827 5.796 1.00 48.27 547 LYS B N 1
ATOM 2540 C CA . LYS B 1 160 ? -9.627 -24.401 5.943 1.00 47.59 547 LYS B CA 1
ATOM 2541 C C . LYS B 1 160 ? -8.623 -23.736 6.877 1.00 52.75 547 LYS B C 1
ATOM 2542 O O . LYS B 1 160 ? -8.088 -22.667 6.565 1.00 49.25 547 LYS B O 1
ATOM 2544 N N . VAL B 1 161 ? -8.320 -24.376 8.009 1.00 50.93 548 VAL B N 1
ATOM 2545 C CA . VAL B 1 161 ? -7.338 -23.820 8.940 1.00 45.39 548 VAL B CA 1
ATOM 2546 C C . VAL B 1 161 ? -5.979 -23.683 8.269 1.00 45.58 548 VAL B C 1
ATOM 2547 O O . VAL B 1 161 ? -5.295 -22.664 8.423 1.00 46.56 548 VAL B O 1
ATOM 2551 N N . LEU B 1 162 ? -5.561 -24.711 7.525 1.00 42.98 549 LEU B N 1
ATOM 2552 C CA . LEU B 1 162 ? -4.289 -24.642 6.811 1.00 41.03 549 LEU B CA 1
ATOM 2553 C C . LEU B 1 162 ? -4.204 -23.390 5.940 1.00 51.35 549 LEU B C 1
ATOM 2554 O O . LEU B 1 162 ? -3.220 -22.641 5.996 1.00 44.90 549 LEU B O 1
ATOM 2559 N N . GLU B 1 163 ? -5.234 -23.148 5.126 1.00 45.68 550 GLU B N 1
ATOM 2560 C CA . GLU B 1 163 ? -5.210 -21.981 4.247 1.00 48.88 550 GLU B CA 1
ATOM 2561 C C . GLU B 1 163 ? -5.081 -20.693 5.053 1.00 54.56 550 GLU B C 1
ATOM 2562 O O . GLU B 1 163 ? -4.295 -19.811 4.700 1.00 53.17 550 GLU B O 1
ATOM 2568 N N . LEU B 1 164 ? -5.822 -20.580 6.159 1.00 51.89 551 LEU B N 1
ATOM 2569 C CA . LEU B 1 164 ? -5.714 -19.385 6.993 1.00 62.04 551 LEU B CA 1
ATOM 2570 C C . LEU B 1 164 ? -4.355 -19.300 7.674 1.00 63.18 551 LEU B C 1
ATOM 2571 O O . LEU B 1 164 ? -3.826 -18.204 7.865 1.00 55.74 551 LEU B O 1
ATOM 2576 N N . LEU B 1 165 ? -3.770 -20.440 8.041 1.00 50.45 552 LEU B N 1
ATOM 2577 C CA . LEU B 1 165 ? -2.420 -20.431 8.597 1.00 49.05 552 LEU B CA 1
ATOM 2578 C C . LEU B 1 165 ? -1.405 -19.927 7.583 1.00 49.88 552 LEU B C 1
ATOM 2579 O O . LEU B 1 165 ? -0.406 -19.299 7.956 1.00 50.99 552 LEU B O 1
ATOM 2584 N N . LYS B 1 166 ? -1.618 -20.238 6.306 1.00 49.56 553 LYS B N 1
ATOM 2585 C CA . LYS B 1 166 ? -0.736 -19.720 5.271 1.00 50.93 553 LYS B CA 1
ATOM 2586 C C . LYS B 1 166 ? -0.837 -18.202 5.184 1.00 67.33 553 LYS B C 1
ATOM 2587 O O . LYS B 1 166 ? 0.183 -17.510 5.084 1.00 56.46 553 LYS B O 1
ATOM 2593 N N . VAL B 1 167 ? -2.061 -17.669 5.242 1.00 62.60 554 VAL B N 1
ATOM 2594 C CA . VAL B 1 167 ? -2.247 -16.219 5.240 1.00 69.64 554 VAL B CA 1
ATOM 2595 C C . VAL B 1 167 ? -1.541 -15.596 6.435 1.00 67.85 554 VAL B C 1
ATOM 2596 O O . VAL B 1 167 ? -0.812 -14.607 6.303 1.00 66.20 554 VAL B O 1
ATOM 2600 N N . ALA B 1 168 ? -1.745 -16.173 7.620 1.00 59.97 555 ALA B N 1
ATOM 2601 C CA . ALA B 1 168 ? -1.089 -15.651 8.813 1.00 60.93 555 ALA B CA 1
ATOM 2602 C C . ALA B 1 168 ? 0.427 -15.730 8.688 1.00 62.03 555 ALA B C 1
ATOM 2603 O O . ALA B 1 168 ? 1.137 -14.794 9.079 1.00 62.61 555 ALA B O 1
ATOM 2605 N N . TRP B 1 169 ? 0.947 -16.834 8.143 1.00 57.03 556 TRP B N 1
ATOM 2606 C CA . TRP B 1 169 ? 2.370 -16.880 7.825 1.00 56.80 556 TRP B CA 1
ATOM 2607 C C . TRP B 1 169 ? 2.759 -15.725 6.909 1.00 68.67 556 TRP B C 1
ATOM 2608 O O . TRP B 1 169 ? 3.753 -15.034 7.155 1.00 62.11 556 TRP B O 1
ATOM 2619 N N . LYS B 1 170 ? 1.981 -15.502 5.841 1.00 77.06 557 LYS B N 1
ATOM 2620 C CA . LYS B 1 170 ? 2.292 -14.418 4.911 1.00 80.50 557 LYS B CA 1
ATOM 2621 C C . LYS B 1 170 ? 2.128 -13.060 5.579 1.00 80.40 557 LYS B C 1
ATOM 2622 O O . LYS B 1 170 ? 2.967 -12.168 5.400 1.00 77.18 557 LYS B O 1
ATOM 2628 N N . ARG B 1 171 ? 1.062 -12.887 6.355 1.00 68.97 558 ARG B N 1
ATOM 2629 C CA . ARG B 1 171 ? 0.915 -11.658 7.131 1.00 72.58 558 ARG B CA 1
ATOM 2630 C C . ARG B 1 171 ? 1.854 -11.611 8.333 1.00 72.19 558 ARG B C 1
ATOM 2631 O O . ARG B 1 171 ? 1.688 -10.719 9.173 1.00 75.00 558 ARG B O 1
ATOM 2639 N N . ARG B 1 172 ? 2.812 -12.539 8.430 1.00 69.17 559 ARG B N 1
ATOM 2640 C CA . ARG B 1 172 ? 3.857 -12.490 9.455 1.00 69.29 559 ARG B CA 1
ATOM 2641 C C . ARG B 1 172 ? 3.266 -12.556 10.862 1.00 69.21 559 ARG B C 1
ATOM 2642 O O . ARG B 1 172 ? 3.693 -11.837 11.767 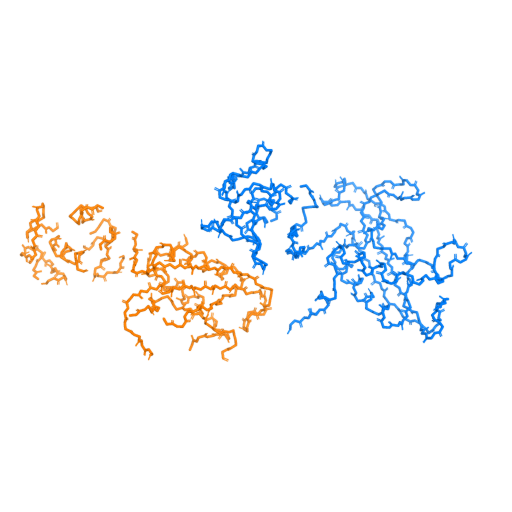1.00 84.40 559 ARG B O 1
ATOM 2650 N N . LEU B 1 173 ? 2.287 -13.439 11.057 1.00 71.58 560 LEU B N 1
ATOM 2651 C CA . LEU B 1 173 ? 1.530 -13.495 12.301 1.00 66.98 560 LEU B CA 1
ATOM 2652 C C . LEU B 1 173 ? 1.739 -14.765 13.119 1.00 68.29 560 LEU B C 1
ATOM 2653 O O . LEU B 1 173 ? 1.264 -14.822 14.259 1.00 65.60 560 LEU B O 1
ATOM 2658 N N . ILE B 1 174 ? 2.427 -15.777 12.588 1.00 68.46 561 ILE B N 1
ATOM 2659 C CA . ILE B 1 174 ? 2.525 -17.049 13.301 1.00 63.28 561 ILE B CA 1
ATOM 2660 C C . ILE B 1 174 ? 3.514 -16.951 14.457 1.00 66.04 561 ILE B C 1
ATOM 2661 O O . ILE B 1 174 ? 3.209 -17.343 15.588 1.00 66.38 561 ILE B O 1
ATOM 2666 N N . PHE B 1 175 ? 4.710 -16.434 14.199 1.00 66.31 562 PHE B N 1
ATOM 2667 C CA . PHE B 1 175 ? 5.730 -16.308 15.226 1.00 68.83 562 PHE B CA 1
ATOM 2668 C C . PHE B 1 175 ? 6.056 -14.837 15.446 1.00 70.83 562 PHE B C 1
ATOM 2669 O O . PHE B 1 175 ? 5.771 -13.986 14.600 1.00 75.68 562 PHE B O 1
ATOM 2677 N N . THR B 1 176 ? 6.654 -14.552 16.600 1.00 72.53 563 THR B N 1
ATOM 2678 C CA . THR B 1 176 ? 7.083 -13.197 16.934 1.00 78.23 563 THR B CA 1
ATOM 2679 C C . THR B 1 176 ? 8.357 -13.286 17.768 1.00 87.02 563 THR B C 1
ATOM 2680 O O . THR B 1 176 ? 8.855 -14.376 18.064 1.00 85.69 563 THR B O 1
ATOM 2684 N N . VAL B 1 177 ? 8.889 -12.125 18.143 1.00 91.91 564 VAL B N 1
ATOM 2685 C CA . VAL B 1 177 ? 10.131 -12.029 18.903 1.00 97.70 564 VAL B CA 1
ATOM 2686 C C . VAL B 1 177 ? 9.790 -11.601 20.327 1.00 96.75 564 VAL B C 1
ATOM 2687 O O . VAL B 1 177 ? 9.240 -10.513 20.541 1.00 96.78 564 VAL B O 1
ATOM 2689 N N . GLY B 1 178 ? 10.123 -12.448 21.293 1.00 88.47 565 GLY B N 1
ATOM 2690 C CA . GLY B 1 178 ? 9.818 -12.184 22.680 1.00 86.23 565 GLY B CA 1
ATOM 2691 C C . GLY B 1 178 ? 10.591 -13.095 23.613 1.00 88.57 565 GLY B C 1
ATOM 2692 O O . GLY B 1 178 ? 11.642 -13.631 23.260 1.00 85.74 565 GLY B O 1
ATOM 2693 N N . THR B 1 179 ? 10.052 -13.265 24.817 1.00 97.91 566 THR B N 1
ATOM 2694 C CA . THR B 1 179 ? 10.696 -14.036 25.872 1.00 104.30 566 THR B CA 1
ATOM 2695 C C . THR B 1 179 ? 9.960 -15.353 26.061 1.00 103.42 566 THR B C 1
ATOM 2696 O O . THR B 1 179 ? 8.726 -15.385 26.097 1.00 98.54 566 THR B O 1
ATOM 2698 N N . SER B 1 180 ? 10.723 -16.436 26.189 1.00 115.87 567 SER B N 1
ATOM 2699 C CA . SER B 1 180 ? 10.137 -17.770 26.172 1.00 116.21 567 SER B CA 1
ATOM 2700 C C . SER B 1 180 ? 9.376 -18.043 27.462 1.00 119.43 567 SER B C 1
ATOM 2701 O O . SER B 1 180 ? 9.908 -17.869 28.562 1.00 126.61 567 SER B O 1
ATOM 2704 N N . SER B 1 181 ? 8.124 -18.480 27.320 1.00 115.93 568 SER B N 1
ATOM 2705 C CA . SER B 1 181 ? 7.377 -18.965 28.473 1.00 115.73 568 SER B CA 1
ATOM 2706 C C . SER B 1 181 ? 8.000 -20.226 29.060 1.00 119.26 568 SER B C 1
ATOM 2707 O O . SER B 1 181 ? 7.744 -20.547 30.225 1.00 127.72 568 SER B O 1
ATOM 2710 N N . THR B 1 182 ? 8.818 -20.935 28.286 1.00 112.57 569 THR B N 1
ATOM 2711 C CA . THR B 1 182 ? 9.503 -22.135 28.759 1.00 106.99 569 THR B CA 1
ATOM 2712 C C . THR B 1 182 ? 11.016 -21.940 28.705 1.00 102.27 569 THR B C 1
ATOM 2713 O O . THR B 1 182 ? 11.705 -22.020 29.721 1.00 101.25 569 THR B O 1
ATOM 2717 N N . THR B 1 188 ? 13.613 -13.873 21.804 1.00 84.64 575 THR B N 1
ATOM 2718 C CA . THR B 1 188 ? 13.655 -15.089 20.993 1.00 80.71 575 THR B CA 1
ATOM 2719 C C . THR B 1 188 ? 12.351 -15.282 20.215 1.00 80.12 575 THR B C 1
ATOM 2720 O O . THR B 1 188 ? 11.375 -14.554 20.419 1.00 77.51 575 THR B O 1
ATOM 2724 N N . VAL B 1 189 ? 12.351 -16.268 19.320 1.00 72.76 576 VAL B N 1
ATOM 2725 C CA . VAL B 1 189 ? 11.192 -16.590 18.498 1.00 74.70 576 VAL B CA 1
ATOM 2726 C C . VAL B 1 189 ? 10.246 -17.477 19.300 1.00 79.18 576 VAL B C 1
ATOM 2727 O O . VAL B 1 189 ? 10.651 -18.517 19.837 1.00 69.28 576 VAL B O 1
ATOM 2729 N N . VAL B 1 190 ? 8.978 -17.072 19.371 1.00 82.83 577 VAL B N 1
ATOM 2730 C CA . VAL B 1 190 ? 7.970 -17.747 20.178 1.00 79.45 577 VAL B CA 1
ATOM 2731 C C . VAL B 1 190 ? 6.655 -17.725 19.416 1.00 77.55 577 VAL B C 1
ATOM 2732 O O . VAL B 1 190 ? 6.451 -16.911 18.512 1.00 76.19 577 VAL B O 1
ATOM 2736 N N . TRP B 1 191 ? 5.752 -18.628 19.800 1.00 72.09 578 TRP B N 1
ATOM 2737 C CA . TRP B 1 191 ? 4.404 -18.595 19.249 1.00 70.36 578 TRP B CA 1
ATOM 2738 C C . TRP B 1 191 ? 3.737 -17.270 19.596 1.00 71.95 578 TRP B C 1
ATOM 2739 O O . TRP B 1 191 ? 3.959 -16.707 20.672 1.00 73.85 578 TRP B O 1
ATOM 2750 N N . ASN B 1 192 ? 2.906 -16.775 18.686 1.00 72.77 579 ASN B N 1
ATOM 2751 C CA . ASN B 1 192 ? 2.211 -15.501 18.866 1.00 76.94 579 ASN B CA 1
ATOM 2752 C C . ASN B 1 192 ? 0.698 -15.724 18.809 1.00 79.11 579 ASN B C 1
ATOM 2753 O O . ASN B 1 192 ? 0.029 -15.261 17.880 1.00 84.20 579 ASN B O 1
ATOM 2758 N N . GLU B 1 193 ? 0.161 -16.420 19.810 1.00 66.47 580 GLU B N 1
ATOM 2759 C CA . GLU B 1 193 ? -1.271 -16.520 20.089 1.00 71.38 580 GLU B CA 1
ATOM 2760 C C . GLU B 1 193 ? -2.051 -17.356 19.078 1.00 71.96 580 GLU B C 1
ATOM 2761 O O . GLU B 1 193 ? -3.278 -17.458 19.209 1.00 77.89 580 GLU B O 1
ATOM 2763 N N . ILE B 1 194 ? -1.403 -17.937 18.073 1.00 72.84 581 ILE B N 1
ATOM 2764 C CA . ILE B 1 194 ? -2.022 -18.942 17.216 1.00 73.96 581 ILE B CA 1
ATOM 2765 C C . ILE B 1 194 ? -1.464 -20.285 17.677 1.00 63.57 581 ILE B C 1
ATOM 2766 O O . ILE B 1 194 ? -0.339 -20.662 17.333 1.00 53.90 581 ILE B O 1
ATOM 2768 N N . HIS B 1 195 ? -2.251 -21.001 18.474 1.00 65.83 582 HIS B N 1
ATOM 2769 C CA . HIS B 1 195 ? -1.797 -22.241 19.086 1.00 57.19 582 HIS B CA 1
ATOM 2770 C C . HIS B 1 195 ? -1.760 -23.357 18.049 1.00 55.26 582 HIS B C 1
ATOM 2771 O O . HIS B 1 195 ? -2.698 -23.510 17.260 1.00 56.26 582 HIS B O 1
ATOM 2778 N N . HIS B 1 196 ? -0.665 -24.120 18.040 1.00 48.38 583 HIS B N 1
ATOM 2779 C CA . HIS B 1 196 ? -0.461 -25.245 17.137 1.00 47.51 583 HIS B CA 1
ATOM 2780 C C . HIS B 1 196 ? -0.351 -26.548 17.930 1.00 49.66 583 HIS B C 1
ATOM 2781 O O . HIS B 1 196 ? -0.023 -26.552 19.120 1.00 53.44 583 HIS B O 1
ATOM 2788 N N . LYS B 1 197 ? -0.627 -27.661 17.252 1.00 42.36 584 LYS B N 1
ATOM 2789 C CA . LYS B 1 197 ? -0.424 -28.999 17.800 1.00 41.07 584 LYS B CA 1
ATOM 2790 C C . LYS B 1 197 ? 0.895 -29.576 17.292 1.00 40.56 584 LYS B C 1
ATOM 2791 O O . LYS B 1 197 ? 1.110 -29.657 16.078 1.00 42.01 584 LYS B O 1
ATOM 2797 N N . THR B 1 198 ? 1.755 -30.021 18.217 1.00 43.06 585 THR B N 1
ATOM 2798 C CA . THR B 1 198 ? 3.119 -30.443 17.897 1.00 42.94 585 THR B CA 1
ATOM 2799 C C . THR B 1 198 ? 3.389 -31.936 18.096 1.00 52.13 585 THR B C 1
ATOM 2800 O O . THR B 1 198 ? 4.515 -32.383 17.841 1.00 51.97 585 THR B O 1
ATOM 2804 N N . GLU B 1 199 ? 2.403 -32.715 18.546 1.00 47.45 586 GLU B N 1
ATOM 2805 C CA . GLU B 1 199 ? 2.507 -34.162 18.667 1.00 46.22 586 GLU B CA 1
ATOM 2806 C C . GLU B 1 199 ? 1.259 -34.785 18.059 1.00 46.31 586 GLU B C 1
ATOM 2807 O O . GLU B 1 199 ? 0.204 -34.155 17.987 1.00 46.80 586 GLU B O 1
ATOM 2813 N N . MET B 1 200 ? 1.374 -36.040 17.633 1.00 50.44 587 MET B N 1
ATOM 2814 C CA . MET B 1 200 ? 0.195 -36.703 17.093 1.00 54.35 587 MET B CA 1
ATOM 2815 C C . MET B 1 200 ? -0.627 -37.381 18.189 1.00 69.14 587 MET B C 1
ATOM 2816 O O . MET B 1 200 ? -1.827 -37.119 18.309 1.00 76.49 587 MET B O 1
ATOM 2821 N N . ASP B 1 201 ? -0.003 -38.219 19.015 1.00 64.64 588 ASP B N 1
ATOM 2822 C CA . ASP B 1 201 ? -0.671 -38.806 20.173 1.00 67.52 588 ASP B CA 1
ATOM 2823 C C . ASP B 1 201 ? -0.296 -38.009 21.419 1.00 75.33 588 ASP B C 1
ATOM 2824 O O . ASP B 1 201 ? 0.890 -37.862 21.729 1.00 89.26 588 ASP B O 1
ATOM 2829 N N . ARG B 1 202 ? -1.301 -37.493 22.125 1.00 71.83 589 ARG B N 1
ATOM 2830 C CA . ARG B 1 202 ? -1.057 -36.650 23.296 1.00 73.68 589 ARG B CA 1
ATOM 2831 C C . ARG B 1 202 ? -0.672 -37.490 24.507 1.00 83.68 589 ARG B C 1
ATOM 2832 O O . ARG B 1 202 ? -0.740 -38.719 24.466 1.00 85.75 589 ARG B O 1
ATOM 2834 N N . GLY B 1 206 ? -1.378 -29.400 26.423 1.00 89.03 593 GLY B N 1
ATOM 2835 C CA . GLY B 1 206 ? -2.311 -29.313 25.314 1.00 86.00 593 GLY B CA 1
ATOM 2836 C C . GLY B 1 206 ? -1.628 -29.145 23.972 1.00 85.85 593 GLY B C 1
ATOM 2837 O O . GLY B 1 206 ? -1.955 -28.239 23.205 1.00 86.43 593 GLY B O 1
ATOM 2838 N N . HIS B 1 207 ? -0.679 -30.031 23.680 1.00 84.56 594 HIS B N 1
ATOM 2839 C CA . HIS B 1 207 ? 0.107 -29.957 22.456 1.00 78.14 594 HIS B CA 1
ATOM 2840 C C . HIS B 1 207 ? -0.202 -31.084 21.478 1.00 83.89 594 HIS B C 1
ATOM 2841 O O . HIS B 1 207 ? 0.576 -31.298 20.544 1.00 79.99 594 HIS B O 1
ATOM 2843 N N . GLY B 1 208 ? -1.314 -31.803 21.657 1.00 80.40 595 GLY B N 1
ATOM 2844 C CA . GLY B 1 208 ? -1.596 -32.949 20.809 1.00 65.77 595 GLY B CA 1
ATOM 2845 C C . GLY B 1 208 ? -3.054 -33.341 20.638 1.00 52.25 595 GLY B C 1
ATOM 2846 O O . GLY B 1 208 ? -3.969 -32.594 21.003 1.00 46.44 595 GLY B O 1
ATOM 2847 N N . TYR B 1 209 ? -3.268 -34.525 20.067 1.00 46.73 596 TYR B N 1
ATOM 2848 C CA . TYR B 1 209 ? -4.600 -35.039 19.751 1.00 47.08 596 TYR B CA 1
ATOM 2849 C C . TYR B 1 209 ? -4.909 -36.295 20.582 1.00 47.25 596 TYR B C 1
ATOM 2850 O O . TYR B 1 209 ? -3.989 -36.938 21.088 1.00 56.72 596 TYR B O 1
ATOM 2859 N N . PRO B 1 210 ? -6.200 -36.644 20.741 1.00 44.37 597 PRO B N 1
ATOM 2860 C CA . PRO B 1 210 ? -7.400 -35.940 20.267 1.00 39.52 597 PRO B CA 1
ATOM 2861 C C . PRO B 1 210 ? -7.643 -34.628 21.004 1.00 43.24 597 PRO B C 1
ATOM 2862 O O . PRO B 1 210 ? -7.198 -34.440 22.131 1.00 50.28 597 PRO B O 1
ATOM 2866 N N . ASP B 1 211 ? -8.323 -33.719 20.331 1.00 41.57 598 ASP B N 1
ATOM 2867 C CA . ASP B 1 211 ? -8.706 -32.434 20.899 1.00 43.92 598 ASP B CA 1
ATOM 2868 C C . ASP B 1 211 ? -9.894 -31.934 20.092 1.00 50.85 598 ASP B C 1
ATOM 2869 O O . ASP B 1 211 ? -9.718 -31.182 19.122 1.00 47.49 598 ASP B O 1
ATOM 2874 N N . PRO B 1 212 ? -11.110 -32.347 20.451 1.00 52.17 599 PRO B N 1
ATOM 2875 C CA . PRO B 1 212 ? -12.268 -32.047 19.594 1.00 56.70 599 PRO B CA 1
ATOM 2876 C C . PRO B 1 212 ? -12.490 -30.561 19.354 1.00 57.10 599 PRO B C 1
ATOM 2877 O O . PRO B 1 212 ? -13.021 -30.193 18.298 1.00 57.48 599 PRO B O 1
ATOM 2881 N N . ASN B 1 213 ? -12.082 -29.699 20.286 1.00 62.38 600 ASN B N 1
ATOM 2882 C CA . ASN B 1 213 ? -12.320 -28.264 20.186 1.00 62.27 600 ASN B CA 1
ATOM 2883 C C . ASN B 1 213 ? -11.188 -27.495 19.517 1.00 62.28 600 ASN B C 1
ATOM 2884 O O . ASN B 1 213 ? -11.305 -26.271 19.369 1.00 63.37 600 ASN B O 1
ATOM 2889 N N . TYR B 1 214 ? -10.098 -28.161 19.124 1.00 48.34 601 TYR B N 1
ATOM 2890 C CA . TYR B 1 214 ? -8.914 -27.419 18.700 1.00 47.47 601 TYR B CA 1
ATOM 2891 C C . TYR B 1 214 ? -9.194 -26.588 17.456 1.00 54.79 601 TYR B C 1
ATOM 2892 O O . TYR B 1 214 ? -8.876 -25.394 17.412 1.00 51.85 601 TYR B O 1
ATOM 2901 N N . LEU B 1 215 ? -9.782 -27.206 16.428 1.00 48.89 602 LEU B N 1
ATOM 2902 C CA . LEU B 1 215 ? -10.030 -26.486 15.182 1.00 46.37 602 LEU B CA 1
ATOM 2903 C C . LEU B 1 215 ? -10.902 -25.257 15.405 1.00 53.95 602 LEU B C 1
ATOM 2904 O O . LEU B 1 215 ? -10.646 -24.188 14.835 1.00 51.60 602 LEU B O 1
ATOM 2909 N N . GLN B 1 216 ? -11.944 -25.393 16.223 1.00 53.97 603 GLN B N 1
ATOM 2910 C CA . GLN B 1 216 ? -12.784 -24.240 16.529 1.00 56.68 603 GLN B CA 1
ATOM 2911 C C . GLN B 1 216 ? -12.012 -23.201 17.328 1.00 61.01 603 GLN B C 1
ATOM 2912 O O . GLN B 1 216 ? -12.203 -21.996 17.135 1.00 69.52 603 GLN B O 1
ATOM 2914 N N . ASN B 1 217 ? -11.129 -23.646 18.223 1.00 59.52 604 ASN B N 1
ATOM 2915 C CA . ASN B 1 217 ? -10.337 -22.706 19.012 1.00 62.59 604 ASN B CA 1
ATOM 2916 C C . ASN B 1 217 ? -9.381 -21.916 18.128 1.00 60.51 604 ASN B C 1
ATOM 2917 O O . ASN B 1 217 ? -9.333 -20.681 18.188 1.00 61.30 604 ASN B O 1
ATOM 2922 N N . VAL B 1 218 ? -8.616 -22.615 17.287 1.00 58.71 605 VAL B N 1
ATOM 2923 C CA . VAL B 1 218 ? -7.618 -21.933 16.466 1.00 59.59 605 VAL B CA 1
ATOM 2924 C C . VAL B 1 218 ? -8.289 -21.066 15.399 1.00 62.31 605 VAL B C 1
ATOM 2925 O O . VAL B 1 218 ? -7.739 -20.030 14.997 1.00 57.36 605 VAL B O 1
ATOM 2929 N N . LEU B 1 219 ? -9.487 -21.445 14.940 1.00 59.52 606 LEU B N 1
ATOM 2930 C CA . LEU B 1 219 ? -10.235 -20.553 14.058 1.00 60.67 606 LEU B CA 1
ATOM 2931 C C . LEU B 1 219 ? -10.616 -19.265 14.779 1.00 68.94 606 LEU B C 1
ATOM 2932 O O . LEU B 1 219 ? -10.481 -18.167 14.219 1.00 69.75 606 LEU B O 1
ATOM 2937 N N . ALA B 1 220 ? -11.088 -19.378 16.024 1.00 64.85 607 ALA B N 1
ATOM 2938 C CA . ALA B 1 220 ? -11.367 -18.182 16.814 1.00 69.23 607 ALA B CA 1
ATOM 2939 C C . ALA B 1 220 ? -10.109 -17.345 16.994 1.00 69.64 607 ALA B C 1
ATOM 2940 O O . ALA B 1 220 ? -10.158 -16.110 16.926 1.00 78.16 607 ALA B O 1
ATOM 2942 N N . GLU B 1 221 ? -8.969 -18.001 17.216 1.00 66.40 608 GLU B N 1
ATOM 2943 C CA . GLU B 1 221 ? -7.720 -17.275 17.403 1.00 70.26 608 GLU B CA 1
ATOM 2944 C C . GLU B 1 221 ? -7.288 -16.583 16.117 1.00 75.01 608 GLU B C 1
ATOM 2945 O O . GLU B 1 221 ? -6.847 -15.426 16.148 1.00 69.68 608 GLU B O 1
ATOM 2951 N N . LEU B 1 222 ? -7.425 -17.265 14.977 1.00 64.17 609 LEU B N 1
ATOM 2952 C CA . LEU B 1 222 ? -7.019 -16.678 13.702 1.00 64.39 609 LEU B CA 1
ATOM 2953 C C . LEU B 1 222 ? -7.843 -15.434 13.386 1.00 74.70 609 LEU B C 1
ATOM 2954 O O . LEU B 1 222 ? -7.291 -14.363 13.101 1.00 74.69 609 LEU B O 1
ATOM 2959 N N . ALA B 1 223 ? -9.173 -15.555 13.449 1.00 71.95 610 ALA B N 1
ATOM 2960 C CA . ALA B 1 223 ? -10.050 -14.417 13.196 1.00 81.38 610 ALA B CA 1
ATOM 2961 C C . ALA B 1 223 ? -9.778 -13.254 14.140 1.00 85.62 610 ALA B C 1
ATOM 2962 O O . ALA B 1 223 ? -10.165 -12.121 13.836 1.00 82.96 610 ALA B O 1
ATOM 2964 N N . ALA B 1 224 ? -9.123 -13.504 15.276 1.00 84.38 611 ALA B N 1
ATOM 2965 C CA . ALA B 1 224 ? -8.717 -12.420 16.160 1.00 92.84 611 ALA B CA 1
ATOM 2966 C C . ALA B 1 224 ? -7.544 -11.622 15.609 1.00 92.08 611 ALA B C 1
ATOM 2967 O O . ALA B 1 224 ? -7.160 -10.622 16.224 1.00 96.44 611 ALA B O 1
ATOM 2969 N N . GLN B 1 225 ? -6.973 -12.040 14.477 1.00 85.64 612 GLN B N 1
ATOM 2970 C CA . GLN B 1 225 ? -5.862 -11.353 13.827 1.00 87.17 612 GLN B CA 1
ATOM 2971 C C . GLN B 1 225 ? -6.234 -10.824 12.450 1.00 86.90 612 GLN B C 1
ATOM 2972 O O . GLN B 1 225 ? -5.343 -10.431 11.683 1.00 80.92 612 GLN B O 1
ATOM 2978 N N . GLY B 1 226 ? -7.517 -10.837 12.101 1.00 82.40 613 GLY B N 1
ATOM 2979 C CA . GLY B 1 226 ? -7.957 -10.434 10.786 1.00 87.32 613 GLY B CA 1
ATOM 2980 C C . GLY B 1 226 ? -7.907 -11.507 9.725 1.00 80.35 613 GLY B C 1
ATOM 2981 O O . GLY B 1 226 ? -8.169 -11.205 8.553 1.00 81.88 613 GLY B O 1
ATOM 2982 N N . VAL B 1 227 ? -7.583 -12.747 10.087 1.00 82.15 614 VAL B N 1
ATOM 2983 C CA . VAL B 1 227 ? -7.529 -13.844 9.130 1.00 77.88 614 VAL B CA 1
ATOM 2984 C C . VAL B 1 227 ? -8.899 -14.515 9.120 1.00 79.71 614 VAL B C 1
ATOM 2985 O O . VAL B 1 227 ? -9.292 -15.161 10.095 1.00 77.75 614 VAL B O 1
ATOM 2987 N N . THR B 1 228 ? -9.617 -14.378 8.007 1.00 73.83 615 THR B N 1
ATOM 2988 C CA . THR B 1 228 ? -11.024 -14.729 7.922 1.00 75.15 615 THR B CA 1
ATOM 2989 C C . THR B 1 228 ? -11.286 -15.478 6.625 1.00 83.72 615 THR B C 1
ATOM 2990 O O . THR B 1 228 ? -10.653 -15.214 5.600 1.00 88.24 615 THR B O 1
ATOM 2994 N N . GLU B 1 229 ? -12.235 -16.407 6.677 1.00 83.26 616 GLU B N 1
ATOM 2995 C CA . GLU B 1 229 ? -12.675 -17.119 5.484 1.00 88.04 616 GLU B CA 1
ATOM 2996 C C . GLU B 1 229 ? -13.392 -16.164 4.530 1.00 98.60 616 GLU B C 1
ATOM 2997 O O . GLU B 1 229 ? -12.754 -15.408 3.793 1.00 106.83 616 GLU B O 1
#

Sequence (408 aa):
PEPEQVIKNYTEELKVPPDEDCIICMEKLSTASGYSDVTDSKAIGSLAVGHLTKCSHAFHLLCLLAMYNGNKDGSLQCPSCKTIYGEKTGTQPQGKMEVLRFQMSLPGHEDCGTILIVYSIPHHGIQGPEHPNPGKPFTARGFPRQCYLPDNAQGRKVLELLKVAWKRRLIFTVGTSSTTGETDTVVWNEIHHKTEMDRNITGHGYPDPNYLQNVLAELAAQGVTEDDCLEEQQPEPEQVIKNDEDCIICEKLSTASTDSKAIGSLAVLTKCSHHLLCLLAMYCNKDGSLQCPSCKTEKTGTQPQGKMEVLRFQMSLPGHEDCGTILIVYSIPRGFPRQCYLPDNAQGRKVLELLKVAWKRRLIFTVGTSSTTVVWNEIHHKTEMDRGHGYPDPNYLQNVLAELAAQGVTE

GO terms:
  GO:0005515 protein binding (F, IPI)
  GO:0031965 nuclear membrane (C, IDA)
  GO:0005654 nucleoplasm (C, IDA)
  GO:0005829 cytosol (C, IDA)

Secondary structure (DSSP, 8-state):
--HHHHHHHTEEE-SS--S-B-TTT-SBTTS--TTTTT---SS--TT-EEEETTT--EEEHHHHHHH-----SS-EE-TTT-PEES-----PPS-EEEEEEESPPPTT-TTS-EEEEEEE---EE--TTSSSTTSEEB--SPSEEEEEESSHHHHHHHHHHHHHHHTT-SEEEE--TTT--SSEEEE-S------SBHHHHS-SB--TTHHHHHHHHHHHTT--GGGG---/--HHHHHH---B-S---BSSS-----SS--TT---TTT---HHHHHHHHH---S----TTT-------PPS-EEEEEEESPPPTT-TTSEEEEEEEE-----SEEEEEEESHHHHHHHHHHHHHHHTT-SEEE------EEE-S------SB---SB--TTHHHHHHHHHHTTT---

Nearest PDB structures (foldseek):
  6y2x-assembly1_A  TM=1.004E+00  e=3.305E-52  Homo sapiens
  6y3j-assembly1_A  TM=8.339E-01  e=5.157E-45  Homo sapiens
  6y5p-assembly1_A  TM=9.035E-01  e=5.497E-35  Homo sapiens
  6y5n-assembly2_B  TM=8.812E-01  e=1.384E-34  Homo sapiens
  3pg6-assembly2_B  TM=9.547E-01  e=1.868E-16  Homo sapiens

B-factor: mean 56.09, std 24.19, range [15.34, 136.71]

InterPro domains:
  IPR001841 Zinc finger, RING-type [PS50089] (412-473)
  IPR001841 Zinc finger, RING-type [SM00184] (412-472)
  IPR004170 WWE domain [PF02825] (20-97)
  IPR004170 WWE domain [PF02825] (110-174)
  IPR004170 WWE domain [PS50918] (8-97)
  IPR004170 WWE domain [PS50918] (98-174)
  IPR013083 Zinc finger, RING/FYVE/PHD-type [G3DSA:3.30.40.10] (392-476)
  IPR018123 WWE domain, subgroup [SM00678] (17-105)
  IPR018123 WWE domain, subgroup [SM00678] (107-182)
  IPR037197 WWE domain superfamily [G3DSA:3.30.720.50] (22-97)
  IPR037197 WWE domain superfamily [G3DSA:3.30.720.50] (98-184)
  IPR037197 WWE domain superfamily [SSF117839] (17-109)
  IPR037197 WWE domain superfamily [SSF117839] (107-183)
  IPR039396 Deltex, C-terminal [PF18102] (480-614)
  IPR039396 Deltex, C-terminal [cd09633] (481-613)
  IPR039398 Deltex family [PTHR12622] (19-615)
  IPR039399 Deltex, C-terminal domain superfamily [G3DSA:3.30.390.130] (479-615)

Radius of gyration: 30.99 Å; Cα contacts (8 Å, |Δi|>4): 759; chains: 2; bounding box: 44×100×62 Å

CATH classification: 3.30.40.10 (+1 more: 3.30.390.130)

Organism: Homo sapiens (NCBI:txid9606)

Solvent-accessible surface area: 22512 Å² total; per-residue (Å²): 113,58,75,35,94,5,0,102,60,39,10,18,138,42,90,117,33,82,142,54,95,0,84,36,24,77,30,26,11,77,78,58,5,47,99,28,143,80,25,130,40,107,76,10,43,44,74,33,9,0,10,0,1,70,31,48,63,35,4,0,13,7,0,0,20,28,65,19,119,55,129,66,40,23,10,5,78,0,55,66,56,54,42,44,1,31,89,32,53,18,33,8,8,164,37,144,30,98,55,82,149,65,135,146,46,1,44,43,31,132,132,24,8,0,3,19,0,31,0,41,3,80,97,28,113,4,19,126,82,15,83,56,74,55,120,88,12,33,8,125,63,39,94,42,87,2,21,3,0,9,40,77,71,0,115,58,0,17,70,2,0,74,31,0,33,168,28,81,5,0,0,30,8,18,81,18,120,126,103,46,46,86,38,2,1,23,79,26,132,1,84,7,11,43,72,84,58,101,117,144,90,44,47,2,2,64,42,136,49,4,21,138,84,0,34,62,55,0,51,79,26,13,1,53,96,101,37,60,131,164,152,140,67,61,36,106,32,27,80,120,154,70,86,20,96,71,70,55,44,44,102,46,63,48,101,148,48,201,94,14,44,55,84,41,91,82,106,88,47,91,135,16,58,8,10,58,9,46,64,30,80,129,123,52,48,42,73,54,21,78,65,60,85,101,139,97,47,19,82,8,51,91,32,146,36,81,7,37,40,61,130,109,19,1,39,42,29,127,126,22,13,1,0,20,0,33,0,40,12,158,88,63,41,97,40,87,2,21,3,0,21,38,77,77,0,100,49,0,3,92,19,0,59,49,2,44,161,40,118,4,0,1,28,73,32,99,68,126,163,86,17,28,85,47,71,6,77,8,4,46,100,81,111,93,98,45,4,1,82,37,125,96,3,10,59,79,0,50,69,62,2,58,71,30,44,2,101,133

Foldseek 3Di:
DDLLVLLVVFWDWDPDQPFAAAPQQRHTLCDFANCQVPFDDDPFHRNTKTAGDPPRDMHRSSSQSVVVVDLVPSWGADPPPRDIRDAFAAQQADWDKDKDWDADFFVVQRVGTKIKIWIFDAKDAGPPSAPDHRHTEHEPDPRFIFMFTPDPLSVLLVLLVVVRVVRSQQWHQAAEPPPRDHRYIDGHQQDTQRDRDCVPPVTHDDDVCNSVRNQVSSVVNVRHPVVNDDD/DPLLVLLVCCDQDVQAGGLQDFDADDDPQHRNPDDPPPDDSSNSQSVVCVCDDSDGADPPPRHLFAAAADDWDKDKDWDADFFVVGRPGTKIWIFTADVVVPRQIFIFGPDPLRVVLVVLVVVRVVSNNQWHDDDDPVRIDGRQQQTARDRPDVRYDDDVCNSVRNQVSSVSNVRDD